Protein AF-A0A495LAL8-F1 (afdb_monomer)

Nearest PDB structures (foldseek):
  3egl-assembly2_B  TM=7.014E-01  e=2.225E-08  Corynebacterium glutamicum ATCC 13032
  3egl-assembly1_A  TM=6.969E-01  e=3.646E-08  Corynebacteri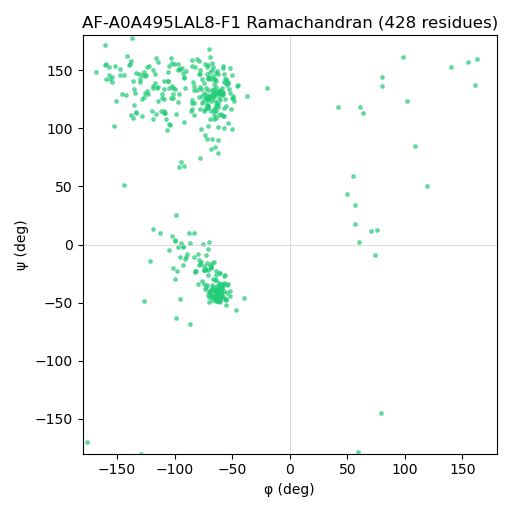um glutamicum ATCC 13032
  7scl-assembly2_B  TM=6.466E-01  e=7.840E-06  Staphylococcus aureus

Secondary structure (DSSP, 8-state):
--------SEEEEE-SS-----TTTT---EE----SSSHHHHHHHHHHHHHHHHHTT-EEEEEEEGGG-HHHHHHHHHHHHHHT-S-EEEEEE---HHHHHHHHHHHHHHGGGS-HHHHHHHHHHGGGGEEEEEEES--TT--SS---HHHHHHTTSTT-EEEEEEESS-EEEEE-GGGHHHH-S--PPSSEEEEEE-S-GGG-HHHHHHHHHHH--SEEEE----TTHHHHHSSS-EEEEEEEE--TTHHHHHHHH---EE-TTT--EESSSS-TTT--------------PPP---------------------------PPPPPPP-PPPPPPPPPPPP-----PPPP--PPPPPPPPP---PPPPPPPPPPPPPPPPPPPS--PPP-----PPPPP-PPPP------------PPPPPPPPPPPP-

Mean predicted aligned error: 17.44 Å

Structure (mmCIF, N/CA/C/O backbone):
data_AF-A0A495LAL8-F1
#
_entry.id   AF-A0A495LAL8-F1
#
loop_
_atom_site.group_PDB
_atom_site.id
_atom_site.type_symbol
_atom_site.label_atom_id
_atom_site.label_alt_id
_atom_site.label_comp_id
_atom_site.label_asym_id
_atom_site.label_entity_id
_atom_site.label_seq_id
_atom_site.pdbx_PDB_ins_code
_atom_site.Cartn_x
_atom_site.Cartn_y
_atom_site.Cartn_z
_atom_site.occupancy
_atom_site.B_iso_or_equiv
_atom_site.auth_seq_id
_atom_site.auth_comp_id
_atom_site.auth_asym_id
_atom_site.auth_atom_id
_atom_site.pdbx_PDB_model_num
ATOM 1 N N . MET A 1 1 ? 3.362 13.967 38.155 1.00 37.41 1 MET A N 1
ATOM 2 C CA . MET A 1 1 ? 2.843 12.736 37.528 1.00 37.41 1 MET A CA 1
ATOM 3 C C . MET A 1 1 ? 2.756 12.985 36.039 1.00 37.41 1 MET A C 1
ATOM 5 O O . MET A 1 1 ? 2.007 13.860 35.632 1.00 37.41 1 MET A O 1
ATOM 9 N N . SER A 1 2 ? 3.612 12.324 35.260 1.00 38.62 2 SER A N 1
ATOM 10 C CA . SER A 1 2 ? 3.676 12.510 33.810 1.00 38.62 2 SER A CA 1
ATOM 11 C C . SER A 1 2 ? 2.405 11.923 33.199 1.00 38.62 2 SER A C 1
ATOM 13 O O . SER A 1 2 ? 2.222 10.707 33.223 1.00 38.62 2 SER A O 1
ATOM 15 N N . THR A 1 3 ? 1.493 12.768 32.718 1.00 38.22 3 THR A N 1
ATOM 16 C CA . THR A 1 3 ? 0.370 12.351 31.872 1.00 38.22 3 THR A CA 1
ATOM 17 C C . THR A 1 3 ? 0.958 11.901 30.546 1.00 38.22 3 THR A C 1
ATOM 19 O O . THR A 1 3 ? 1.079 12.689 29.609 1.00 38.22 3 THR A O 1
ATOM 22 N N . ALA A 1 4 ? 1.426 10.652 30.516 1.00 41.81 4 ALA A N 1
ATOM 23 C CA . ALA A 1 4 ? 1.884 9.999 29.306 1.00 41.81 4 ALA A CA 1
ATOM 24 C C . ALA A 1 4 ? 0.810 10.209 28.237 1.00 41.81 4 ALA A C 1
ATOM 26 O O . ALA A 1 4 ? -0.363 9.907 28.476 1.00 41.81 4 ALA A O 1
ATOM 27 N N . LEU A 1 5 ? 1.216 10.795 27.106 1.00 43.66 5 LEU A N 1
ATOM 28 C CA . LEU A 1 5 ? 0.351 10.987 25.950 1.00 43.66 5 LEU A CA 1
ATOM 29 C C . LEU A 1 5 ? -0.436 9.693 25.695 1.00 43.66 5 LEU A C 1
ATOM 31 O O . LEU A 1 5 ? 0.146 8.608 25.819 1.00 43.66 5 LEU A O 1
ATOM 35 N N . PRO A 1 6 ? -1.742 9.785 25.387 1.00 50.09 6 PRO A N 1
ATOM 36 C CA . PRO A 1 6 ? -2.549 8.608 25.119 1.00 50.09 6 PRO A CA 1
ATOM 37 C C . PRO A 1 6 ? -1.827 7.744 24.087 1.00 50.09 6 PRO A C 1
ATOM 39 O O . PRO A 1 6 ? -1.421 8.226 23.028 1.00 50.09 6 PRO A O 1
ATOM 42 N N . ARG A 1 7 ? -1.623 6.469 24.442 1.00 59.59 7 ARG A N 1
ATOM 43 C CA . ARG A 1 7 ? -1.146 5.433 23.521 1.00 59.59 7 ARG A CA 1
ATOM 44 C C . ARG A 1 7 ? -1.951 5.556 22.227 1.00 59.59 7 ARG A C 1
ATOM 46 O O . ARG A 1 7 ? -3.161 5.762 22.302 1.00 59.59 7 ARG A O 1
ATOM 53 N N . SER A 1 8 ? -1.276 5.459 21.082 1.00 68.62 8 SER A N 1
ATOM 54 C CA . SER A 1 8 ? -1.861 5.617 19.747 1.00 68.62 8 SER A CA 1
ATOM 55 C C . SER A 1 8 ? -3.265 5.022 19.665 1.00 68.62 8 SER A C 1
ATOM 57 O O . SER A 1 8 ? -3.462 3.855 20.004 1.00 68.62 8 SER A O 1
ATOM 59 N N . ALA A 1 9 ? -4.235 5.807 19.193 1.00 88.25 9 ALA A N 1
ATOM 60 C CA . ALA A 1 9 ? -5.625 5.361 19.077 1.00 88.25 9 ALA A CA 1
ATOM 61 C C . ALA A 1 9 ? -5.803 4.234 18.040 1.00 88.25 9 ALA A C 1
ATOM 63 O O . ALA A 1 9 ? -6.834 3.558 18.024 1.00 88.25 9 ALA A O 1
ATOM 64 N N . SER A 1 10 ? -4.804 4.017 17.177 1.00 95.25 10 SER A N 1
ATOM 65 C CA . SER A 1 10 ? -4.789 2.919 16.218 1.00 95.25 10 SER A CA 1
ATOM 66 C C . SER A 1 10 ? -3.419 2.280 16.030 1.00 95.25 10 SER A C 1
ATOM 68 O O . SER A 1 10 ? -2.382 2.858 16.359 1.00 95.25 10 SER A O 1
ATOM 70 N N . THR A 1 11 ? -3.451 1.079 15.466 1.00 97.31 11 THR A N 1
ATOM 71 C CA . THR A 1 11 ? -2.305 0.335 14.953 1.00 97.31 11 THR A CA 1
ATOM 72 C C . THR A 1 11 ? -2.537 -0.024 13.486 1.00 97.31 11 THR A C 1
ATOM 74 O O . THR A 1 11 ? -3.683 -0.160 13.044 1.00 97.31 11 THR A O 1
ATOM 77 N N . VAL A 1 12 ? -1.453 -0.190 12.728 1.00 98.38 12 VAL A N 1
ATOM 78 C CA . VAL A 1 12 ? -1.500 -0.532 11.301 1.00 98.38 12 VAL A CA 1
ATOM 79 C C . VAL A 1 12 ? -0.980 -1.946 11.100 1.00 98.38 12 VAL A C 1
ATOM 81 O O . VAL A 1 12 ? 0.111 -2.293 11.562 1.00 98.38 12 VAL A O 1
ATOM 84 N N . ALA A 1 13 ? -1.755 -2.752 10.382 1.00 98.56 13 ALA A N 1
ATOM 85 C CA . ALA A 1 13 ? -1.389 -4.098 9.975 1.00 98.56 13 ALA A CA 1
ATOM 86 C C . ALA A 1 13 ? -1.323 -4.206 8.446 1.00 98.56 13 ALA A C 1
ATOM 88 O O . ALA A 1 13 ? -2.096 -3.562 7.745 1.00 98.56 13 ALA A O 1
ATOM 89 N N . LEU A 1 14 ? -0.424 -5.044 7.935 1.00 98.62 14 LEU A N 1
ATOM 90 C CA . LEU A 1 14 ? -0.317 -5.426 6.530 1.00 98.62 14 LEU A CA 1
ATOM 91 C C . LEU A 1 14 ? -0.497 -6.944 6.417 1.00 98.62 14 LEU A C 1
ATOM 93 O O . LEU A 1 14 ? 0.320 -7.708 6.931 1.00 98.62 14 LEU A O 1
ATOM 97 N N . LEU A 1 15 ? -1.572 -7.377 5.762 1.00 98.31 15 LEU A N 1
ATOM 98 C CA . LEU A 1 15 ? -1.935 -8.783 5.577 1.00 98.31 15 LEU A CA 1
ATOM 99 C C . LEU A 1 15 ? -1.423 -9.261 4.213 1.00 98.31 15 LEU A C 1
ATOM 101 O O . LEU A 1 15 ? -2.195 -9.503 3.286 1.00 98.31 15 LEU A O 1
ATOM 105 N N . ALA A 1 16 ? -0.100 -9.313 4.082 1.00 96.06 16 ALA A N 1
ATOM 106 C CA . ALA A 1 16 ? 0.612 -9.860 2.936 1.00 96.06 16 ALA A CA 1
ATOM 107 C C . ALA A 1 16 ? 2.060 -10.203 3.317 1.00 96.06 16 ALA A C 1
ATOM 109 O O . ALA A 1 16 ? 2.642 -9.578 4.209 1.00 96.06 16 ALA A O 1
ATOM 110 N N . ASP A 1 17 ? 2.663 -11.154 2.601 1.00 94.88 17 ASP A N 1
ATOM 111 C CA . ASP A 1 17 ? 4.085 -11.484 2.731 1.00 94.88 17 ASP A CA 1
ATOM 112 C C . ASP A 1 17 ? 4.977 -10.464 2.012 1.00 94.88 17 ASP A C 1
ATOM 114 O O . ASP A 1 17 ? 5.463 -10.667 0.898 1.00 94.88 17 ASP A O 1
ATOM 118 N N . ILE A 1 18 ? 5.100 -9.293 2.629 1.00 95.00 18 ILE A N 1
ATOM 119 C CA . ILE A 1 18 ? 5.811 -8.146 2.074 1.00 95.00 18 ILE A CA 1
ATOM 120 C C . ILE A 1 18 ? 6.723 -7.579 3.171 1.00 95.00 18 ILE A C 1
ATOM 122 O O . ILE A 1 18 ? 6.215 -7.059 4.173 1.00 95.00 18 ILE A O 1
ATOM 126 N N . PRO A 1 19 ? 8.060 -7.652 3.028 1.00 95.62 19 PRO A N 1
ATOM 127 C CA . PRO A 1 19 ? 8.989 -7.155 4.038 1.00 95.62 19 PRO A CA 1
ATOM 128 C C . PRO A 1 19 ? 8.906 -5.633 4.161 1.00 95.62 19 PRO A C 1
ATOM 130 O O . PRO A 1 19 ? 8.555 -4.937 3.211 1.00 95.62 19 PRO A O 1
ATOM 133 N N . SER A 1 20 ? 9.234 -5.099 5.340 1.00 95.88 20 SER A N 1
ATOM 134 C CA . SER A 1 20 ? 9.290 -3.647 5.556 1.00 95.88 20 SER A CA 1
ATOM 135 C C . SER A 1 20 ? 10.376 -2.990 4.715 1.00 95.88 20 SER A C 1
ATOM 137 O O . SER A 1 20 ? 11.432 -3.569 4.469 1.00 95.88 20 SER A O 1
ATOM 139 N N . THR A 1 21 ? 10.112 -1.751 4.310 1.00 94.94 21 THR A N 1
ATOM 140 C CA . THR A 1 21 ? 11.088 -0.930 3.586 1.00 94.94 21 THR A CA 1
ATOM 141 C C . THR A 1 21 ? 12.200 -0.401 4.492 1.00 94.94 21 THR A C 1
ATOM 143 O O . THR A 1 21 ? 13.250 0.004 3.995 1.00 94.94 21 THR A O 1
ATOM 146 N N . GLY A 1 22 ? 11.968 -0.331 5.811 1.00 92.88 22 GLY A N 1
ATOM 147 C CA . GLY A 1 22 ? 12.858 0.356 6.756 1.00 92.88 22 GLY A CA 1
ATOM 148 C C . GLY A 1 22 ? 13.087 1.835 6.409 1.00 92.88 22 GLY A C 1
ATOM 149 O O . GLY A 1 22 ? 14.077 2.433 6.832 1.00 92.88 22 GLY A O 1
ATOM 150 N N . HIS A 1 23 ? 12.229 2.428 5.571 1.00 91.69 23 HIS A N 1
ATOM 151 C CA . HIS A 1 23 ? 12.418 3.789 5.078 1.00 91.69 23 HIS A CA 1
ATOM 152 C C . HIS A 1 23 ? 12.097 4.838 6.155 1.00 91.69 23 HIS A C 1
ATOM 154 O O . HIS A 1 23 ? 12.780 5.853 6.240 1.00 91.69 23 HIS A O 1
ATOM 160 N N . VAL A 1 24 ? 11.123 4.557 7.023 1.00 89.56 24 VAL A N 1
ATOM 161 C CA . VAL A 1 24 ? 10.681 5.437 8.124 1.00 89.56 24 VAL A CA 1
ATOM 162 C C . VAL A 1 24 ? 11.287 5.044 9.485 1.00 89.56 24 VAL A C 1
ATOM 164 O O . VAL A 1 24 ? 10.721 5.329 10.539 1.00 89.56 24 VAL A O 1
ATOM 167 N N . GLY A 1 25 ? 12.450 4.384 9.470 1.00 89.81 25 GLY A N 1
ATOM 168 C CA . GLY A 1 25 ? 13.151 3.915 10.670 1.00 89.81 25 GLY A CA 1
ATOM 169 C C . GLY A 1 25 ? 12.574 2.617 11.244 1.00 89.81 25 GLY A C 1
ATOM 170 O O . GLY A 1 25 ? 12.136 1.742 10.500 1.00 89.81 25 GLY A O 1
ATOM 171 N N . GLU A 1 26 ? 12.587 2.494 12.575 1.00 89.88 26 GLU A N 1
ATOM 172 C CA . GLU A 1 26 ? 12.145 1.290 13.304 1.00 89.88 26 GLU A CA 1
ATOM 173 C C . GLU A 1 26 ? 10.617 1.119 13.346 1.00 89.88 26 GLU A C 1
ATOM 175 O O . GLU A 1 26 ? 10.105 0.026 13.611 1.00 89.88 26 GLU A O 1
ATOM 180 N N . VAL A 1 27 ? 9.866 2.197 13.096 1.00 91.44 27 VAL A N 1
ATOM 181 C CA . VAL A 1 27 ? 8.402 2.150 13.088 1.00 91.44 27 VAL A CA 1
ATOM 182 C C . VAL A 1 27 ? 7.927 1.471 11.809 1.00 91.44 27 VAL A C 1
ATOM 184 O O . VAL A 1 27 ? 8.242 1.900 10.705 1.00 91.44 27 VAL A O 1
ATOM 187 N N . ARG A 1 28 ? 7.142 0.404 11.953 1.00 95.12 28 ARG A N 1
ATOM 188 C CA . ARG A 1 28 ? 6.649 -0.396 10.828 1.00 95.12 28 ARG A CA 1
ATOM 189 C C . ARG A 1 28 ? 5.277 -0.972 11.123 1.00 95.12 28 ARG A C 1
ATOM 191 O O . ARG A 1 28 ? 4.960 -1.268 12.275 1.00 95.12 28 ARG A O 1
ATOM 198 N N . ALA A 1 29 ? 4.488 -1.188 10.074 1.00 97.44 29 ALA A N 1
ATOM 199 C CA . ALA A 1 29 ? 3.227 -1.912 10.202 1.00 97.44 29 ALA A CA 1
ATOM 200 C C . ALA A 1 29 ? 3.462 -3.360 10.669 1.00 97.44 29 ALA A C 1
ATOM 202 O O . ALA A 1 29 ? 4.453 -4.007 10.299 1.00 97.44 29 ALA A O 1
ATOM 203 N N . ARG A 1 30 ? 2.527 -3.901 11.455 1.00 97.94 30 ARG A N 1
ATOM 204 C CA . ARG A 1 30 ? 2.545 -5.316 11.843 1.00 97.94 30 ARG A CA 1
ATOM 205 C C . ARG A 1 30 ? 2.208 -6.178 10.626 1.00 97.94 30 ARG A C 1
ATOM 207 O O . ARG A 1 30 ? 1.191 -5.951 9.987 1.00 97.94 30 ARG A O 1
ATOM 214 N N . ARG A 1 31 ? 3.044 -7.160 10.292 1.00 97.75 31 ARG A N 1
ATOM 215 C CA . ARG A 1 31 ? 2.904 -7.958 9.063 1.00 97.75 31 ARG A CA 1
ATOM 216 C C . ARG A 1 31 ? 2.392 -9.362 9.340 1.00 97.75 31 ARG A C 1
ATOM 218 O O . ARG A 1 31 ? 2.816 -9.989 10.308 1.00 97.75 31 ARG A O 1
ATOM 225 N N . PHE A 1 32 ? 1.515 -9.837 8.464 1.00 97.50 32 PHE A N 1
ATOM 226 C CA . PHE A 1 32 ? 0.929 -11.171 8.498 1.00 97.50 32 PHE A CA 1
ATOM 227 C C . PHE A 1 32 ? 0.997 -11.758 7.096 1.00 97.50 32 PHE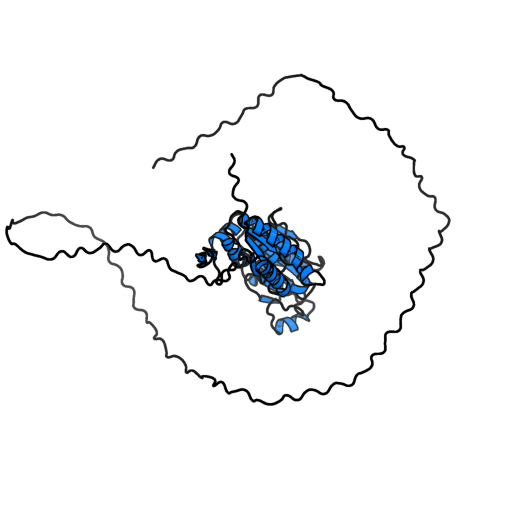 A C 1
ATOM 229 O O . PHE A 1 32 ? 0.362 -11.249 6.180 1.00 97.50 32 PHE A O 1
ATOM 236 N N . ALA A 1 33 ? 1.779 -12.819 6.927 1.00 92.19 33 ALA A N 1
ATOM 237 C CA . ALA A 1 33 ? 2.078 -13.375 5.611 1.00 92.19 33 ALA A CA 1
ATOM 238 C C . ALA A 1 33 ? 0.880 -14.099 4.961 1.00 92.19 33 ALA A C 1
ATOM 240 O O . ALA A 1 33 ? 0.880 -14.326 3.757 1.00 92.19 33 ALA A O 1
ATOM 241 N N . MET A 1 34 ? -0.153 -14.423 5.750 1.00 92.56 34 MET A N 1
ATOM 242 C CA . MET A 1 34 ? -1.350 -15.154 5.315 1.00 92.56 34 MET A CA 1
ATOM 243 C C . MET A 1 34 ? -1.026 -16.525 4.683 1.00 92.56 34 MET A C 1
ATOM 245 O O . MET A 1 34 ? -1.719 -16.962 3.770 1.00 92.56 34 MET A O 1
ATOM 249 N N . HIS A 1 35 ? 0.015 -17.215 5.166 1.00 84.81 35 HIS A N 1
ATOM 250 C CA . HIS A 1 35 ? 0.381 -18.581 4.757 1.00 84.81 35 HIS A CA 1
ATOM 251 C C . HIS A 1 35 ? -0.165 -19.633 5.729 1.00 84.81 35 HIS A C 1
ATOM 253 O O . HIS A 1 35 ? -0.429 -19.324 6.889 1.00 84.81 35 HIS A O 1
ATOM 259 N N . GLY A 1 36 ? -0.359 -20.857 5.240 1.00 84.50 36 GLY A N 1
ATOM 260 C CA . GLY A 1 36 ? -0.911 -21.981 5.999 1.00 84.50 36 GLY A CA 1
ATOM 261 C C . GLY A 1 36 ? -1.879 -22.808 5.158 1.00 84.50 36 GLY A C 1
ATOM 262 O O . GLY A 1 36 ? -2.520 -22.284 4.236 1.00 84.50 36 GLY A O 1
ATOM 263 N N . ASP A 1 37 ? -2.003 -24.088 5.491 1.00 83.25 37 ASP A N 1
ATOM 264 C CA . ASP A 1 37 ? -2.800 -25.046 4.717 1.00 83.25 37 ASP A CA 1
ATOM 265 C C . ASP A 1 37 ? -4.303 -24.777 4.905 1.00 83.25 37 ASP A C 1
ATOM 267 O O . ASP A 1 37 ? -5.104 -24.844 3.967 1.00 83.25 37 ASP A O 1
ATOM 271 N N . GLY A 1 38 ? -4.689 -24.348 6.112 1.00 87.31 38 GLY A N 1
ATOM 272 C CA . GLY A 1 38 ? -6.064 -24.008 6.477 1.00 87.31 38 GLY A CA 1
ATOM 273 C C . GLY A 1 38 ? -6.346 -22.504 6.578 1.00 87.31 38 GLY A C 1
ATOM 274 O O . GLY A 1 38 ? -5.481 -21.705 6.928 1.00 87.31 38 GLY A O 1
ATOM 275 N N . ILE A 1 39 ? -7.611 -22.112 6.371 1.00 83.31 39 ILE A N 1
ATOM 276 C CA . ILE A 1 39 ? -8.083 -20.724 6.586 1.00 83.31 39 ILE A CA 1
ATOM 277 C C . ILE A 1 39 ? -7.816 -20.265 8.029 1.00 83.31 39 ILE A C 1
ATOM 279 O O . ILE A 1 39 ? -7.432 -19.116 8.254 1.00 83.31 39 ILE A O 1
ATOM 283 N N . GLY A 1 40 ? -8.016 -21.166 8.999 1.00 85.69 40 GLY A N 1
ATOM 284 C CA . GLY A 1 40 ? -7.768 -20.896 10.414 1.00 85.69 40 GLY A CA 1
ATOM 285 C C . GLY A 1 40 ? -6.304 -20.559 10.682 1.00 85.69 40 GLY A C 1
ATOM 286 O O . GLY A 1 40 ? -6.027 -19.543 11.307 1.00 85.69 40 GLY A O 1
ATOM 287 N N . GLU A 1 41 ? -5.377 -21.344 10.135 1.00 89.25 41 GLU A N 1
ATOM 288 C CA . GLU A 1 41 ? -3.935 -21.121 10.277 1.00 89.25 41 GLU A CA 1
ATOM 289 C C . GLU A 1 41 ? -3.497 -19.799 9.632 1.00 89.25 41 GLU A C 1
ATOM 291 O O . GLU A 1 41 ? -2.865 -18.975 10.296 1.00 89.25 41 GLU A O 1
ATOM 296 N N . ARG A 1 42 ? -3.953 -19.529 8.397 1.00 89.94 42 ARG A N 1
ATOM 297 C CA . ARG A 1 42 ? -3.676 -18.266 7.686 1.00 89.94 42 ARG A CA 1
ATOM 298 C C . ARG A 1 42 ? -4.133 -17.029 8.457 1.00 89.94 42 ARG A C 1
ATOM 300 O O . ARG A 1 42 ? -3.508 -15.977 8.358 1.00 89.94 42 ARG A O 1
ATOM 307 N N . SER A 1 43 ? -5.227 -17.147 9.211 1.00 93.50 43 SER A N 1
ATOM 308 C CA . SER A 1 43 ? -5.871 -16.019 9.896 1.00 93.50 43 SER A CA 1
ATOM 309 C C . SER A 1 43 ? -5.481 -15.893 11.371 1.00 93.50 43 SER A C 1
ATOM 311 O O . SER A 1 43 ? -5.588 -14.803 11.931 1.00 93.50 43 SER A O 1
ATOM 313 N N . ALA A 1 44 ? -5.032 -16.976 12.015 1.00 93.81 44 ALA A N 1
ATOM 314 C CA . ALA A 1 44 ? -4.888 -17.068 13.470 1.00 93.81 44 ALA A CA 1
ATOM 315 C C . ALA A 1 44 ? -4.008 -15.960 14.057 1.00 93.81 44 ALA A C 1
ATOM 317 O O . ALA A 1 44 ? -4.405 -15.294 15.014 1.00 93.81 44 ALA A O 1
ATOM 318 N N . ALA A 1 45 ? -2.841 -15.718 13.453 1.00 96.06 45 ALA A N 1
ATOM 319 C CA . ALA A 1 45 ? -1.907 -14.705 13.934 1.00 96.06 45 ALA A CA 1
ATOM 320 C C . ALA A 1 45 ? -2.504 -13.288 13.879 1.00 96.06 45 ALA A C 1
ATOM 322 O O . ALA A 1 45 ? -2.338 -12.513 14.823 1.00 96.06 45 ALA A O 1
ATOM 323 N N . PHE A 1 46 ? -3.224 -12.956 12.801 1.00 98.00 46 PHE A N 1
ATOM 324 C CA . PHE A 1 46 ? -3.887 -11.659 12.670 1.00 98.00 46 PHE A CA 1
ATOM 325 C C . PHE A 1 46 ? -5.047 -11.518 13.658 1.00 98.00 46 PHE A C 1
ATOM 327 O O . PHE A 1 46 ? -5.175 -10.479 14.297 1.00 98.00 46 PHE A O 1
ATOM 334 N N . VAL A 1 47 ? -5.866 -12.558 13.824 1.00 97.62 47 VAL A N 1
ATOM 335 C CA . VAL A 1 47 ? -7.018 -12.536 14.737 1.00 97.62 47 VAL A CA 1
ATOM 336 C C . VAL A 1 47 ? -6.566 -12.351 16.186 1.00 97.62 47 VAL A C 1
ATOM 338 O O . VAL A 1 47 ? -7.125 -11.516 16.895 1.00 97.62 47 VAL A O 1
ATOM 341 N N . ALA A 1 48 ? -5.527 -13.076 16.611 1.00 97.75 48 ALA A N 1
ATOM 342 C CA . ALA A 1 48 ? -4.951 -12.939 17.946 1.00 97.75 48 ALA A CA 1
ATOM 343 C C . ALA A 1 48 ? -4.380 -11.531 18.181 1.00 97.75 48 ALA A C 1
ATOM 345 O O . ALA A 1 48 ? -4.616 -10.928 19.226 1.00 97.75 48 ALA A O 1
ATOM 346 N N . PHE A 1 49 ? -3.679 -10.978 17.187 1.00 98.19 49 PHE A N 1
ATOM 347 C CA . PHE A 1 49 ? -3.207 -9.597 17.236 1.00 98.19 49 PHE A CA 1
ATOM 348 C C . PHE A 1 49 ? -4.367 -8.603 17.333 1.00 98.19 49 PHE A C 1
ATOM 350 O O . PHE A 1 49 ? -4.357 -7.741 18.204 1.00 98.19 49 PHE A O 1
ATOM 357 N N . ALA A 1 50 ? -5.381 -8.734 16.478 1.00 98.25 50 ALA A N 1
ATOM 358 C CA . ALA A 1 50 ? -6.518 -7.827 16.471 1.00 98.25 50 ALA A CA 1
ATOM 359 C C . ALA A 1 50 ? -7.234 -7.829 17.826 1.00 98.25 50 ALA A C 1
ATOM 361 O O . ALA A 1 50 ? -7.493 -6.755 18.354 1.00 98.25 50 ALA A O 1
ATOM 362 N N . GLN A 1 51 ? -7.448 -9.011 18.417 1.00 98.12 51 GLN A N 1
ATOM 363 C CA . GLN A 1 51 ? -8.010 -9.167 19.763 1.00 98.12 51 GLN A CA 1
ATOM 364 C C . GLN A 1 51 ? -7.210 -8.390 20.810 1.00 98.12 51 GLN A C 1
ATOM 366 O O . GLN A 1 51 ? -7.768 -7.592 21.557 1.00 98.12 51 GLN A O 1
ATOM 371 N N . GLN A 1 52 ? -5.890 -8.589 20.842 1.00 97.94 52 GLN A N 1
ATOM 372 C CA . GLN A 1 52 ? -5.015 -7.922 21.803 1.00 97.94 52 GLN A CA 1
ATOM 373 C C . GLN A 1 52 ? -5.088 -6.392 21.685 1.00 97.94 52 GLN A C 1
ATOM 375 O O . GLN A 1 52 ? -5.078 -5.675 22.687 1.00 97.94 52 GLN A O 1
ATOM 380 N N . GLU A 1 53 ? -5.138 -5.881 20.457 1.00 97.50 53 GLU A N 1
ATOM 381 C CA . GLU A 1 53 ? -5.189 -4.448 20.183 1.00 97.50 53 GLU A CA 1
ATOM 382 C C . GLU A 1 53 ? -6.542 -3.849 20.580 1.00 97.50 53 GLU A C 1
ATOM 384 O O . GLU A 1 53 ? -6.577 -2.803 21.235 1.00 97.50 53 GLU A O 1
ATOM 389 N N . THR A 1 54 ? -7.643 -4.533 20.258 1.00 96.50 54 THR A N 1
ATOM 390 C CA . THR A 1 54 ? -8.994 -4.096 20.624 1.00 96.50 54 THR A CA 1
ATOM 391 C C . THR A 1 54 ? -9.240 -4.166 22.125 1.00 96.50 54 THR A C 1
ATOM 393 O O . THR A 1 54 ? -9.825 -3.233 22.672 1.00 96.50 54 THR A O 1
ATOM 396 N N . ASP A 1 55 ? -8.737 -5.198 22.810 1.00 96.25 55 ASP A N 1
ATOM 397 C CA . ASP A 1 55 ? -8.818 -5.325 24.274 1.00 96.25 55 ASP A CA 1
ATOM 398 C C . ASP A 1 55 ? -8.046 -4.205 24.977 1.00 96.25 55 ASP A C 1
ATOM 400 O O . ASP A 1 55 ? -8.428 -3.729 26.044 1.00 96.25 55 ASP A O 1
ATOM 404 N N . ALA A 1 56 ? -6.978 -3.721 24.341 1.00 95.19 56 ALA A N 1
ATOM 405 C CA . ALA A 1 56 ? -6.225 -2.564 24.798 1.00 95.19 56 ALA A CA 1
ATOM 406 C C . ALA A 1 56 ? -6.836 -1.215 24.364 1.00 95.19 56 ALA A C 1
ATOM 408 O O . ALA A 1 56 ? -6.183 -0.177 24.510 1.00 95.19 56 ALA A O 1
ATOM 409 N N . GLY A 1 57 ? -8.058 -1.218 23.820 1.00 94.00 57 GLY A N 1
ATOM 410 C CA . GLY A 1 57 ? -8.809 -0.028 23.421 1.00 94.00 57 GLY A CA 1
ATOM 411 C C . GLY A 1 57 ? -8.333 0.636 22.127 1.00 94.00 57 GLY A C 1
ATOM 412 O O . GLY A 1 57 ? -8.732 1.767 21.854 1.00 94.00 57 GLY A O 1
ATOM 413 N N . ARG A 1 58 ? -7.478 -0.022 21.333 1.00 95.62 58 ARG A N 1
ATOM 414 C CA . ARG A 1 58 ? -6.976 0.510 20.057 1.00 95.62 58 ARG A CA 1
ATOM 415 C C . ARG A 1 58 ? -7.807 0.003 18.884 1.00 95.62 58 ARG A C 1
ATOM 417 O O . ARG A 1 58 ? -8.364 -1.092 18.917 1.00 95.62 58 ARG A O 1
ATOM 424 N N . LYS A 1 59 ? -7.868 0.801 17.820 1.00 96.94 59 LYS A N 1
ATOM 425 C CA . LYS A 1 59 ? -8.426 0.379 16.529 1.00 96.94 59 LYS A CA 1
ATOM 426 C C . LYS A 1 59 ? -7.343 -0.215 15.631 1.00 96.94 59 LYS A C 1
ATOM 428 O O . LYS A 1 59 ? -6.188 0.198 15.682 1.00 96.94 59 LYS A O 1
ATOM 433 N N . VAL A 1 60 ? -7.716 -1.152 14.771 1.00 98.44 60 VAL A N 1
ATOM 434 C CA . VAL A 1 60 ? -6.811 -1.785 13.804 1.00 98.44 60 VAL A CA 1
ATOM 435 C C . VAL A 1 60 ? -7.163 -1.305 12.403 1.00 98.44 60 VAL A C 1
ATOM 437 O O . VAL A 1 60 ? -8.305 -1.440 11.967 1.00 98.44 60 VAL A O 1
ATOM 440 N N . VAL A 1 61 ? -6.177 -0.770 11.685 1.00 98.50 61 VAL A N 1
ATOM 441 C CA . VAL A 1 61 ? -6.267 -0.488 10.248 1.00 98.50 61 VAL A CA 1
ATOM 442 C C . VAL A 1 61 ? -5.462 -1.557 9.511 1.00 98.50 61 VAL A C 1
ATOM 444 O O . VAL A 1 61 ? -4.233 -1.543 9.527 1.00 98.50 61 VAL A O 1
ATOM 447 N N . ALA A 1 62 ? -6.161 -2.519 8.915 1.00 98.62 62 ALA A N 1
ATOM 448 C CA . ALA A 1 62 ? -5.593 -3.664 8.217 1.00 98.62 62 ALA A CA 1
ATOM 449 C C . ALA A 1 62 ? -5.566 -3.415 6.702 1.00 98.62 62 ALA A C 1
ATOM 451 O O . ALA A 1 62 ? -6.608 -3.348 6.051 1.00 98.62 62 ALA A O 1
ATOM 452 N N . LEU A 1 63 ? -4.364 -3.288 6.148 1.00 98.75 63 LEU A N 1
ATOM 453 C CA . LEU A 1 63 ? -4.099 -3.113 4.724 1.00 98.75 63 LEU A CA 1
ATOM 454 C C . LEU A 1 63 ? -3.882 -4.470 4.063 1.00 98.75 63 LEU A C 1
ATOM 456 O O . LEU A 1 63 ? -3.240 -5.348 4.644 1.00 98.75 63 LEU A O 1
ATOM 460 N N . TYR A 1 64 ? -4.351 -4.628 2.833 1.00 98.56 64 TYR A N 1
ATOM 461 C CA . TYR A 1 64 ? -4.082 -5.818 2.030 1.00 98.56 64 TYR A CA 1
ATOM 462 C C . TYR A 1 64 ? -4.104 -5.495 0.530 1.00 98.56 64 TYR A C 1
ATOM 464 O O . TYR A 1 64 ? -4.766 -4.540 0.115 1.00 98.56 64 TYR A O 1
ATOM 472 N N . PRO A 1 65 ? -3.380 -6.263 -0.301 1.00 97.81 65 PRO A N 1
ATOM 473 C CA . PRO A 1 65 ? -3.416 -6.091 -1.748 1.00 97.81 65 PRO A CA 1
ATOM 474 C C . PRO A 1 65 ? -4.797 -6.449 -2.311 1.00 97.81 65 PRO A C 1
ATOM 476 O O . PRO A 1 65 ? -5.297 -7.550 -2.079 1.00 97.81 65 PRO A O 1
ATOM 479 N N . SER A 1 66 ? -5.400 -5.561 -3.104 1.00 97.00 66 SER A N 1
ATOM 480 C CA . SER A 1 66 ? -6.698 -5.823 -3.755 1.00 97.00 66 SER A CA 1
ATOM 481 C C . SER A 1 66 ? -6.644 -7.029 -4.703 1.00 97.00 66 SER A C 1
ATOM 483 O O . SER A 1 66 ? -7.567 -7.839 -4.743 1.00 97.00 66 SER A O 1
ATOM 485 N N . TRP A 1 67 ? -5.521 -7.210 -5.402 1.00 95.62 67 TRP A N 1
ATOM 486 C CA . TRP A 1 67 ? -5.250 -8.331 -6.308 1.00 95.62 67 TRP A CA 1
ATOM 487 C C . TRP A 1 67 ? -5.022 -9.675 -5.582 1.00 95.62 67 TRP A C 1
ATOM 489 O O . TRP A 1 67 ? -4.891 -10.709 -6.236 1.00 95.62 67 TRP A O 1
ATOM 499 N N . ARG A 1 68 ? -5.005 -9.686 -4.237 1.00 94.75 68 ARG A N 1
ATOM 500 C CA . ARG A 1 68 ? -4.966 -10.884 -3.371 1.00 94.75 68 ARG A CA 1
ATOM 501 C C . ARG A 1 68 ? -5.793 -10.697 -2.084 1.00 94.75 68 ARG A C 1
ATOM 503 O O . ARG A 1 68 ? -5.330 -10.960 -0.979 1.00 94.75 68 ARG A O 1
ATOM 510 N N . ALA A 1 69 ? -7.045 -10.264 -2.232 1.00 96.06 69 ALA A N 1
ATOM 511 C CA . ALA A 1 69 ? -7.895 -9.880 -1.101 1.00 96.06 69 ALA A CA 1
ATOM 512 C C . ALA A 1 69 ? -8.478 -11.046 -0.278 1.00 96.06 69 ALA A C 1
ATOM 514 O O . ALA A 1 69 ? -8.675 -10.906 0.928 1.00 96.06 69 ALA A O 1
ATOM 515 N N . ALA A 1 70 ? -8.752 -12.196 -0.901 1.00 94.25 70 ALA A N 1
ATOM 516 C CA . ALA A 1 70 ? -9.671 -13.197 -0.347 1.00 94.25 70 ALA A CA 1
ATOM 517 C C . ALA A 1 70 ? -9.322 -13.694 1.072 1.00 94.25 70 ALA A C 1
ATOM 519 O O . ALA A 1 70 ? -10.203 -13.770 1.928 1.00 94.25 70 ALA A O 1
ATOM 520 N N . ASP A 1 71 ? -8.061 -14.044 1.345 1.00 95.19 71 ASP A N 1
ATOM 521 C CA . ASP A 1 71 ? -7.669 -14.524 2.678 1.00 95.19 71 ASP A CA 1
ATOM 522 C C . ASP A 1 71 ? -7.645 -13.389 3.716 1.00 95.19 71 ASP A C 1
ATOM 524 O O . ASP A 1 71 ? -8.067 -13.593 4.855 1.00 95.19 71 ASP A O 1
ATOM 528 N N . ALA A 1 72 ? -7.229 -12.180 3.324 1.00 97.00 72 ALA A N 1
ATOM 529 C CA . ALA A 1 72 ? -7.231 -11.014 4.204 1.00 97.00 72 ALA A CA 1
ATOM 530 C C . ALA A 1 72 ? -8.658 -10.602 4.599 1.00 97.00 72 ALA A C 1
ATOM 532 O O . ALA A 1 72 ? -8.939 -10.402 5.780 1.00 97.00 72 ALA A O 1
ATOM 533 N N . GLU A 1 73 ? -9.586 -10.550 3.639 1.00 96.88 73 GLU A N 1
ATOM 534 C CA . GLU A 1 73 ? -10.999 -10.250 3.888 1.00 96.88 7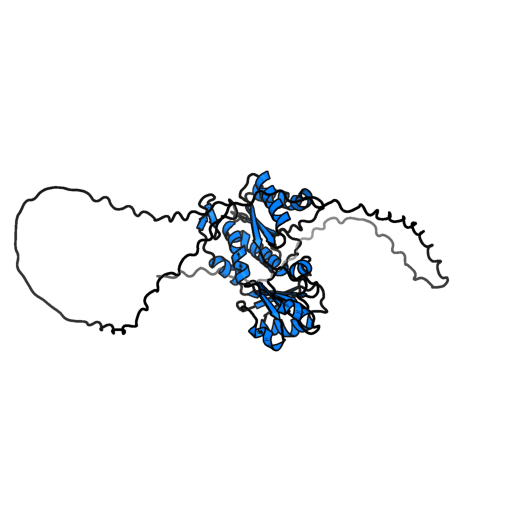3 GLU A CA 1
ATOM 535 C C . GLU A 1 73 ? -11.635 -11.261 4.842 1.00 96.88 73 GLU A C 1
ATOM 537 O O . GLU A 1 73 ? -12.329 -10.874 5.784 1.00 96.88 73 GLU A O 1
ATOM 542 N N . ARG A 1 74 ? -11.368 -12.560 4.651 1.00 95.88 74 ARG A N 1
ATOM 543 C CA . ARG A 1 74 ? -11.847 -13.604 5.569 1.00 95.88 74 ARG A CA 1
ATOM 544 C C . ARG A 1 74 ? -11.298 -13.410 6.976 1.00 95.88 74 ARG A C 1
ATOM 546 O O . ARG A 1 74 ? -12.074 -13.480 7.925 1.00 95.88 74 ARG A O 1
ATOM 553 N N . ALA A 1 75 ? -10.002 -13.136 7.117 1.00 97.38 75 ALA A N 1
ATOM 554 C CA . ALA A 1 75 ? -9.376 -12.920 8.418 1.00 97.38 75 ALA A CA 1
ATOM 555 C C . ALA A 1 75 ? -9.953 -11.688 9.137 1.00 97.38 75 ALA A C 1
ATOM 557 O O . ALA A 1 75 ? -10.255 -11.749 10.329 1.00 97.38 75 ALA A O 1
ATOM 558 N N . ILE A 1 76 ? -10.177 -10.595 8.403 1.00 97.88 76 ILE A N 1
ATOM 559 C CA . ILE A 1 76 ? -10.795 -9.364 8.915 1.00 97.88 76 ILE A CA 1
ATOM 560 C C . ILE A 1 76 ? -12.244 -9.611 9.335 1.00 97.88 76 ILE A C 1
ATOM 562 O O . ILE A 1 76 ? -12.632 -9.245 10.445 1.00 97.88 76 ILE A O 1
ATOM 566 N N . ASN A 1 77 ? -13.039 -10.266 8.489 1.00 96.31 77 ASN A N 1
ATOM 567 C CA . ASN A 1 77 ? -14.433 -10.584 8.792 1.00 96.31 77 ASN A CA 1
ATOM 568 C C . ASN A 1 77 ? -14.549 -11.529 9.991 1.00 96.31 77 ASN A C 1
ATOM 570 O O . ASN A 1 77 ? -15.410 -11.328 10.846 1.00 96.31 77 ASN A O 1
ATOM 574 N N . PHE A 1 78 ? -13.657 -12.517 10.091 1.00 96.38 78 PHE A N 1
ATOM 575 C CA . PHE A 1 78 ? -13.606 -13.425 11.229 1.00 96.38 78 PHE A CA 1
ATOM 576 C C . PHE A 1 78 ? -13.251 -12.689 12.523 1.00 96.38 78 PHE A C 1
ATOM 578 O O . PHE A 1 78 ? -13.975 -12.837 13.503 1.00 96.38 78 PHE A O 1
ATOM 585 N N . ALA A 1 79 ? -12.207 -11.851 12.523 1.00 97.44 79 ALA A N 1
ATOM 586 C CA . ALA A 1 79 ? -11.819 -11.063 13.695 1.00 97.44 79 ALA A CA 1
ATOM 587 C C . ALA A 1 79 ? -12.948 -10.126 14.158 1.00 97.44 79 ALA A C 1
ATOM 589 O O . ALA A 1 79 ? -13.266 -10.070 15.342 1.00 97.44 79 ALA A O 1
ATOM 590 N N . ARG A 1 80 ? -13.619 -9.441 13.221 1.00 97.12 80 ARG A N 1
ATOM 591 C CA . ARG A 1 80 ? -14.777 -8.583 13.527 1.00 97.12 80 ARG A CA 1
ATOM 592 C C . ARG A 1 80 ? -15.945 -9.375 14.105 1.00 97.12 80 ARG A C 1
ATOM 594 O O . ARG A 1 80 ? -16.546 -8.953 15.090 1.00 97.12 80 ARG A O 1
ATOM 601 N N . GLY A 1 81 ? -16.275 -10.507 13.484 1.00 96.12 81 GLY A N 1
ATOM 602 C CA . GLY A 1 81 ? -17.406 -11.348 13.866 1.00 96.12 81 GLY A CA 1
ATOM 603 C C . GLY A 1 81 ? -17.219 -12.020 15.225 1.00 96.12 81 GLY A C 1
ATOM 604 O O . GLY A 1 81 ? -18.140 -11.999 16.041 1.00 96.12 81 GLY A O 1
ATOM 605 N N . SER A 1 82 ? -16.030 -12.565 15.496 1.00 96.25 82 SER A N 1
ATOM 606 C CA . SER A 1 82 ? -15.724 -13.239 16.764 1.00 96.25 82 SER A CA 1
ATOM 607 C C . SER A 1 82 ? -15.699 -12.269 17.947 1.00 96.25 82 SER A C 1
ATOM 609 O O . SER A 1 82 ? -16.159 -12.615 19.031 1.00 96.25 82 SER A O 1
ATOM 611 N N . GLN A 1 83 ? -15.244 -11.036 17.717 1.00 96.00 83 GLN A N 1
ATOM 612 C CA . GLN A 1 83 ? -15.145 -9.985 18.734 1.00 96.00 83 GLN A CA 1
ATOM 613 C C . GLN A 1 83 ? -16.394 -9.114 18.847 1.00 96.00 83 GLN A C 1
ATOM 615 O O . GLN A 1 83 ? -16.501 -8.314 19.774 1.00 96.00 83 GLN A O 1
ATOM 620 N N . ARG A 1 84 ? -17.328 -9.231 17.893 1.00 95.88 84 ARG A N 1
ATOM 621 C CA . ARG A 1 84 ? -18.500 -8.351 17.753 1.00 95.88 84 ARG A CA 1
ATOM 622 C C . ARG A 1 84 ? -18.115 -6.865 17.788 1.00 95.88 84 ARG A C 1
ATOM 624 O O . ARG A 1 84 ? -18.774 -6.063 18.444 1.00 95.88 84 ARG A O 1
ATOM 631 N N . THR A 1 85 ? -17.041 -6.512 17.082 1.00 95.12 85 THR A N 1
ATOM 632 C CA . THR A 1 85 ? -16.445 -5.168 17.106 1.00 95.12 85 THR A CA 1
ATOM 633 C C . THR A 1 85 ? -16.459 -4.497 15.735 1.00 95.12 85 THR A C 1
ATOM 635 O O . THR A 1 85 ? -16.348 -5.150 14.694 1.00 95.12 85 THR A O 1
ATOM 638 N N . ASP A 1 86 ? -16.544 -3.169 15.734 1.00 94.12 86 ASP A N 1
ATOM 639 C CA . ASP A 1 86 ? -16.308 -2.312 14.574 1.00 94.12 86 ASP A CA 1
ATOM 640 C C . ASP A 1 86 ? -14.926 -1.633 14.618 1.00 94.12 86 ASP A C 1
ATOM 642 O O . ASP A 1 86 ? -14.619 -0.816 13.757 1.00 94.12 86 ASP A O 1
ATOM 646 N N . HIS A 1 87 ? -14.053 -1.988 15.569 1.00 96.50 87 HIS A N 1
ATOM 647 C CA . HIS A 1 87 ? -12.718 -1.393 15.732 1.00 96.50 87 HIS A CA 1
ATOM 648 C C . HIS A 1 87 ? -11.679 -1.855 14.697 1.00 96.50 87 HIS A C 1
ATOM 650 O O . HIS A 1 87 ? -10.535 -1.403 14.740 1.00 96.50 87 HIS A O 1
ATOM 656 N N . ILE A 1 88 ? -12.054 -2.727 13.760 1.00 98.12 88 ILE A N 1
ATOM 657 C CA . ILE A 1 88 ? -11.157 -3.291 12.745 1.00 98.12 88 ILE A CA 1
ATOM 658 C C . ILE A 1 88 ? -11.620 -2.838 11.357 1.00 98.12 88 ILE A C 1
ATOM 660 O O . ILE A 1 88 ? -12.675 -3.255 10.866 1.00 98.12 88 ILE A O 1
ATOM 664 N N . ALA A 1 89 ? -10.811 -2.001 10.714 1.00 97.69 89 ALA A N 1
ATOM 665 C CA . ALA A 1 89 ? -10.993 -1.565 9.336 1.00 97.69 89 ALA A CA 1
ATOM 666 C C . ALA A 1 89 ? -10.145 -2.417 8.388 1.00 97.69 89 ALA A C 1
ATOM 668 O O . ALA A 1 89 ? -8.944 -2.560 8.598 1.00 97.69 89 ALA A O 1
ATOM 669 N N . GLY A 1 90 ? -10.762 -2.941 7.329 1.00 97.81 90 GLY A N 1
ATOM 670 C CA . GLY A 1 90 ? -10.069 -3.597 6.222 1.00 97.81 90 GLY A CA 1
ATOM 671 C C . GLY A 1 90 ? -9.991 -2.680 5.009 1.00 97.81 90 GLY A C 1
ATOM 672 O O . GLY A 1 90 ? -11.027 -2.197 4.558 1.00 97.81 90 GLY A O 1
ATOM 673 N N . ILE A 1 91 ? -8.792 -2.446 4.475 1.00 98.00 91 ILE A N 1
ATOM 674 C CA . ILE A 1 91 ? -8.575 -1.544 3.340 1.00 98.00 91 ILE A CA 1
ATOM 675 C C . ILE A 1 91 ? -7.766 -2.258 2.259 1.00 98.00 91 ILE A C 1
ATOM 677 O O . ILE A 1 91 ? -6.571 -2.515 2.419 1.00 98.00 91 ILE A O 1
ATOM 681 N N . ALA A 1 92 ? -8.437 -2.541 1.145 1.00 97.75 92 ALA A N 1
ATOM 682 C CA . ALA A 1 92 ? -7.811 -3.046 -0.066 1.00 97.75 92 ALA A CA 1
ATOM 683 C C . ALA A 1 92 ? -7.050 -1.915 -0.771 1.00 97.75 92 ALA A C 1
ATOM 685 O O . ALA A 1 92 ? -7.616 -0.847 -1.015 1.00 97.75 92 ALA A O 1
ATOM 686 N N . LEU A 1 93 ? -5.794 -2.158 -1.135 1.00 97.50 93 LEU A N 1
ATOM 687 C CA . LEU A 1 93 ? -4.976 -1.230 -1.911 1.00 97.50 93 LEU A CA 1
ATOM 688 C C . LEU A 1 93 ? -4.484 -1.904 -3.187 1.00 97.50 93 LEU A C 1
ATOM 690 O O . LEU A 1 93 ? -3.917 -2.996 -3.146 1.00 97.50 93 LEU A O 1
ATOM 694 N N . ASP A 1 94 ? -4.679 -1.229 -4.316 1.00 96.38 94 ASP A N 1
ATOM 695 C CA . ASP A 1 94 ? -4.204 -1.690 -5.618 1.00 96.38 94 ASP A CA 1
ATOM 696 C C . ASP A 1 94 ? -2.809 -1.135 -5.919 1.00 96.38 94 ASP A C 1
ATOM 698 O O . ASP A 1 94 ? -2.612 -0.246 -6.747 1.00 96.38 94 ASP A O 1
ATOM 702 N N . LEU A 1 95 ? -1.841 -1.613 -5.140 1.00 98.06 95 LEU A N 1
ATOM 703 C CA . LEU A 1 95 ? -0.448 -1.190 -5.197 1.00 98.06 95 LEU A CA 1
ATOM 704 C C . LEU A 1 95 ? 0.463 -2.382 -5.463 1.00 98.06 95 LEU A C 1
ATOM 706 O O . LEU A 1 95 ? 0.158 -3.520 -5.088 1.00 98.06 95 LEU A O 1
ATOM 710 N N . SER A 1 96 ? 1.616 -2.091 -6.062 1.00 98.19 96 SER A N 1
ATOM 711 C CA . SER A 1 96 ? 2.702 -3.057 -6.162 1.00 98.19 96 SER A CA 1
ATOM 712 C C . SER A 1 96 ? 3.292 -3.355 -4.773 1.00 98.19 96 SER A C 1
ATOM 714 O O . SER A 1 96 ? 3.158 -2.528 -3.862 1.00 98.19 96 SER A O 1
ATOM 716 N N . PRO A 1 97 ? 3.938 -4.516 -4.563 1.00 98.19 97 PRO A N 1
ATOM 717 C CA . PRO A 1 97 ? 4.414 -4.920 -3.242 1.00 98.19 97 PRO A CA 1
ATOM 718 C C . PRO A 1 97 ? 5.330 -3.903 -2.546 1.00 98.19 97 PRO A C 1
ATOM 720 O O . PRO A 1 97 ? 5.146 -3.636 -1.357 1.00 98.19 97 PRO A O 1
ATOM 723 N N . LEU A 1 98 ? 6.261 -3.275 -3.271 1.00 98.50 98 LEU A N 1
ATOM 724 C CA . LEU A 1 98 ? 7.159 -2.272 -2.696 1.00 98.50 98 LEU A CA 1
ATOM 725 C C . LEU A 1 98 ? 6.400 -1.005 -2.280 1.00 98.50 98 LEU A C 1
ATOM 727 O O . LEU A 1 98 ? 6.607 -0.492 -1.178 1.00 98.50 98 LEU A O 1
ATOM 731 N N . ALA A 1 99 ? 5.497 -0.520 -3.137 1.00 98.38 99 ALA A N 1
ATOM 732 C CA . ALA A 1 99 ? 4.672 0.652 -2.852 1.00 98.38 99 ALA A CA 1
ATOM 733 C C . ALA A 1 99 ? 3.733 0.405 -1.664 1.00 98.38 99 ALA A C 1
ATOM 735 O O . ALA A 1 99 ? 3.618 1.249 -0.775 1.00 98.38 99 ALA A O 1
ATOM 736 N N . LEU A 1 100 ? 3.112 -0.777 -1.609 1.00 98.50 100 LEU A N 1
ATOM 737 C CA . LEU A 1 100 ? 2.258 -1.193 -0.502 1.00 98.50 100 LEU A CA 1
ATOM 738 C C . LEU A 1 100 ? 3.037 -1.256 0.817 1.00 98.50 100 LEU A C 1
ATOM 740 O O . LEU A 1 100 ? 2.547 -0.774 1.838 1.00 98.50 100 LEU A O 1
ATOM 744 N N . SER A 1 101 ? 4.262 -1.794 0.799 1.00 98.25 101 SER A N 1
ATOM 745 C CA . SER A 1 101 ? 5.124 -1.832 1.984 1.00 98.25 101 SER A CA 1
ATOM 746 C C . SER A 1 101 ? 5.460 -0.437 2.505 1.00 98.25 101 SER A C 1
ATOM 748 O O . SER A 1 101 ? 5.340 -0.177 3.705 1.00 98.25 101 SER A O 1
ATOM 750 N N . LEU A 1 102 ? 5.840 0.474 1.602 1.00 98.25 102 LEU A N 1
ATOM 751 C CA . LEU A 1 102 ? 6.160 1.856 1.950 1.00 98.25 102 LEU A CA 1
ATOM 752 C C . LEU A 1 102 ? 4.953 2.565 2.569 1.00 98.25 102 LEU A C 1
ATOM 754 O O . LEU A 1 102 ? 5.082 3.174 3.629 1.00 98.25 102 LEU A O 1
ATOM 758 N N . VAL A 1 103 ? 3.783 2.465 1.930 1.00 98.38 103 VAL A N 1
ATOM 759 C CA . VAL A 1 103 ? 2.542 3.082 2.423 1.00 98.38 103 VAL A CA 1
ATOM 760 C C . VAL A 1 103 ? 2.171 2.519 3.793 1.00 98.38 103 VAL A C 1
ATOM 762 O O . VAL A 1 103 ? 1.836 3.286 4.693 1.00 98.38 103 VAL A O 1
ATOM 765 N N . ALA A 1 104 ? 2.288 1.204 3.997 1.00 98.44 104 ALA A N 1
ATOM 766 C CA . ALA A 1 104 ? 2.024 0.583 5.291 1.00 98.44 104 ALA A CA 1
ATOM 767 C C . ALA A 1 104 ? 2.948 1.123 6.395 1.00 98.44 104 ALA A C 1
ATOM 769 O O . ALA A 1 104 ? 2.483 1.433 7.494 1.00 98.44 104 ALA A O 1
ATOM 770 N N . ASP A 1 105 ? 4.240 1.282 6.107 1.00 98.00 105 ASP A N 1
ATOM 771 C CA . ASP A 1 105 ? 5.200 1.807 7.079 1.00 98.00 105 ASP A CA 1
ATOM 772 C C . ASP A 1 105 ? 4.973 3.307 7.357 1.00 98.00 105 ASP A C 1
ATOM 774 O O . ASP A 1 105 ? 4.964 3.719 8.517 1.00 98.00 105 ASP A O 1
ATOM 778 N N . GLN A 1 106 ? 4.682 4.117 6.333 1.00 97.56 106 GLN A N 1
ATOM 779 C CA . GLN A 1 106 ? 4.317 5.532 6.501 1.00 97.56 106 GLN A CA 1
ATOM 780 C C . GLN A 1 106 ? 3.045 5.706 7.342 1.00 97.56 106 GLN A C 1
ATOM 782 O O . GLN A 1 106 ? 2.987 6.576 8.211 1.00 97.56 106 GLN A O 1
ATOM 787 N N . LEU A 1 107 ? 2.033 4.862 7.132 1.00 97.62 107 LEU A N 1
ATOM 788 C CA . LEU A 1 107 ? 0.814 4.871 7.940 1.00 97.62 107 LEU A CA 1
ATOM 789 C C . LEU A 1 107 ? 1.098 4.478 9.390 1.00 97.62 107 LEU A C 1
ATOM 791 O O . LEU A 1 107 ? 0.578 5.120 10.298 1.00 97.62 107 LEU A O 1
ATOM 795 N N . ALA A 1 108 ? 1.944 3.471 9.623 1.00 97.12 108 ALA A N 1
ATOM 796 C CA . ALA A 1 108 ? 2.355 3.085 10.972 1.00 97.12 108 ALA A CA 1
ATOM 797 C C . ALA A 1 108 ? 3.106 4.218 11.690 1.00 97.12 108 ALA A C 1
ATOM 799 O O . ALA A 1 108 ? 2.881 4.442 12.878 1.00 97.12 108 ALA A O 1
ATOM 800 N N . TYR A 1 109 ? 3.945 4.964 10.964 1.00 95.88 109 TYR A N 1
ATOM 801 C CA . TYR A 1 109 ? 4.623 6.158 11.471 1.00 95.88 109 TYR A CA 1
ATOM 802 C C . TYR A 1 109 ? 3.644 7.281 11.846 1.00 95.88 109 TYR A C 1
ATOM 804 O O . TYR A 1 109 ? 3.822 7.936 12.870 1.00 95.88 109 TYR A O 1
ATOM 812 N N . LEU A 1 110 ? 2.588 7.487 11.055 1.00 95.06 110 LEU A N 1
ATOM 813 C CA . LEU A 1 110 ? 1.598 8.545 11.283 1.00 95.06 110 LEU A CA 1
ATOM 814 C C . LEU A 1 110 ? 0.511 8.178 12.307 1.00 95.06 110 LEU A C 1
ATOM 816 O O . LEU A 1 110 ? -0.079 9.073 12.913 1.00 95.06 110 LEU A O 1
ATOM 820 N N . ALA A 1 111 ? 0.241 6.888 12.521 1.00 95.75 111 ALA A N 1
ATOM 821 C CA . ALA A 1 111 ? -0.849 6.401 13.370 1.00 95.75 111 ALA A CA 1
ATOM 822 C C . ALA A 1 111 ? -0.869 6.945 14.817 1.00 95.75 111 ALA A C 1
ATOM 824 O O . ALA A 1 111 ? -1.963 7.194 15.325 1.00 95.75 111 ALA A O 1
ATOM 825 N N . PRO A 1 112 ? 0.272 7.194 15.495 1.00 94.25 112 PRO A N 1
ATOM 826 C CA . PRO A 1 112 ? 0.277 7.826 16.817 1.00 94.25 112 PRO A CA 1
ATOM 827 C C . PRO A 1 112 ? -0.244 9.267 16.845 1.00 94.25 112 PRO A C 1
ATOM 829 O O . PRO A 1 112 ? -0.662 9.741 17.898 1.00 94.25 112 PRO A O 1
ATOM 832 N N . TYR A 1 113 ? -0.217 9.964 15.709 1.00 93.50 113 TYR A N 1
ATOM 833 C CA . TYR A 1 113 ? -0.516 11.395 15.615 1.00 93.50 113 TYR A CA 1
ATOM 834 C C . TYR A 1 113 ? -1.896 11.687 15.022 1.00 93.50 113 TYR A C 1
ATOM 836 O O . TYR A 1 113 ? -2.295 12.849 14.943 1.00 93.50 113 TYR A O 1
ATOM 844 N N . LEU A 1 114 ? -2.618 10.656 14.577 1.00 93.50 114 LEU A N 1
ATOM 845 C CA . LEU A 1 114 ? -3.853 10.802 13.818 1.00 93.50 114 LEU A CA 1
ATOM 846 C C . LEU A 1 114 ? -4.983 9.933 14.386 1.00 93.50 114 LEU A C 1
ATOM 848 O O . LEU A 1 114 ? -4.743 8.812 14.838 1.00 93.50 114 LEU A O 1
ATOM 852 N N . PRO A 1 115 ? -6.241 10.404 14.307 1.00 93.56 115 PRO A N 1
ATOM 853 C CA . PRO A 1 115 ? -7.398 9.557 14.560 1.00 93.56 115 PRO A CA 1
ATOM 854 C C . PRO A 1 115 ? -7.423 8.327 13.629 1.00 93.56 115 PRO A C 1
ATOM 856 O O . PRO A 1 115 ? -7.050 8.454 12.457 1.00 93.56 115 PRO A O 1
ATOM 859 N N . PRO A 1 116 ? -7.926 7.165 14.081 1.00 95.31 116 PRO A N 1
ATOM 860 C CA . PRO A 1 116 ? -7.979 5.938 13.279 1.00 95.31 116 PRO A CA 1
ATOM 861 C C . PRO A 1 116 ? -8.632 6.106 11.898 1.00 95.31 116 PRO A C 1
ATOM 863 O O . PRO A 1 116 ? -8.151 5.567 10.903 1.00 95.31 116 PRO A O 1
ATOM 866 N N . GLY A 1 117 ? -9.709 6.885 11.800 1.00 94.56 117 GLY A N 1
ATOM 867 C CA . GLY A 1 117 ? -10.380 7.159 10.531 1.00 94.56 117 GLY A CA 1
ATOM 868 C C . GLY A 1 117 ? -9.593 8.074 9.590 1.00 94.56 117 GLY A C 1
ATOM 869 O O . GLY A 1 117 ? -9.714 7.933 8.373 1.00 94.56 117 GLY A O 1
ATOM 870 N N . MET A 1 118 ? -8.716 8.932 10.121 1.00 95.00 118 MET A N 1
ATOM 871 C CA . MET A 1 118 ? -7.758 9.700 9.316 1.00 95.00 118 MET A CA 1
ATOM 872 C C . MET A 1 118 ? -6.625 8.810 8.796 1.00 95.00 118 MET A C 1
ATOM 874 O O . MET A 1 118 ? -6.227 8.953 7.642 1.00 95.00 118 MET A O 1
ATOM 878 N N . VAL A 1 119 ? -6.149 7.849 9.598 1.00 96.81 119 VAL A N 1
ATOM 879 C CA . VAL A 1 119 ? -5.191 6.822 9.141 1.00 96.81 119 VAL A CA 1
ATOM 880 C C . VAL A 1 119 ? -5.806 5.994 8.009 1.00 96.81 119 VAL A C 1
ATOM 882 O O . VAL A 1 119 ? -5.192 5.821 6.958 1.00 96.81 119 VAL A O 1
ATOM 885 N N . ALA A 1 120 ? -7.059 5.559 8.167 1.00 96.44 120 ALA A N 1
ATOM 886 C CA . ALA A 1 120 ? -7.793 4.866 7.110 1.00 96.44 120 ALA A CA 1
ATOM 887 C C . ALA A 1 120 ? -7.954 5.728 5.840 1.00 96.44 120 ALA A C 1
ATOM 889 O O . ALA A 1 120 ? -7.774 5.238 4.728 1.00 96.44 120 ALA A O 1
ATOM 890 N N . ALA A 1 121 ? -8.240 7.024 5.987 1.00 95.50 121 ALA A N 1
ATOM 891 C CA . ALA A 1 121 ? -8.346 7.960 4.869 1.00 95.50 121 ALA A CA 1
ATOM 892 C C . ALA A 1 121 ? -7.019 8.149 4.111 1.00 95.50 121 ALA A C 1
ATOM 894 O O . ALA A 1 121 ? -7.020 8.221 2.880 1.00 95.50 121 ALA A O 1
ATOM 895 N N . LEU A 1 122 ? -5.891 8.191 4.828 1.00 96.81 122 LEU A N 1
ATOM 896 C CA . LEU A 1 122 ? -4.554 8.324 4.240 1.00 96.81 122 LEU A CA 1
ATOM 897 C C . LEU A 1 122 ? -4.185 7.165 3.313 1.00 96.81 122 LEU A C 1
ATOM 899 O O . LEU A 1 122 ? -3.385 7.362 2.402 1.00 96.81 122 LEU A O 1
ATOM 903 N N . CYS A 1 123 ? -4.791 5.990 3.487 1.00 96.19 123 CYS A N 1
ATOM 904 C CA . CYS A 1 123 ? -4.524 4.820 2.653 1.00 96.19 123 CYS A CA 1
ATOM 905 C C . CYS A 1 123 ? -4.806 5.083 1.165 1.00 96.19 123 CYS A C 1
ATOM 907 O O . CYS A 1 123 ? -4.080 4.589 0.309 1.00 96.19 123 CYS A O 1
ATOM 909 N N . GLY A 1 124 ? -5.826 5.892 0.853 1.00 94.12 124 GLY A N 1
ATOM 910 C CA . GLY A 1 124 ? -6.134 6.308 -0.520 1.00 94.12 124 GLY A CA 1
ATOM 911 C C . GLY A 1 124 ? -5.457 7.613 -0.952 1.00 94.12 124 GLY A C 1
ATOM 912 O O . GLY A 1 124 ? -5.479 7.946 -2.134 1.00 94.12 124 GLY A O 1
ATOM 913 N N . GLU A 1 125 ? -4.882 8.372 -0.017 1.00 96.25 125 GLU A N 1
ATOM 914 C CA . GLU A 1 125 ? -4.272 9.676 -0.294 1.00 96.25 125 GLU A CA 1
ATOM 915 C C . GLU A 1 125 ? -2.763 9.577 -0.516 1.00 96.25 125 GLU A C 1
ATOM 917 O O . GLU A 1 125 ? -2.274 10.105 -1.511 1.00 96.25 125 GLU A O 1
ATOM 922 N N . LEU A 1 126 ? -2.028 8.861 0.345 1.00 96.31 126 LEU A N 1
ATOM 923 C CA . LEU A 1 126 ? -0.574 8.700 0.224 1.00 96.31 126 LEU A CA 1
ATOM 924 C C . LEU A 1 126 ? -0.133 8.211 -1.165 1.00 96.31 126 LEU A C 1
ATOM 926 O O . LEU A 1 126 ? 0.785 8.821 -1.715 1.00 96.31 126 LEU A O 1
ATOM 930 N N . PRO A 1 127 ? -0.788 7.211 -1.795 1.00 96.25 127 PRO A N 1
ATOM 931 C CA . PRO A 1 127 ? -0.394 6.742 -3.124 1.00 96.25 127 PRO A CA 1
ATOM 932 C C . PRO A 1 127 ? -0.386 7.819 -4.210 1.00 96.25 127 PRO A C 1
ATOM 934 O O . PRO A 1 127 ? 0.396 7.722 -5.155 1.00 96.25 127 PRO A O 1
ATOM 937 N N . LYS A 1 128 ? -1.209 8.868 -4.077 1.00 95.19 128 LYS A N 1
ATOM 938 C CA . LYS A 1 128 ? -1.279 9.971 -5.049 1.00 95.19 128 LYS A CA 1
ATOM 939 C C . LYS A 1 128 ? -0.016 10.831 -5.066 1.00 95.19 128 LYS A C 1
ATOM 941 O O . LYS A 1 128 ? 0.219 11.545 -6.033 1.00 95.19 128 LYS A O 1
ATOM 946 N N . HIS A 1 129 ? 0.780 10.761 -4.000 1.00 95.12 129 HIS A N 1
ATOM 947 C CA . HIS A 1 129 ? 2.036 11.497 -3.837 1.00 95.12 129 HIS A CA 1
ATOM 948 C C . HIS A 1 129 ? 3.265 10.631 -4.146 1.00 95.12 129 HIS A C 1
ATOM 950 O O . HIS A 1 129 ? 4.398 11.090 -3.997 1.00 95.12 129 HIS A O 1
ATOM 956 N N . LEU A 1 130 ? 3.051 9.383 -4.573 1.00 96.19 130 LEU A N 1
ATOM 957 C CA . LEU A 1 130 ? 4.093 8.426 -4.925 1.00 96.19 130 LEU A CA 1
ATOM 958 C C . LEU A 1 130 ? 4.104 8.198 -6.431 1.00 96.19 130 LEU A C 1
ATOM 960 O O . LEU A 1 130 ? 3.055 8.076 -7.057 1.00 96.19 130 LEU A O 1
ATOM 964 N N . LEU A 1 131 ? 5.298 8.086 -7.000 1.00 97.50 131 LEU A N 1
ATOM 965 C CA . LEU A 1 131 ? 5.490 7.533 -8.330 1.00 97.50 131 LEU A CA 1
ATOM 966 C C . LEU A 1 131 ? 6.033 6.119 -8.161 1.00 97.50 131 LEU A C 1
ATOM 968 O O . LEU A 1 131 ? 7.211 5.958 -7.852 1.00 97.50 131 LEU A O 1
ATOM 972 N N . ALA A 1 132 ? 5.192 5.105 -8.345 1.00 97.69 132 ALA A N 1
ATOM 973 C CA . ALA A 1 132 ? 5.627 3.717 -8.223 1.00 97.69 132 ALA A CA 1
ATOM 974 C C . ALA A 1 132 ? 5.313 2.903 -9.471 1.00 97.69 132 ALA A C 1
ATOM 976 O O . ALA A 1 132 ? 4.303 3.114 -10.152 1.00 97.69 132 ALA A O 1
ATOM 977 N N . GLY A 1 133 ? 6.204 1.966 -9.759 1.00 97.06 133 GLY A N 1
ATOM 978 C CA . GLY A 1 133 ? 6.173 1.198 -10.984 1.00 97.06 133 GLY A CA 1
ATOM 979 C C . GLY A 1 133 ? 7.242 0.121 -11.030 1.00 97.06 133 GLY A C 1
ATOM 980 O O . GLY A 1 133 ? 7.925 -0.147 -10.044 1.00 97.06 133 GLY A O 1
ATOM 981 N N . ALA A 1 134 ? 7.404 -0.475 -12.203 1.00 96.56 134 ALA A N 1
ATOM 982 C CA . ALA A 1 134 ? 8.520 -1.347 -12.501 1.00 96.56 134 ALA A CA 1
ATOM 983 C C . ALA A 1 134 ? 8.993 -1.198 -13.942 1.00 96.56 134 ALA A C 1
ATOM 985 O O . ALA A 1 134 ? 8.208 -0.999 -14.874 1.00 96.56 134 ALA A O 1
ATOM 986 N N . TRP A 1 135 ? 10.300 -1.350 -14.110 1.00 94.81 135 TRP A N 1
ATOM 987 C CA . TRP A 1 135 ? 10.917 -1.608 -15.398 1.00 94.81 135 TRP A CA 1
ATOM 988 C C . TRP A 1 135 ? 10.844 -3.103 -15.688 1.00 94.81 135 TRP A C 1
ATOM 990 O O . TRP A 1 135 ? 11.354 -3.907 -14.912 1.00 94.81 135 TRP A O 1
ATOM 1000 N N . LEU A 1 136 ? 10.211 -3.487 -16.792 1.00 93.75 136 LEU A N 1
ATOM 1001 C CA . LEU A 1 136 ? 9.911 -4.874 -17.139 1.00 93.75 136 LEU A CA 1
ATOM 1002 C C . LEU A 1 136 ? 10.599 -5.262 -18.448 1.00 93.75 136 LEU A C 1
ATOM 1004 O O . LEU A 1 136 ? 10.514 -4.537 -19.440 1.00 93.75 136 LEU A O 1
ATOM 1008 N N . ARG A 1 137 ? 11.205 -6.454 -18.494 1.00 90.81 137 ARG A N 1
ATOM 1009 C CA . ARG A 1 137 ? 11.704 -7.032 -19.761 1.00 90.81 137 ARG A CA 1
ATOM 1010 C C . ARG A 1 137 ? 10.601 -7.657 -20.617 1.00 90.81 137 ARG A C 1
ATOM 1012 O O . ARG A 1 137 ? 10.798 -7.914 -21.796 1.00 90.81 137 ARG A O 1
ATOM 1019 N N . THR A 1 138 ? 9.450 -7.949 -20.023 1.00 89.12 138 THR A N 1
ATOM 1020 C CA . THR A 1 138 ? 8.291 -8.527 -20.707 1.00 89.12 138 THR A CA 1
ATOM 1021 C C . THR A 1 138 ? 7.023 -8.211 -19.927 1.00 89.12 138 THR A C 1
ATOM 1023 O O . THR A 1 138 ? 7.066 -8.045 -18.712 1.00 89.12 138 THR A O 1
ATOM 1026 N N . VAL A 1 139 ? 5.897 -8.146 -20.633 1.00 91.50 139 VAL A N 1
ATOM 1027 C CA . VAL A 1 139 ? 4.554 -7.949 -20.064 1.00 91.50 139 VAL A CA 1
ATOM 1028 C C . VAL A 1 139 ? 3.632 -9.132 -20.366 1.00 91.50 139 VAL A C 1
ATOM 1030 O O . VAL A 1 139 ? 2.420 -9.029 -20.211 1.00 91.50 139 VAL A O 1
ATOM 1033 N N . ALA A 1 140 ? 4.187 -10.260 -20.823 1.00 88.62 140 ALA A N 1
ATOM 1034 C CA . ALA A 1 140 ? 3.401 -11.418 -21.247 1.00 88.62 140 ALA A CA 1
ATOM 1035 C C . ALA A 1 140 ? 2.496 -11.973 -20.132 1.00 88.62 140 ALA A C 1
ATOM 1037 O O . ALA A 1 140 ? 1.370 -12.363 -20.418 1.00 88.62 140 ALA A O 1
ATOM 1038 N N . GLY A 1 141 ? 2.966 -11.965 -18.880 1.00 89.69 141 GLY A N 1
ATOM 1039 C CA . GLY A 1 141 ? 2.198 -12.412 -17.713 1.00 89.69 141 GLY A CA 1
ATOM 1040 C C . GLY A 1 141 ? 1.565 -11.290 -16.886 1.00 89.69 141 GLY A C 1
ATOM 1041 O O . GLY A 1 141 ? 1.003 -11.574 -15.832 1.00 89.69 141 GLY A O 1
ATOM 1042 N N . LEU A 1 142 ? 1.683 -10.024 -17.299 1.00 93.19 142 LEU A N 1
ATOM 1043 C CA . LEU A 1 142 ? 1.201 -8.892 -16.506 1.00 93.19 142 LEU A CA 1
ATOM 1044 C C . LEU A 1 142 ? -0.331 -8.818 -16.566 1.00 93.19 142 LEU A C 1
ATOM 1046 O O . LEU A 1 142 ? -0.894 -8.556 -17.627 1.00 93.19 142 LEU A O 1
ATOM 1050 N N . SER A 1 143 ? -0.993 -9.030 -15.426 1.00 91.00 143 SER A N 1
ATOM 1051 C CA . SER A 1 143 ? -2.461 -9.028 -15.315 1.00 91.00 143 SER A CA 1
ATOM 1052 C C . SER A 1 143 ? -3.020 -7.999 -14.331 1.00 91.00 143 SER A C 1
ATOM 1054 O O . SER A 1 143 ? -4.223 -7.757 -14.321 1.00 91.00 143 SER A O 1
ATOM 1056 N N . THR A 1 144 ? -2.176 -7.421 -13.475 1.00 91.19 144 THR A N 1
ATOM 1057 C CA . THR A 1 144 ? -2.575 -6.470 -12.420 1.00 91.19 144 THR A CA 1
ATOM 1058 C C . THR A 1 144 ? -2.735 -5.043 -12.934 1.00 91.19 144 THR A C 1
ATOM 1060 O O . THR A 1 144 ? -3.465 -4.260 -12.340 1.00 91.19 144 THR A O 1
ATOM 1063 N N . ILE A 1 145 ? -2.081 -4.707 -14.049 1.00 91.31 145 ILE A N 1
ATOM 1064 C CA . ILE A 1 145 ? -2.150 -3.394 -14.694 1.00 91.31 145 ILE A CA 1
ATOM 1065 C C . ILE A 1 145 ? -2.728 -3.590 -16.098 1.00 91.31 145 ILE A C 1
ATOM 1067 O O . ILE A 1 145 ? -2.266 -4.484 -16.812 1.00 91.31 145 ILE A O 1
ATOM 1071 N N . PRO A 1 146 ? -3.688 -2.756 -16.537 1.00 85.31 146 PRO A N 1
ATOM 1072 C CA . PRO A 1 146 ? -4.255 -2.863 -17.875 1.00 85.31 146 PRO A CA 1
ATOM 1073 C C . PRO A 1 146 ? -3.189 -2.784 -18.980 1.00 85.31 146 PRO A C 1
ATOM 1075 O O . PRO A 1 146 ? -2.429 -1.817 -19.084 1.00 85.31 146 PRO A O 1
ATOM 1078 N N . THR A 1 147 ? -3.165 -3.790 -19.853 1.00 83.94 147 THR A N 1
ATOM 1079 C CA . THR A 1 147 ? -2.295 -3.870 -21.034 1.00 83.94 147 THR A CA 1
ATOM 1080 C C . THR A 1 147 ? -3.117 -3.820 -22.323 1.00 83.94 147 THR A C 1
ATOM 1082 O O . THR A 1 147 ? -4.303 -4.139 -22.356 1.00 83.94 147 THR A O 1
ATOM 1085 N N . THR A 1 148 ? -2.485 -3.413 -23.429 1.00 79.88 148 THR A N 1
ATOM 1086 C CA . THR A 1 148 ? -3.091 -3.502 -24.767 1.00 79.88 148 THR A CA 1
ATOM 1087 C C . THR A 1 148 ? -2.510 -4.695 -25.524 1.00 79.88 148 THR A C 1
ATOM 1089 O O . THR A 1 148 ? -1.367 -5.089 -25.284 1.00 79.88 148 THR A O 1
ATOM 1092 N N . LEU A 1 149 ? -3.240 -5.232 -26.511 1.00 75.81 149 LEU A N 1
ATOM 1093 C CA . LEU A 1 149 ? -2.727 -6.295 -27.395 1.00 75.81 149 LEU A CA 1
ATOM 1094 C C . LEU A 1 149 ? -1.387 -5.918 -28.053 1.00 75.81 149 LEU A C 1
ATOM 1096 O O . LEU A 1 149 ? -0.512 -6.767 -28.215 1.00 75.81 149 LEU A O 1
ATOM 1100 N N . LYS A 1 150 ? -1.182 -4.629 -28.365 1.00 70.00 150 LYS A N 1
ATOM 1101 C CA . LYS A 1 150 ? 0.085 -4.113 -28.909 1.00 70.00 150 LYS A CA 1
ATOM 1102 C C . LYS A 1 150 ? 1.256 -4.312 -27.944 1.00 70.00 150 LYS A C 1
ATOM 1104 O O . LYS A 1 150 ? 2.368 -4.573 -28.396 1.00 70.00 150 LYS A O 1
ATOM 1109 N N . HIS A 1 151 ? 1.023 -4.210 -26.635 1.00 80.88 151 HIS A N 1
ATOM 1110 C CA . HIS A 1 151 ? 2.053 -4.466 -25.628 1.00 80.88 151 HIS A CA 1
ATOM 1111 C C . HIS A 1 151 ? 2.427 -5.950 -25.577 1.00 80.88 151 HIS A C 1
ATOM 1113 O O . HIS A 1 151 ? 3.614 -6.264 -25.562 1.00 80.88 151 HIS A O 1
ATOM 1119 N N . HIS A 1 152 ? 1.445 -6.856 -25.657 1.00 73.69 152 HIS A N 1
ATOM 1120 C CA . HIS A 1 152 ? 1.712 -8.298 -25.684 1.00 73.69 152 HIS A CA 1
ATOM 1121 C C . HIS A 1 152 ? 2.515 -8.710 -26.923 1.00 73.69 152 HIS A C 1
ATOM 1123 O O . HIS A 1 152 ? 3.561 -9.341 -26.784 1.00 73.69 152 HIS A O 1
ATOM 1129 N N . VAL A 1 153 ? 2.109 -8.273 -28.119 1.00 73.38 153 VAL A N 1
ATOM 1130 C CA . VAL A 1 153 ? 2.859 -8.551 -29.360 1.00 73.38 153 VAL A CA 1
ATOM 1131 C C . VAL A 1 153 ? 4.251 -7.911 -29.325 1.00 73.38 153 VAL A C 1
ATOM 1133 O O . VAL A 1 153 ? 5.237 -8.541 -29.700 1.00 73.38 153 VAL A O 1
ATOM 1136 N N . GLY A 1 154 ? 4.362 -6.677 -28.822 1.00 70.19 154 GLY A N 1
ATOM 1137 C CA . GLY A 1 154 ? 5.642 -5.980 -28.694 1.00 70.19 154 GLY A CA 1
ATOM 1138 C C . GLY A 1 154 ? 6.623 -6.653 -27.731 1.00 70.19 154 GLY A C 1
ATOM 1139 O O . GLY A 1 154 ? 7.829 -6.505 -27.911 1.00 70.19 154 GLY A O 1
ATOM 1140 N N . SER A 1 155 ? 6.127 -7.401 -26.740 1.00 70.50 155 SER A N 1
ATOM 1141 C CA . SER A 1 155 ? 6.954 -8.058 -25.718 1.00 70.50 155 SER A CA 1
ATOM 1142 C C . SER A 1 155 ? 7.741 -9.272 -26.217 1.00 70.50 155 SER A C 1
ATOM 1144 O O . SER A 1 155 ? 8.608 -9.771 -25.507 1.00 70.50 155 SER A O 1
ATOM 1146 N N . LEU A 1 156 ? 7.474 -9.723 -27.447 1.00 74.50 156 LEU A N 1
ATOM 1147 C CA . LEU A 1 156 ? 8.215 -10.805 -28.099 1.00 74.50 156 LEU A CA 1
ATOM 1148 C C . LEU A 1 156 ? 9.578 -10.350 -28.647 1.00 74.50 156 LEU A C 1
ATOM 1150 O O . LEU A 1 156 ? 10.419 -11.186 -28.966 1.00 74.50 156 LEU A O 1
ATOM 1154 N N . ALA A 1 157 ? 9.813 -9.040 -28.765 1.00 75.12 157 ALA A N 1
ATOM 1155 C CA . ALA A 1 157 ? 11.086 -8.509 -29.237 1.00 75.12 157 ALA A CA 1
ATOM 1156 C C . ALA A 1 157 ? 12.100 -8.392 -28.073 1.00 75.12 157 ALA A C 1
ATOM 1158 O O . ALA A 1 157 ? 11.824 -7.694 -27.097 1.00 75.12 157 ALA A O 1
ATOM 1159 N N . PRO A 1 158 ? 13.300 -8.999 -28.176 1.00 68.12 158 PRO A N 1
ATOM 1160 C CA . PRO A 1 158 ? 14.240 -9.140 -27.054 1.00 68.12 158 PRO A CA 1
ATOM 1161 C C . PRO A 1 158 ? 14.875 -7.823 -26.585 1.00 68.12 158 PRO A C 1
ATOM 1163 O O . PRO A 1 158 ? 15.412 -7.752 -25.484 1.00 68.12 158 PRO A O 1
ATOM 1166 N N . THR A 1 159 ? 14.823 -6.777 -27.409 1.00 78.88 159 THR A N 1
ATOM 1167 C CA . THR A 1 159 ? 15.398 -5.452 -27.123 1.00 78.88 159 THR A CA 1
ATOM 1168 C C . THR A 1 159 ? 14.390 -4.473 -26.526 1.00 78.88 159 THR A C 1
ATOM 1170 O O . THR A 1 159 ? 14.715 -3.310 -26.293 1.00 78.88 159 THR A O 1
ATOM 1173 N N . VAL A 1 160 ? 13.149 -4.907 -26.301 1.00 82.94 160 VAL A N 1
ATOM 1174 C CA . VAL A 1 160 ? 12.075 -4.034 -25.838 1.00 82.94 160 VAL A CA 1
ATOM 1175 C C . VAL A 1 160 ? 11.923 -4.145 -24.334 1.00 82.94 160 VAL A C 1
ATOM 1177 O O . VAL A 1 160 ? 11.650 -5.215 -23.805 1.00 82.94 160 VAL A O 1
ATOM 1180 N N . SER A 1 161 ? 12.050 -3.010 -23.657 1.00 88.94 161 SER A N 1
ATOM 1181 C CA . SER A 1 161 ? 11.655 -2.876 -22.259 1.00 88.94 161 SER A CA 1
ATOM 1182 C C . SER A 1 161 ? 10.332 -2.133 -22.142 1.00 88.94 161 SER A C 1
ATOM 1184 O O . SER A 1 161 ? 9.915 -1.412 -23.053 1.00 88.94 161 SER A O 1
ATOM 1186 N N . PHE A 1 162 ? 9.676 -2.298 -21.004 1.00 92.38 162 PHE A N 1
ATOM 1187 C CA . PHE A 1 162 ? 8.437 -1.619 -20.667 1.00 92.38 162 PHE A CA 1
ATOM 1188 C C . PHE A 1 162 ? 8.597 -0.915 -19.331 1.00 92.38 162 PHE A C 1
ATOM 1190 O O . PHE A 1 162 ? 9.250 -1.431 -18.429 1.00 92.38 162 PHE A O 1
ATOM 1197 N N . LEU A 1 163 ? 7.966 0.243 -19.198 1.00 93.81 163 LEU A N 1
ATOM 1198 C CA . LEU A 1 163 ? 7.789 0.907 -17.920 1.00 93.81 163 LEU A CA 1
ATOM 1199 C C . LEU A 1 163 ? 6.313 0.815 -17.554 1.00 93.81 163 LEU A C 1
ATOM 1201 O O . LEU A 1 163 ? 5.448 1.325 -18.270 1.00 93.81 163 LEU A O 1
ATOM 1205 N N . ALA A 1 164 ? 6.034 0.097 -16.475 1.00 95.12 164 ALA A N 1
ATOM 1206 C CA . ALA A 1 164 ? 4.703 -0.045 -15.917 1.00 95.12 164 ALA A CA 1
ATOM 1207 C C . ALA A 1 164 ? 4.604 0.809 -14.655 1.00 95.12 164 ALA A C 1
ATOM 1209 O O . ALA A 1 164 ? 5.500 0.774 -13.820 1.00 95.12 164 ALA A O 1
ATOM 1210 N N . TYR A 1 165 ? 3.519 1.556 -14.502 1.00 95.88 165 TYR A N 1
ATOM 1211 C CA . TYR A 1 165 ? 3.229 2.345 -13.310 1.00 95.88 165 TYR A CA 1
ATOM 1212 C C . TYR A 1 165 ? 1.999 1.772 -12.624 1.00 95.88 165 TYR A C 1
ATOM 1214 O O . TYR A 1 165 ? 1.019 1.463 -13.300 1.00 95.88 165 TYR A O 1
ATOM 1222 N N . CYS A 1 166 ? 2.046 1.643 -11.299 1.00 95.69 166 CYS A N 1
ATOM 1223 C CA . CYS A 1 166 ? 0.899 1.240 -10.485 1.00 95.69 166 CYS A CA 1
ATOM 1224 C C . CYS A 1 166 ? 0.216 2.443 -9.815 1.00 95.69 166 CYS A C 1
ATOM 1226 O O . CYS A 1 166 ? -0.993 2.425 -9.613 1.00 95.69 166 CYS A O 1
ATOM 1228 N N . THR A 1 167 ? 0.962 3.512 -9.516 1.00 95.06 167 THR A N 1
ATOM 1229 C CA . THR A 1 167 ? 0.442 4.734 -8.882 1.00 95.06 167 THR A CA 1
ATOM 1230 C C . THR A 1 167 ? 1.207 5.966 -9.385 1.00 95.06 167 THR A C 1
ATOM 1232 O O . THR A 1 167 ? 2.406 5.856 -9.673 1.00 95.06 167 THR A O 1
ATOM 1235 N N . PRO A 1 168 ? 0.553 7.137 -9.534 1.00 91.81 168 PRO A N 1
ATOM 1236 C CA . PRO A 1 168 ? -0.845 7.460 -9.212 1.00 91.81 168 PRO A CA 1
ATOM 1237 C C . PRO A 1 168 ? -1.846 6.976 -10.262 1.00 91.81 168 PRO A C 1
ATOM 1239 O O . PRO A 1 168 ? -3.050 6.992 -10.024 1.00 91.81 168 PRO A O 1
ATOM 1242 N N . THR A 1 169 ? -1.374 6.572 -11.439 1.00 91.12 169 THR A N 1
ATOM 1243 C CA . THR A 1 169 ? -2.222 6.074 -12.520 1.00 91.12 169 THR A CA 1
ATOM 1244 C C . THR A 1 169 ? -1.608 4.820 -13.105 1.00 91.12 169 THR A C 1
ATOM 1246 O O . THR A 1 169 ? -0.423 4.798 -13.442 1.00 91.12 169 THR A O 1
ATOM 1249 N N . GLN A 1 170 ? -2.435 3.787 -13.228 1.00 93.44 170 GLN A N 1
ATOM 1250 C CA . GLN A 1 170 ? -2.048 2.522 -13.821 1.00 93.44 170 GLN A CA 1
ATOM 1251 C C . GLN A 1 170 ? -1.881 2.661 -15.328 1.00 93.44 170 GLN A C 1
ATOM 1253 O O . GLN A 1 170 ? -2.825 3.002 -16.039 1.00 93.44 170 GLN A O 1
ATOM 1258 N N . GLN A 1 171 ? -0.676 2.395 -15.819 1.00 92.31 171 GLN A N 1
ATOM 1259 C CA . GLN A 1 171 ? -0.396 2.388 -17.249 1.00 92.31 171 GLN A CA 1
ATOM 1260 C C . GLN A 1 171 ? 0.867 1.588 -17.548 1.00 92.31 171 GLN A C 1
ATOM 1262 O O . GLN A 1 171 ? 1.765 1.473 -16.716 1.00 92.31 171 GLN A O 1
ATOM 1267 N N . VAL A 1 172 ? 0.957 1.082 -18.772 1.00 93.31 172 VAL A N 1
ATOM 1268 C CA . VAL A 1 172 ? 2.147 0.411 -19.294 1.00 93.31 172 VAL A CA 1
ATOM 1269 C C . VAL A 1 172 ? 2.563 1.121 -20.560 1.00 93.31 172 VAL A C 1
ATOM 1271 O O . VAL A 1 172 ? 1.731 1.368 -21.432 1.00 93.31 172 VAL A O 1
ATOM 1274 N N . GLN A 1 173 ? 3.846 1.429 -20.676 1.00 90.94 173 GLN A N 1
ATOM 1275 C CA . GLN A 1 173 ? 4.402 2.050 -21.865 1.00 90.94 173 GLN A CA 1
ATOM 1276 C C . GLN A 1 173 ? 5.628 1.279 -22.330 1.00 90.94 173 GLN A C 1
ATOM 1278 O O . GLN A 1 173 ? 6.448 0.824 -21.533 1.00 90.94 173 GLN A O 1
ATOM 1283 N N . ARG A 1 174 ? 5.751 1.118 -23.647 1.00 89.44 174 ARG A N 1
ATOM 1284 C CA . ARG A 1 174 ? 6.980 0.609 -24.249 1.00 89.44 174 ARG A CA 1
ATOM 1285 C C . ARG A 1 174 ? 8.061 1.665 -24.082 1.00 89.44 174 ARG A C 1
ATOM 1287 O O . ARG A 1 174 ? 7.853 2.806 -24.477 1.00 89.44 174 ARG A O 1
ATOM 1294 N N . MET A 1 175 ? 9.206 1.267 -23.547 1.00 84.31 175 MET A N 1
ATOM 1295 C CA . MET A 1 175 ? 10.267 2.198 -23.222 1.00 84.31 175 MET A CA 1
ATOM 1296 C C . MET A 1 175 ? 11.360 2.217 -24.283 1.00 84.31 175 MET A C 1
ATOM 1298 O O . MET A 1 175 ? 11.858 1.173 -24.713 1.00 84.31 175 MET A O 1
ATOM 1302 N N . ARG A 1 176 ? 11.756 3.430 -24.666 1.00 82.31 176 ARG A N 1
ATOM 1303 C CA . ARG A 1 176 ? 13.042 3.716 -25.298 1.00 82.31 176 ARG A CA 1
ATOM 1304 C C . ARG A 1 176 ? 13.811 4.640 -24.354 1.00 82.31 176 ARG A C 1
ATOM 1306 O O . ARG A 1 176 ? 13.197 5.565 -23.830 1.00 82.31 176 ARG A O 1
ATOM 1313 N N . PRO A 1 177 ? 15.125 4.440 -24.169 1.00 73.62 177 PRO A N 1
ATOM 1314 C CA . PRO A 1 177 ? 15.971 5.282 -23.321 1.00 73.62 177 PRO A CA 1
ATOM 1315 C C . PRO A 1 177 ? 15.701 6.792 -23.391 1.00 73.62 177 PRO A C 1
ATOM 1317 O O . PRO A 1 177 ? 15.556 7.449 -22.365 1.00 73.62 177 PRO A O 1
ATOM 1320 N N . ALA A 1 178 ? 15.565 7.333 -24.605 1.00 78.00 178 ALA A N 1
ATOM 1321 C CA . ALA A 1 178 ? 15.370 8.763 -24.838 1.00 78.00 178 ALA A CA 1
ATOM 1322 C C . ALA A 1 178 ? 14.005 9.305 -24.366 1.00 78.00 178 ALA A C 1
ATOM 1324 O O . ALA A 1 178 ? 13.875 10.504 -24.131 1.00 78.00 178 ALA A O 1
ATOM 1325 N N . ASP A 1 179 ? 12.999 8.442 -24.197 1.00 84.25 179 ASP A N 1
ATOM 1326 C CA . ASP A 1 179 ? 11.612 8.855 -23.953 1.00 84.25 179 ASP A CA 1
ATOM 1327 C C . ASP A 1 179 ? 11.256 8.876 -22.452 1.00 84.25 179 ASP A C 1
ATOM 1329 O O . ASP A 1 179 ? 10.227 9.428 -22.058 1.00 84.25 179 ASP A O 1
ATOM 1333 N N . VAL A 1 180 ? 12.117 8.329 -21.583 1.00 85.00 180 VAL A N 1
ATOM 1334 C CA . VAL A 1 180 ? 11.810 8.069 -20.162 1.00 85.00 180 VAL A CA 1
ATOM 1335 C C . VAL A 1 180 ? 11.337 9.334 -19.444 1.00 85.00 180 VAL A C 1
ATOM 1337 O O . VAL A 1 180 ? 10.283 9.327 -18.810 1.00 85.00 180 VAL A O 1
ATOM 1340 N N . ALA A 1 181 ? 12.042 10.456 -19.606 1.00 85.38 181 ALA A N 1
ATOM 1341 C CA . ALA A 1 181 ? 11.694 11.718 -18.951 1.00 85.38 181 ALA A CA 1
ATOM 1342 C C . ALA A 1 181 ? 10.345 12.310 -19.397 1.00 85.38 181 ALA A C 1
ATOM 1344 O O . ALA A 1 181 ? 9.696 12.981 -18.591 1.00 85.38 181 ALA A O 1
ATOM 1345 N N . ALA A 1 182 ? 9.933 12.065 -20.646 1.00 84.00 182 ALA A N 1
ATOM 1346 C CA . ALA A 1 182 ? 8.669 12.541 -21.211 1.00 84.00 182 ALA A CA 1
ATOM 1347 C C . ALA A 1 182 ? 7.475 11.652 -20.821 1.00 84.00 182 ALA A C 1
ATOM 1349 O O . ALA A 1 182 ? 6.335 12.105 -20.827 1.00 84.00 182 ALA A O 1
ATOM 1350 N N . THR A 1 183 ? 7.741 10.392 -20.469 1.00 83.69 183 THR A N 1
ATOM 1351 C CA . THR A 1 183 ? 6.718 9.388 -20.126 1.00 83.69 183 THR A CA 1
ATOM 1352 C C . THR A 1 183 ? 6.329 9.345 -18.648 1.00 83.69 183 THR A C 1
ATOM 1354 O O . THR A 1 183 ? 5.389 8.633 -18.286 1.00 83.69 183 THR A O 1
ATOM 1357 N N . LEU A 1 184 ? 7.035 10.076 -17.777 1.00 88.69 184 LEU A N 1
ATOM 1358 C CA . LEU A 1 184 ? 6.705 10.129 -16.351 1.00 88.69 184 LEU A CA 1
ATOM 1359 C C . LEU A 1 184 ? 5.292 10.725 -16.173 1.00 88.69 184 LEU A C 1
ATOM 1361 O O . LEU A 1 184 ? 5.081 11.872 -16.568 1.00 88.69 184 LEU A O 1
ATOM 1365 N N . PRO A 1 185 ? 4.327 10.007 -15.557 1.00 87.69 185 PRO A N 1
ATOM 1366 C CA . PRO A 1 185 ? 2.959 10.509 -15.384 1.00 87.69 185 PRO A CA 1
ATOM 1367 C C . PRO A 1 185 ? 2.907 11.778 -14.536 1.00 87.69 185 PRO A C 1
ATOM 1369 O O . PRO A 1 185 ? 2.057 12.639 -14.742 1.00 87.69 185 PRO A O 1
ATOM 1372 N N . PHE A 1 186 ? 3.816 11.884 -13.569 1.00 91.56 186 PHE A N 1
ATOM 1373 C CA . PHE A 1 186 ? 4.062 13.089 -12.797 1.00 91.56 186 PHE A CA 1
ATOM 1374 C C . PHE A 1 186 ? 5.453 13.002 -12.154 1.00 91.56 186 PHE A C 1
ATOM 1376 O O . PHE A 1 186 ? 6.103 11.953 -12.180 1.00 91.56 186 PHE A O 1
ATOM 1383 N N . ARG A 1 187 ? 5.902 14.106 -11.553 1.00 89.75 187 ARG A N 1
ATOM 1384 C CA . ARG A 1 187 ? 7.153 14.173 -10.793 1.00 89.75 187 ARG A CA 1
ATOM 1385 C C . ARG A 1 187 ? 6.840 14.436 -9.318 1.00 89.75 187 ARG A C 1
ATOM 1387 O O . ARG A 1 187 ? 6.183 15.442 -9.038 1.00 89.75 187 ARG A O 1
ATOM 1394 N N . PRO A 1 188 ? 7.295 13.579 -8.385 1.00 92.38 188 PRO A N 1
ATOM 1395 C CA . PRO A 1 188 ? 7.184 13.869 -6.961 1.00 92.38 188 PRO A CA 1
ATOM 1396 C C . PRO A 1 188 ? 7.889 15.183 -6.588 1.00 92.38 188 PRO A C 1
ATOM 1398 O O . PRO A 1 188 ? 8.835 15.614 -7.250 1.00 92.38 188 PRO A O 1
ATOM 1401 N N . VAL A 1 189 ? 7.423 15.821 -5.513 1.00 92.19 189 VAL A N 1
ATOM 1402 C CA . VAL A 1 189 ? 7.984 17.085 -5.011 1.00 92.19 189 VAL A CA 1
ATOM 1403 C C . VAL A 1 189 ? 9.428 16.879 -4.547 1.00 92.19 189 VAL A C 1
ATOM 1405 O O . VAL A 1 189 ? 9.707 15.968 -3.768 1.00 92.19 189 VAL A O 1
ATOM 1408 N N . GLN A 1 190 ? 10.339 17.745 -4.993 1.00 92.81 190 GLN A N 1
ATOM 1409 C CA . GLN A 1 190 ? 11.745 17.711 -4.585 1.00 92.81 190 GLN A CA 1
ATOM 1410 C C . GLN A 1 190 ? 11.923 18.108 -3.101 1.00 92.81 190 GLN A C 1
ATOM 1412 O O . GLN A 1 190 ? 11.165 18.942 -2.602 1.00 92.81 190 GLN A O 1
ATOM 1417 N N . PRO A 1 191 ? 12.928 17.564 -2.388 1.00 96.38 191 PRO A N 1
ATOM 1418 C CA . PRO A 1 191 ? 13.881 16.546 -2.843 1.00 96.38 191 PRO A CA 1
ATOM 1419 C C . PRO A 1 191 ? 13.221 15.169 -3.009 1.00 96.38 191 PRO A C 1
ATOM 1421 O O . PRO A 1 191 ? 12.375 14.805 -2.200 1.00 96.38 191 PRO A O 1
ATOM 1424 N N . VAL A 1 192 ? 13.598 14.398 -4.034 1.00 97.19 192 VAL A N 1
ATOM 1425 C CA . VAL A 1 192 ? 13.041 13.055 -4.294 1.00 97.19 192 VAL A CA 1
ATOM 1426 C C . VAL A 1 192 ? 13.989 11.956 -3.832 1.00 97.19 192 VAL A C 1
ATOM 1428 O O . VAL A 1 192 ? 15.174 11.982 -4.144 1.00 97.19 192 VAL A O 1
ATOM 1431 N N . GLN A 1 193 ? 13.467 10.948 -3.144 1.00 97.25 193 GLN A N 1
ATOM 1432 C CA . GLN A 1 193 ? 14.179 9.706 -2.865 1.00 97.25 193 GLN A CA 1
ATOM 1433 C C . GLN A 1 193 ? 13.629 8.579 -3.736 1.00 97.25 193 GLN A C 1
ATOM 1435 O O . GLN A 1 193 ? 12.419 8.481 -3.933 1.00 97.25 193 GLN A O 1
ATOM 1440 N N . LEU A 1 194 ? 14.523 7.728 -4.235 1.00 97.81 194 LEU A N 1
ATOM 1441 C CA . LEU A 1 194 ? 14.191 6.559 -5.038 1.00 97.81 194 LEU A CA 1
ATOM 1442 C C . LEU A 1 194 ? 14.480 5.283 -4.240 1.00 97.81 194 LEU A C 1
ATOM 1444 O O . LEU A 1 194 ? 15.579 5.089 -3.721 1.00 97.81 194 LEU A O 1
ATOM 1448 N N . LEU A 1 195 ? 13.485 4.414 -4.122 1.00 98.00 195 LEU A N 1
ATOM 1449 C CA . LEU A 1 195 ? 13.606 3.082 -3.539 1.00 98.00 195 LEU A CA 1
ATOM 1450 C C . LEU A 1 195 ? 13.473 2.058 -4.662 1.00 98.00 195 LEU A C 1
ATOM 1452 O O . LEU A 1 195 ? 12.544 2.175 -5.457 1.00 98.00 195 LEU A O 1
ATOM 1456 N N . CYS A 1 196 ? 14.352 1.061 -4.708 1.00 97.44 196 CYS A N 1
ATOM 1457 C CA . CYS A 1 196 ? 14.369 0.037 -5.753 1.00 97.44 196 CYS A CA 1
ATOM 1458 C C . CYS A 1 196 ? 14.392 -1.368 -5.145 1.00 97.44 196 CYS A C 1
ATOM 1460 O O . CYS A 1 196 ? 15.023 -1.590 -4.114 1.00 97.44 196 CYS A O 1
ATOM 1462 N N . SER A 1 197 ? 13.748 -2.331 -5.796 1.00 96.75 197 SER A N 1
ATOM 1463 C CA . SER A 1 197 ? 13.792 -3.750 -5.441 1.00 96.75 197 SER A CA 1
ATOM 1464 C C . SER A 1 197 ? 13.817 -4.591 -6.715 1.00 96.75 197 SER A C 1
ATOM 1466 O O . SER A 1 197 ? 12.993 -4.402 -7.608 1.00 96.75 197 SER A O 1
ATOM 1468 N N . THR A 1 198 ? 14.766 -5.518 -6.807 1.00 95.94 198 THR A N 1
ATOM 1469 C CA . THR A 1 198 ? 14.899 -6.446 -7.936 1.00 95.94 198 THR A CA 1
ATOM 1470 C C . THR A 1 198 ? 15.183 -7.855 -7.411 1.00 95.94 198 THR A C 1
ATOM 1472 O O . THR A 1 198 ? 15.933 -7.992 -6.440 1.00 95.94 198 THR A O 1
ATOM 1475 N N . PRO A 1 199 ? 14.597 -8.910 -8.004 1.00 93.75 199 PRO A N 1
ATOM 1476 C CA . PRO A 1 199 ? 14.987 -10.289 -7.726 1.00 93.75 199 PRO A CA 1
ATOM 1477 C C . PRO A 1 199 ? 16.327 -10.661 -8.378 1.00 93.75 199 PRO A C 1
ATOM 1479 O O . PRO A 1 199 ? 16.966 -11.602 -7.920 1.00 93.75 199 PRO A O 1
ATOM 1482 N N . ASP A 1 200 ? 16.755 -9.938 -9.421 1.00 90.19 200 ASP A N 1
ATOM 1483 C CA . ASP A 1 200 ? 18.014 -10.176 -10.134 1.00 90.19 200 ASP A CA 1
ATOM 1484 C C . ASP A 1 200 ? 18.745 -8.847 -10.421 1.00 90.19 200 ASP A C 1
ATOM 1486 O O . ASP A 1 200 ? 18.301 -8.056 -11.266 1.00 90.19 200 ASP A O 1
ATOM 1490 N N . PRO A 1 201 ? 19.868 -8.568 -9.733 1.00 86.44 201 PRO A N 1
ATOM 1491 C CA . PRO A 1 201 ? 20.697 -7.394 -9.992 1.00 86.44 201 PRO A CA 1
ATOM 1492 C C . PRO A 1 201 ? 21.282 -7.343 -11.409 1.00 86.44 201 PRO A C 1
ATOM 1494 O O . PRO A 1 201 ? 21.522 -6.255 -11.914 1.00 86.44 201 PRO A O 1
ATOM 1497 N N . ALA A 1 202 ? 21.446 -8.474 -12.107 1.00 84.75 202 ALA A N 1
ATOM 1498 C CA . ALA A 1 202 ? 21.963 -8.498 -13.481 1.00 84.75 202 ALA A CA 1
ATOM 1499 C C . ALA A 1 202 ? 20.974 -7.922 -14.518 1.00 84.75 202 ALA A C 1
ATOM 1501 O O . ALA A 1 202 ? 21.195 -7.977 -15.731 1.00 84.75 202 ALA A O 1
ATOM 1502 N N . HIS A 1 203 ? 19.816 -7.431 -14.073 1.00 76.94 203 HIS A N 1
ATOM 1503 C CA . HIS A 1 203 ? 18.783 -6.852 -14.921 1.00 76.94 203 HIS A CA 1
ATOM 1504 C C . HIS A 1 203 ? 18.582 -5.347 -14.710 1.00 76.94 203 HIS A C 1
ATOM 1506 O O . HIS A 1 203 ? 17.628 -4.809 -15.277 1.00 76.94 203 HIS A O 1
ATOM 1512 N N . THR A 1 204 ? 19.464 -4.672 -13.960 1.00 84.62 204 THR A N 1
ATOM 1513 C CA . THR A 1 204 ? 19.296 -3.257 -13.598 1.00 84.62 204 THR A CA 1
ATOM 1514 C C . THR A 1 204 ? 19.965 -2.259 -14.540 1.00 84.62 204 THR A C 1
ATOM 1516 O O . THR A 1 204 ? 19.513 -1.125 -14.557 1.00 84.62 204 THR A O 1
ATOM 1519 N N . ASP A 1 205 ? 20.925 -2.650 -15.388 1.00 82.12 205 ASP A N 1
ATOM 1520 C CA . ASP A 1 205 ? 21.743 -1.711 -16.188 1.00 82.12 205 ASP A CA 1
ATOM 1521 C C . ASP A 1 205 ? 20.922 -0.618 -16.906 1.00 82.12 205 ASP A C 1
ATOM 1523 O O . ASP A 1 205 ? 21.087 0.576 -16.673 1.00 82.12 205 ASP A O 1
ATOM 1527 N N . VAL A 1 206 ? 19.941 -1.026 -17.720 1.00 82.94 206 VAL A N 1
ATOM 1528 C CA . VAL A 1 206 ? 19.091 -0.096 -18.491 1.00 82.94 206 VAL A CA 1
ATOM 1529 C C . VAL A 1 206 ? 18.195 0.751 -17.578 1.00 82.94 206 VAL A C 1
ATOM 1531 O O . VAL A 1 206 ? 17.830 1.876 -17.911 1.00 82.94 206 VAL A O 1
ATOM 1534 N N . PHE A 1 207 ? 17.812 0.214 -16.421 1.00 87.44 207 PHE A N 1
ATOM 1535 C CA . PHE A 1 207 ? 17.063 0.967 -15.423 1.00 87.44 207 PHE A CA 1
ATOM 1536 C C . PHE A 1 207 ? 17.953 2.042 -14.782 1.00 87.44 207 PHE A C 1
ATOM 1538 O O . PHE A 1 207 ? 17.547 3.206 -14.743 1.00 87.44 207 PHE A O 1
ATOM 1545 N N . ASP A 1 208 ? 19.152 1.664 -14.334 1.00 89.00 208 ASP A N 1
ATOM 1546 C CA . ASP A 1 208 ? 20.106 2.519 -13.621 1.00 89.00 208 ASP A CA 1
ATOM 1547 C C . ASP A 1 208 ? 20.591 3.681 -14.502 1.00 89.00 208 ASP A C 1
ATOM 1549 O O . ASP A 1 208 ? 20.711 4.815 -14.029 1.00 89.00 208 ASP A O 1
ATOM 1553 N N . ASP A 1 209 ? 20.752 3.434 -15.804 1.00 86.94 209 ASP A N 1
ATOM 1554 C CA . ASP A 1 209 ? 21.186 4.435 -16.781 1.00 86.94 209 ASP A CA 1
ATOM 1555 C C . ASP A 1 209 ? 20.115 5.478 -17.126 1.00 86.94 209 ASP A C 1
ATOM 1557 O O . ASP A 1 209 ? 20.442 6.552 -17.635 1.00 86.94 209 ASP A O 1
ATOM 1561 N N . HIS A 1 210 ? 18.829 5.197 -16.898 1.00 90.25 210 HIS A N 1
ATOM 1562 C CA . HIS A 1 210 ? 17.757 6.011 -17.480 1.00 90.25 210 HIS A CA 1
ATOM 1563 C C . HIS A 1 210 ? 16.744 6.553 -16.478 1.00 90.25 210 HIS A C 1
ATOM 1565 O O . HIS A 1 210 ? 16.426 7.747 -16.506 1.00 90.25 210 HIS A O 1
ATOM 1571 N N . LEU A 1 211 ? 16.210 5.714 -15.588 1.00 90.88 211 LEU A N 1
ATOM 1572 C CA . LEU A 1 211 ? 15.146 6.160 -14.691 1.00 90.88 211 LEU A CA 1
ATOM 1573 C C . LEU A 1 211 ? 15.657 7.156 -13.632 1.00 90.88 211 LEU A C 1
ATOM 1575 O O . LEU A 1 211 ? 15.027 8.208 -13.475 1.00 90.88 211 LEU A O 1
ATOM 1579 N N . PRO A 1 212 ? 16.801 6.926 -12.954 1.00 92.56 212 PRO A N 1
ATOM 1580 C CA . PRO A 1 212 ? 17.367 7.908 -12.032 1.00 92.56 212 PRO A CA 1
ATOM 1581 C C . PRO A 1 212 ? 17.681 9.250 -12.700 1.00 92.56 212 PRO A C 1
ATOM 1583 O O . PRO A 1 212 ? 17.428 10.291 -12.100 1.00 92.56 212 PRO A O 1
ATOM 1586 N N . GLN A 1 213 ? 18.148 9.260 -13.954 1.00 91.06 213 GLN A N 1
ATOM 1587 C CA . GLN A 1 213 ? 18.405 10.506 -14.691 1.00 91.06 213 GLN A CA 1
ATOM 1588 C C . GLN A 1 213 ? 17.118 11.299 -14.947 1.00 91.06 213 GLN A C 1
ATOM 1590 O O . GLN A 1 213 ? 17.099 12.524 -14.825 1.00 91.06 213 GLN A O 1
ATOM 1595 N N . ALA A 1 214 ? 16.027 10.601 -15.269 1.00 91.44 214 ALA A N 1
ATOM 1596 C CA . ALA A 1 214 ? 14.730 11.222 -15.489 1.00 91.44 214 ALA A CA 1
ATOM 1597 C C . ALA A 1 214 ? 14.107 11.750 -14.188 1.00 91.44 214 ALA A C 1
ATOM 1599 O O . ALA A 1 214 ? 13.516 12.829 -14.203 1.00 91.44 214 ALA A O 1
ATOM 1600 N N . ILE A 1 215 ? 14.229 11.012 -13.079 1.00 93.50 215 ILE A N 1
ATOM 1601 C CA . ILE A 1 215 ? 13.636 11.357 -11.775 1.00 93.50 215 ILE A CA 1
ATOM 1602 C C . ILE A 1 215 ? 14.467 12.405 -11.023 1.00 93.50 215 ILE A C 1
ATOM 1604 O O . ILE A 1 215 ? 13.893 13.250 -10.336 1.00 93.50 215 ILE A O 1
ATOM 1608 N N . GLN A 1 216 ? 15.793 12.371 -11.179 1.00 94.00 216 GLN A N 1
ATOM 1609 C CA . GLN A 1 216 ? 16.766 13.184 -10.442 1.00 94.00 216 GLN A CA 1
ATOM 1610 C C . GLN A 1 216 ? 16.614 13.038 -8.915 1.00 94.00 216 GLN A C 1
ATOM 1612 O O . GLN A 1 216 ? 16.327 14.023 -8.227 1.00 94.00 216 GLN A O 1
ATOM 1617 N N . PRO A 1 217 ? 16.741 11.813 -8.363 1.00 96.75 217 PRO A N 1
ATOM 1618 C CA . PRO A 1 217 ? 16.645 11.616 -6.928 1.00 96.75 217 PRO A CA 1
ATOM 1619 C C . PRO A 1 217 ? 17.889 12.163 -6.218 1.00 96.75 217 PRO A C 1
ATOM 1621 O O . PRO A 1 217 ? 19.006 12.057 -6.719 1.00 96.75 217 PRO A O 1
ATOM 1624 N N . VAL A 1 218 ? 17.710 12.680 -5.004 1.00 96.94 218 VAL A N 1
ATOM 1625 C CA . VAL A 1 218 ? 18.824 13.046 -4.115 1.00 96.94 218 VAL A CA 1
ATOM 1626 C C . VAL A 1 218 ? 19.505 11.819 -3.508 1.00 96.94 218 VAL A C 1
ATOM 1628 O O . VAL A 1 218 ? 20.647 11.900 -3.066 1.00 96.94 218 VAL A O 1
ATOM 1631 N N . ALA A 1 219 ? 18.802 10.684 -3.463 1.00 95.44 219 ALA A N 1
ATOM 1632 C CA . ALA A 1 219 ? 19.325 9.409 -2.993 1.00 95.44 219 ALA A CA 1
ATOM 1633 C C . ALA A 1 219 ? 18.542 8.239 -3.597 1.00 95.44 219 ALA A C 1
ATOM 1635 O O . ALA A 1 219 ? 17.311 8.284 -3.675 1.00 95.44 219 ALA A O 1
ATOM 1636 N N . THR A 1 220 ? 19.258 7.164 -3.929 1.00 96.38 220 THR A N 1
ATOM 1637 C CA . THR A 1 220 ? 18.686 5.878 -4.346 1.00 96.38 220 THR A CA 1
ATOM 1638 C C . THR A 1 220 ? 19.031 4.811 -3.312 1.00 96.38 220 THR A C 1
ATOM 1640 O O . THR A 1 220 ? 20.170 4.735 -2.855 1.00 96.38 220 THR A O 1
ATOM 1643 N N . ARG A 1 221 ? 18.057 3.986 -2.916 1.00 96.06 221 ARG A N 1
ATOM 1644 C CA . ARG A 1 221 ? 18.262 2.854 -2.000 1.00 96.06 221 ARG A CA 1
ATOM 1645 C C . ARG A 1 221 ? 17.735 1.567 -2.610 1.00 96.06 221 ARG A C 1
ATOM 1647 O O . ARG A 1 221 ? 16.555 1.477 -2.938 1.00 96.06 221 ARG A O 1
ATOM 1654 N N . THR A 1 222 ? 18.587 0.555 -2.652 1.00 95.62 222 THR A N 1
ATOM 1655 C CA . THR A 1 222 ? 18.184 -0.816 -2.965 1.00 95.62 222 THR A CA 1
ATOM 1656 C C . THR A 1 222 ? 17.648 -1.490 -1.707 1.00 95.62 222 THR A C 1
ATOM 1658 O O . THR A 1 222 ? 18.238 -1.390 -0.631 1.00 95.62 222 THR A O 1
ATOM 1661 N N . LEU A 1 223 ? 16.507 -2.155 -1.837 1.00 96.06 223 LEU A N 1
ATOM 1662 C CA . LEU A 1 223 ? 15.805 -2.856 -0.772 1.00 96.06 223 LEU A CA 1
ATOM 1663 C C . LEU A 1 223 ? 15.758 -4.359 -1.067 1.00 96.06 223 LEU A C 1
ATOM 1665 O O . LEU A 1 223 ? 15.899 -4.756 -2.228 1.00 96.06 223 LEU A O 1
ATOM 1669 N N . PRO A 1 224 ? 15.521 -5.202 -0.043 1.00 94.00 224 PRO A N 1
ATOM 1670 C CA . PRO A 1 224 ? 15.299 -6.625 -0.251 1.00 94.00 224 PRO A CA 1
ATOM 1671 C C . PRO A 1 224 ? 14.210 -6.892 -1.293 1.00 94.00 224 PRO A C 1
ATOM 1673 O O . PRO A 1 224 ? 13.278 -6.093 -1.473 1.00 94.00 224 PRO A O 1
ATOM 1676 N N . VAL A 1 225 ? 14.329 -8.035 -1.968 1.00 94.69 225 VAL A N 1
ATOM 1677 C CA . VAL A 1 225 ? 13.323 -8.507 -2.921 1.00 94.69 225 VAL A CA 1
ATOM 1678 C C . VAL A 1 225 ? 11.952 -8.572 -2.250 1.00 94.69 225 VAL A C 1
ATOM 1680 O O . VAL A 1 225 ? 11.823 -9.007 -1.105 1.00 94.69 225 VAL A O 1
ATOM 1683 N N . GLN A 1 226 ? 10.922 -8.121 -2.959 1.00 95.56 226 GLN A N 1
ATOM 1684 C CA . GLN A 1 226 ? 9.541 -8.272 -2.515 1.00 95.56 226 GLN A CA 1
ATOM 1685 C C . GLN A 1 226 ? 9.020 -9.648 -2.970 1.00 95.56 226 GLN A C 1
ATOM 1687 O O . GLN A 1 226 ? 8.889 -9.846 -4.181 1.00 95.56 226 GLN A O 1
ATOM 1692 N N . PRO A 1 227 ? 8.698 -10.595 -2.062 1.00 95.31 227 PRO A N 1
ATOM 1693 C CA . PRO A 1 227 ? 8.337 -11.971 -2.431 1.00 95.31 227 PRO A CA 1
ATOM 1694 C C . PRO A 1 227 ? 7.159 -12.071 -3.406 1.00 95.31 227 PRO A C 1
ATOM 1696 O O . PRO A 1 227 ? 7.131 -12.930 -4.283 1.00 95.31 227 PRO A O 1
ATOM 1699 N N . LEU A 1 228 ? 6.198 -11.150 -3.297 1.00 96.31 228 LEU A N 1
ATOM 1700 C CA . LEU A 1 228 ? 5.025 -11.110 -4.170 1.00 96.31 228 LEU A CA 1
ATOM 1701 C C . LEU A 1 228 ? 5.235 -10.323 -5.475 1.00 96.31 228 LEU A C 1
ATOM 1703 O O . LEU A 1 228 ? 4.304 -10.205 -6.273 1.00 96.31 228 LEU A O 1
ATOM 1707 N N . GLY A 1 229 ? 6.430 -9.782 -5.718 1.00 96.75 229 GLY A N 1
ATOM 1708 C CA . GLY A 1 229 ? 6.726 -8.984 -6.908 1.00 96.75 229 GLY A CA 1
ATOM 1709 C C . GLY A 1 229 ? 6.551 -9.749 -8.225 1.00 96.75 229 GLY A C 1
ATOM 1710 O O . GLY A 1 229 ? 5.829 -9.245 -9.085 1.00 96.75 229 GLY A O 1
ATOM 1711 N N . PRO A 1 230 ? 7.074 -10.984 -8.389 1.00 96.31 230 PRO A N 1
ATOM 1712 C CA . PRO A 1 230 ? 6.855 -11.761 -9.611 1.00 96.31 230 PRO A CA 1
ATOM 1713 C C . PRO A 1 230 ? 5.378 -12.041 -9.903 1.00 96.31 230 PRO A C 1
ATOM 1715 O O . PRO A 1 230 ? 4.973 -12.062 -11.062 1.00 96.31 230 PRO A O 1
ATOM 1718 N N . VAL A 1 231 ? 4.567 -12.229 -8.856 1.00 95.88 231 VAL A N 1
ATOM 1719 C CA . VAL A 1 231 ? 3.116 -12.423 -8.982 1.00 95.88 231 VAL A CA 1
ATOM 1720 C C . VAL A 1 231 ? 2.444 -11.140 -9.459 1.00 95.88 231 VAL A C 1
ATOM 1722 O O . VAL A 1 231 ? 1.608 -11.192 -10.354 1.00 95.88 231 VAL A O 1
ATOM 1725 N N . TYR A 1 232 ? 2.803 -9.995 -8.875 1.00 97.31 232 TYR A N 1
ATOM 1726 C CA . TYR A 1 232 ? 2.209 -8.714 -9.241 1.00 97.31 232 TYR A CA 1
ATOM 1727 C C . TYR A 1 232 ? 2.598 -8.286 -10.661 1.00 97.31 232 TYR A C 1
ATOM 1729 O O . TYR A 1 232 ? 1.733 -7.917 -11.450 1.00 97.31 232 TYR A O 1
ATOM 1737 N N . TRP A 1 233 ? 3.886 -8.364 -11.004 1.00 97.12 233 TRP A N 1
ATOM 1738 C CA . TRP A 1 233 ? 4.413 -7.927 -12.300 1.00 97.12 233 TRP A CA 1
ATOM 1739 C C . TRP A 1 233 ? 4.263 -8.972 -13.413 1.00 97.12 233 TRP A C 1
ATOM 1741 O O . TRP A 1 233 ? 4.493 -8.664 -14.582 1.00 97.12 233 TRP A O 1
ATOM 1751 N N . GLY A 1 234 ? 3.893 -10.210 -13.073 1.00 95.44 234 GLY A N 1
ATOM 1752 C CA . GLY A 1 234 ? 3.718 -11.298 -14.037 1.00 95.44 234 GLY A CA 1
ATOM 1753 C C . GLY A 1 234 ? 5.020 -11.823 -14.649 1.00 95.44 234 GLY A C 1
ATOM 1754 O O . GLY A 1 234 ? 4.999 -12.545 -15.645 1.00 95.44 234 GLY A O 1
ATOM 1755 N N . THR A 1 235 ? 6.167 -11.429 -14.098 1.00 94.25 235 THR A N 1
ATOM 1756 C CA . THR A 1 235 ? 7.503 -11.818 -14.553 1.00 94.25 235 THR A CA 1
ATOM 1757 C C . THR A 1 235 ? 8.493 -11.677 -13.401 1.00 94.25 235 THR A C 1
ATOM 1759 O O . THR A 1 235 ? 8.354 -10.743 -12.616 1.00 94.25 235 THR A O 1
ATOM 1762 N N . PRO A 1 236 ? 9.521 -12.537 -13.288 1.00 94.31 236 PRO A N 1
ATOM 1763 C CA . PRO A 1 236 ? 10.639 -12.307 -12.377 1.00 94.31 236 PRO A CA 1
ATOM 1764 C C . PRO A 1 236 ? 11.663 -11.311 -12.950 1.00 94.31 236 PRO A C 1
ATOM 1766 O O . PRO A 1 236 ? 12.582 -10.914 -12.253 1.00 94.31 236 PRO A O 1
ATOM 1769 N N . LYS A 1 237 ? 11.543 -10.892 -14.217 1.00 93.88 237 LYS A N 1
ATOM 1770 C CA . LYS A 1 237 ? 12.499 -9.982 -14.871 1.00 93.88 237 LYS A CA 1
ATOM 1771 C C . LYS A 1 237 ? 12.039 -8.531 -14.757 1.00 93.88 237 LYS A C 1
ATOM 1773 O O . LYS A 1 237 ? 11.597 -7.944 -15.753 1.00 93.88 237 LYS A O 1
ATOM 1778 N N . TYR A 1 238 ? 12.118 -7.987 -13.546 1.00 95.19 238 TYR A N 1
ATOM 1779 C CA . TYR A 1 238 ? 11.687 -6.627 -13.245 1.00 95.19 238 TYR A CA 1
ATOM 1780 C C . TYR A 1 238 ? 12.643 -5.891 -12.304 1.00 95.19 238 TYR A C 1
ATOM 1782 O O . TYR A 1 238 ? 13.316 -6.511 -11.489 1.00 95.19 238 TYR A O 1
ATOM 1790 N N . VAL A 1 239 ? 12.630 -4.561 -12.380 1.00 96.69 239 VAL A N 1
ATOM 1791 C CA . VAL A 1 239 ? 13.139 -3.673 -11.328 1.00 96.69 239 VAL A CA 1
ATOM 1792 C C . VAL A 1 239 ? 11.971 -2.829 -10.848 1.00 96.69 239 VAL A C 1
ATOM 1794 O O . VAL A 1 239 ? 11.480 -1.972 -11.581 1.00 96.69 239 VAL A O 1
ATOM 1797 N N . GLU A 1 240 ? 11.484 -3.106 -9.645 1.00 97.69 240 GLU A N 1
ATOM 1798 C CA . GLU A 1 240 ? 10.401 -2.354 -9.020 1.00 97.69 240 GLU A CA 1
ATOM 1799 C C . GLU A 1 240 ? 10.972 -1.116 -8.341 1.00 97.69 240 GLU A C 1
ATOM 1801 O O . GLU A 1 240 ? 12.028 -1.178 -7.712 1.00 97.69 240 GLU A O 1
ATOM 1806 N N . PHE A 1 241 ? 10.271 0.007 -8.452 1.00 97.81 241 PHE A N 1
ATOM 1807 C CA . PHE A 1 241 ? 10.709 1.265 -7.879 1.00 97.81 241 PHE A CA 1
ATOM 1808 C C . PHE A 1 241 ? 9.564 2.051 -7.248 1.00 97.81 241 PHE A C 1
ATOM 1810 O O . PHE A 1 241 ? 8.402 1.956 -7.650 1.00 97.81 241 PHE A O 1
ATOM 1817 N N . VAL A 1 242 ? 9.927 2.888 -6.280 1.00 98.25 242 VAL A N 1
ATOM 1818 C CA . VAL A 1 242 ? 9.073 3.928 -5.716 1.00 98.25 242 VAL A CA 1
ATOM 1819 C C . VAL A 1 242 ? 9.889 5.205 -5.582 1.00 98.25 242 VAL A C 1
ATOM 1821 O O . VAL A 1 242 ? 10.885 5.238 -4.863 1.00 98.25 242 VAL A O 1
ATOM 1824 N N . ALA A 1 243 ? 9.456 6.265 -6.253 1.00 97.88 243 ALA A N 1
ATOM 1825 C CA . ALA A 1 243 ? 9.949 7.614 -6.048 1.00 97.88 243 ALA A CA 1
ATOM 1826 C C . ALA A 1 243 ? 8.958 8.405 -5.192 1.00 97.88 243 ALA A C 1
ATOM 1828 O O . ALA A 1 243 ? 7.757 8.455 -5.476 1.00 97.88 243 ALA A O 1
ATOM 1829 N N . LEU A 1 244 ? 9.475 9.031 -4.140 1.00 97.19 244 LEU A N 1
ATOM 1830 C CA . LEU A 1 244 ? 8.698 9.803 -3.179 1.00 97.19 244 LEU A CA 1
ATOM 1831 C C . LEU A 1 244 ? 9.416 11.096 -2.805 1.00 97.19 244 LEU A C 1
ATOM 1833 O O . LEU A 1 244 ? 10.638 11.189 -2.905 1.00 97.19 244 LEU A O 1
ATOM 1837 N N . SER A 1 245 ? 8.661 12.081 -2.326 1.00 96.50 245 SER A N 1
ATOM 1838 C CA . SER A 1 245 ? 9.266 13.271 -1.736 1.00 96.50 245 SER A CA 1
ATOM 1839 C C . SER A 1 245 ? 9.927 12.928 -0.398 1.00 96.50 245 SER A C 1
ATOM 1841 O O . SER A 1 245 ? 9.277 12.410 0.507 1.00 96.50 245 SER A O 1
ATOM 1843 N N . ALA A 1 246 ? 11.206 13.264 -0.267 1.00 94.56 246 ALA A N 1
ATOM 1844 C CA . ALA A 1 246 ? 11.971 13.260 0.976 1.00 94.56 246 ALA A CA 1
ATOM 1845 C C . ALA A 1 246 ? 11.837 14.590 1.744 1.00 94.56 246 ALA A C 1
ATOM 1847 O O . ALA A 1 246 ? 12.562 14.834 2.709 1.00 94.56 246 ALA A O 1
ATOM 1848 N N . HIS A 1 247 ? 10.927 15.477 1.324 1.00 94.50 247 HIS A N 1
ATOM 1849 C CA . HIS A 1 247 ? 10.656 16.709 2.051 1.00 94.50 247 HIS A CA 1
ATOM 1850 C C . HIS A 1 247 ? 10.041 16.384 3.431 1.00 94.50 247 HIS A C 1
ATOM 1852 O O . HIS A 1 247 ? 9.029 15.680 3.480 1.00 94.50 247 HIS A O 1
ATOM 1858 N N . PRO A 1 248 ? 10.548 16.938 4.554 1.00 86.75 248 PRO A N 1
ATOM 1859 C CA . PRO A 1 248 ? 10.064 16.603 5.903 1.00 86.75 248 PRO A CA 1
ATOM 1860 C C . PRO A 1 248 ? 8.559 16.823 6.119 1.00 86.75 248 PRO A C 1
ATOM 1862 O O . PRO A 1 248 ? 7.940 16.167 6.949 1.00 86.75 248 PRO A O 1
ATOM 1865 N N . GLN A 1 249 ? 7.962 17.746 5.360 1.00 92.12 249 GLN A N 1
ATOM 1866 C CA . GLN A 1 249 ? 6.532 18.072 5.433 1.00 92.12 249 GLN A CA 1
ATOM 1867 C C . GLN A 1 249 ? 5.649 17.285 4.450 1.00 92.12 249 GLN A C 1
ATOM 1869 O O . GLN A 1 249 ? 4.435 17.456 4.475 1.00 92.12 249 GLN A O 1
ATOM 1874 N N . ALA A 1 250 ? 6.206 16.423 3.590 1.00 93.00 250 ALA A N 1
ATOM 1875 C CA . ALA A 1 250 ? 5.431 15.735 2.549 1.00 93.00 250 ALA A CA 1
ATOM 1876 C C . ALA A 1 250 ? 4.265 14.909 3.126 1.00 93.00 250 ALA A C 1
ATOM 1878 O O . ALA A 1 250 ? 3.130 15.016 2.661 1.00 93.00 250 ALA A O 1
ATOM 1879 N N . LEU A 1 251 ? 4.519 14.151 4.197 1.00 92.75 251 LEU A N 1
ATOM 1880 C CA . LEU A 1 251 ? 3.482 13.372 4.882 1.00 92.75 251 LEU A CA 1
ATOM 1881 C C . LEU A 1 251 ? 2.442 14.261 5.581 1.00 92.75 251 LEU A C 1
ATOM 1883 O O . LEU A 1 251 ? 1.251 13.956 5.552 1.00 92.75 251 LEU A O 1
ATOM 1887 N N . ALA A 1 252 ? 2.869 15.383 6.166 1.00 92.12 252 ALA A N 1
ATOM 1888 C CA . ALA A 1 252 ? 1.963 16.347 6.790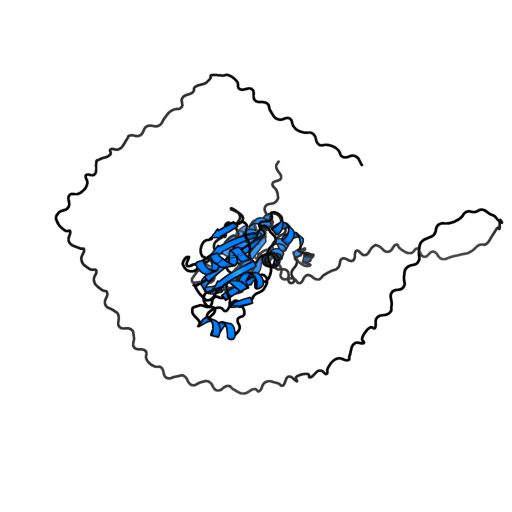 1.00 92.12 252 ALA A CA 1
ATOM 1889 C C . ALA A 1 252 ? 1.045 17.017 5.750 1.00 92.12 252 ALA A C 1
ATOM 1891 O O . ALA A 1 252 ? -0.147 17.218 6.001 1.00 92.12 252 ALA A O 1
ATOM 1892 N N . TYR A 1 253 ? 1.556 17.296 4.547 1.00 92.94 253 TYR A N 1
ATOM 1893 C CA . TYR A 1 253 ? 0.745 17.807 3.442 1.00 92.94 253 TYR A CA 1
ATOM 1894 C C . TYR A 1 253 ? -0.300 16.789 2.984 1.00 92.94 253 TYR A C 1
ATOM 1896 O O . TYR A 1 253 ? -1.470 17.150 2.871 1.00 92.94 253 TYR A O 1
ATOM 1904 N N . ALA A 1 254 ? 0.073 15.516 2.830 1.00 93.12 254 ALA A N 1
ATOM 1905 C CA . ALA A 1 254 ? -0.888 14.457 2.520 1.00 93.12 254 ALA A CA 1
ATOM 1906 C C . ALA A 1 254 ? -1.958 14.298 3.619 1.00 93.12 254 ALA A C 1
ATOM 1908 O O . ALA A 1 254 ? -3.137 14.132 3.326 1.00 93.12 254 ALA A O 1
ATOM 1909 N N . ALA A 1 255 ? -1.589 14.414 4.897 1.00 92.88 255 ALA A N 1
ATOM 1910 C CA . ALA A 1 255 ? -2.561 14.370 5.991 1.00 92.88 255 ALA A CA 1
ATOM 1911 C C . ALA A 1 255 ? -3.515 15.577 5.994 1.00 92.88 255 ALA A C 1
ATOM 1913 O O . ALA A 1 255 ? -4.712 15.421 6.235 1.00 92.88 255 ALA A O 1
ATOM 1914 N N . SER A 1 256 ? -3.013 16.777 5.695 1.00 92.19 256 SER A N 1
ATOM 1915 C CA . SER A 1 256 ? -3.816 18.012 5.677 1.00 92.19 256 SER A CA 1
ATOM 1916 C C . SER A 1 256 ? -4.683 18.187 4.420 1.00 92.19 256 SER A C 1
ATOM 1918 O O . SER A 1 256 ? -5.639 18.975 4.431 1.00 92.19 256 SER A O 1
ATOM 1920 N N . SER A 1 257 ? -4.414 17.444 3.339 1.00 93.19 257 SER A N 1
ATOM 1921 C CA . SER A 1 257 ? -5.282 17.413 2.152 1.00 93.19 257 SER A CA 1
ATOM 1922 C C . SER A 1 257 ? -6.599 16.671 2.417 1.00 93.19 257 SER A C 1
ATOM 1924 O O . SER A 1 257 ? -7.609 16.943 1.761 1.00 93.19 257 SER A O 1
ATOM 1926 N N . ILE A 1 258 ? -6.634 15.795 3.427 1.00 93.56 258 ILE A N 1
ATOM 1927 C CA . ILE A 1 258 ? -7.815 15.002 3.756 1.00 93.56 258 ILE A CA 1
ATOM 1928 C C . ILE A 1 258 ? -8.940 15.897 4.277 1.00 93.56 258 ILE A C 1
ATOM 1930 O O . ILE A 1 258 ? -8.775 16.745 5.155 1.00 93.56 258 ILE A O 1
ATOM 1934 N N . ARG A 1 259 ? -10.137 15.679 3.732 1.00 91.75 259 ARG A N 1
ATOM 1935 C CA . ARG A 1 259 ? -11.386 16.269 4.219 1.00 91.75 259 ARG A CA 1
ATOM 1936 C C . ARG A 1 259 ? -12.188 15.178 4.913 1.00 91.75 259 ARG A C 1
ATOM 1938 O O . ARG A 1 259 ? -12.841 14.376 4.249 1.00 91.75 259 ARG A O 1
ATOM 1945 N N . ALA A 1 260 ? -12.111 15.138 6.239 1.00 89.31 260 ALA A N 1
ATOM 1946 C CA . ALA A 1 260 ? -12.864 14.188 7.045 1.00 89.31 260 ALA A CA 1
ATOM 1947 C C . ALA A 1 260 ? -14.154 14.800 7.600 1.00 89.31 260 ALA A C 1
ATOM 1949 O O . ALA A 1 260 ? -14.246 15.996 7.873 1.00 89.31 260 ALA A O 1
ATOM 1950 N N . SER A 1 261 ? -15.150 13.945 7.788 1.00 90.44 261 SER A N 1
ATOM 1951 C CA . SER A 1 261 ? -16.382 14.236 8.517 1.00 90.44 261 SER A CA 1
ATOM 1952 C C . SER A 1 261 ? -16.663 13.089 9.477 1.00 90.44 261 SER A C 1
ATOM 1954 O O . SER A 1 261 ? -16.339 11.945 9.161 1.00 90.44 261 SER A O 1
ATOM 1956 N N . ALA A 1 262 ? -17.268 13.371 10.630 1.00 91.50 262 ALA A N 1
ATOM 1957 C CA . ALA A 1 262 ? -17.656 12.316 11.558 1.00 91.50 262 ALA A CA 1
ATOM 1958 C C . ALA A 1 262 ? -18.625 11.329 10.881 1.00 91.50 262 ALA A C 1
ATOM 1960 O O . ALA A 1 262 ? -19.573 11.726 10.192 1.00 91.50 262 ALA A O 1
ATOM 1961 N N . CYS A 1 263 ? -18.387 10.032 11.062 1.00 91.75 263 CYS A N 1
ATOM 1962 C CA . CYS A 1 263 ? -19.349 9.002 10.709 1.00 91.75 263 CYS A CA 1
ATOM 1963 C C . CYS A 1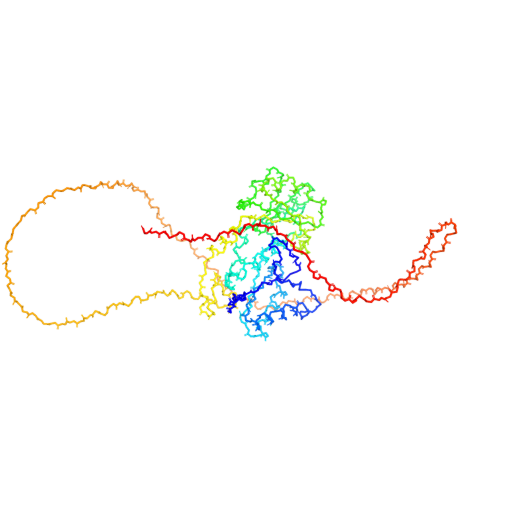 263 ? -20.632 9.214 11.524 1.00 91.75 263 CYS A C 1
ATOM 1965 O O . CYS A 1 263 ? -20.573 9.377 12.739 1.00 91.75 263 CYS A O 1
ATOM 1967 N N . SER A 1 264 ? -21.797 9.172 10.874 1.00 88.88 264 SER A N 1
ATOM 1968 C CA . SER A 1 264 ? -23.091 9.378 11.540 1.00 88.88 264 SER A CA 1
ATOM 1969 C C . SER A 1 264 ? -23.466 8.269 12.527 1.00 88.88 264 SER A C 1
ATOM 1971 O O . SER A 1 264 ? -24.363 8.473 13.336 1.00 88.88 264 SER A O 1
ATOM 1973 N N . TRP A 1 265 ? -22.801 7.111 12.455 1.00 92.19 265 TRP A N 1
ATOM 1974 C CA . TRP A 1 265 ? -23.035 5.978 13.348 1.00 92.19 265 TRP A CA 1
ATOM 1975 C C . TRP A 1 265 ? -22.008 5.909 14.481 1.00 92.19 265 TRP A C 1
ATOM 1977 O O . TRP A 1 265 ? -22.366 6.050 15.643 1.00 92.19 265 TRP A O 1
ATOM 1987 N N . CYS A 1 266 ? -20.724 5.722 14.153 1.00 91.50 266 CYS A N 1
ATOM 1988 C CA . CYS A 1 266 ? -19.677 5.511 15.161 1.00 91.50 266 CYS A CA 1
ATOM 1989 C C . CYS A 1 266 ? -18.894 6.780 15.538 1.00 91.50 266 CYS A C 1
ATOM 1991 O O . CYS A 1 266 ? -17.980 6.710 16.353 1.00 91.50 266 CYS A O 1
ATOM 1993 N N . GLY A 1 267 ? -19.183 7.931 14.920 1.00 90.44 267 GLY A N 1
ATOM 1994 C CA . GLY A 1 267 ? -18.511 9.205 15.207 1.00 90.44 267 GLY A CA 1
ATOM 1995 C C . GLY A 1 267 ? -17.083 9.346 14.664 1.00 90.44 267 GLY A C 1
ATOM 1996 O O . GLY A 1 267 ? -16.542 10.448 14.679 1.00 90.44 267 GLY A O 1
ATOM 1997 N N . GLU A 1 268 ? -16.476 8.277 14.141 1.00 91.75 268 GLU A N 1
ATOM 1998 C CA . GLU A 1 268 ? -15.094 8.298 13.649 1.00 91.75 268 GLU A CA 1
ATOM 1999 C C . GLU A 1 268 ? -14.914 9.316 12.499 1.00 91.75 268 GLU A C 1
ATOM 2001 O O . GLU A 1 268 ? -15.723 9.307 11.564 1.00 91.75 268 GLU A O 1
ATOM 2006 N N . PRO A 1 269 ? -13.880 10.182 12.512 1.00 91.38 269 PRO A N 1
ATOM 2007 C CA . PRO A 1 269 ? -13.588 11.077 11.395 1.00 91.38 269 PRO A CA 1
ATOM 2008 C C . PRO A 1 269 ? -13.165 10.281 10.155 1.00 91.38 269 PRO A C 1
ATOM 2010 O O . PRO A 1 269 ? -12.085 9.706 10.120 1.00 91.38 269 PRO A O 1
ATOM 2013 N N . VAL A 1 270 ? -13.997 10.270 9.114 1.00 90.69 270 VAL A N 1
ATOM 2014 C CA . VAL A 1 270 ? -13.770 9.501 7.880 1.00 90.69 270 VAL A CA 1
ATOM 2015 C C . VAL A 1 270 ? -13.866 10.385 6.639 1.00 90.69 270 VAL A C 1
ATOM 2017 O O . VAL A 1 270 ? -14.635 11.349 6.610 1.00 90.69 270 VAL A O 1
ATOM 2020 N N . SER A 1 271 ? -13.100 10.053 5.596 1.00 89.50 271 SER A N 1
ATOM 2021 C CA . SER A 1 271 ? -13.181 10.702 4.275 1.00 89.50 271 SER A CA 1
ATOM 2022 C C . SER A 1 271 ? -13.946 9.872 3.239 1.00 89.50 271 SER A C 1
ATOM 2024 O O . SER A 1 271 ? -14.431 10.414 2.246 1.00 89.50 271 SER A O 1
ATOM 2026 N N . THR A 1 272 ? -14.080 8.564 3.470 1.00 83.12 272 THR A N 1
ATOM 2027 C CA . THR A 1 272 ? -14.715 7.611 2.558 1.00 83.12 272 THR A CA 1
ATOM 2028 C C . THR A 1 272 ? -16.144 7.276 2.982 1.00 83.12 272 THR A C 1
ATOM 2030 O O . THR A 1 272 ? -16.535 7.416 4.145 1.00 83.12 272 THR A O 1
ATOM 2033 N N . LYS A 1 273 ? -16.953 6.852 2.006 1.00 84.44 273 LYS A N 1
ATOM 2034 C CA . LYS A 1 273 ? -18.288 6.284 2.219 1.00 84.44 273 LYS A CA 1
ATOM 2035 C C . LYS A 1 273 ? -18.359 4.950 1.471 1.00 84.44 273 LYS A C 1
ATOM 2037 O O . LYS A 1 273 ? -18.109 4.972 0.266 1.00 84.44 273 LYS A O 1
ATOM 2042 N N . PRO A 1 274 ? -18.699 3.832 2.134 1.00 91.44 274 PRO A N 1
ATOM 2043 C CA . PRO A 1 274 ? -19.068 3.693 3.554 1.00 91.44 274 PRO A CA 1
ATOM 2044 C C . PRO A 1 274 ? -17.895 3.900 4.537 1.00 91.44 274 PRO A C 1
ATOM 2046 O O . PRO A 1 274 ? -16.736 3.949 4.132 1.00 91.44 274 PRO A O 1
ATOM 2049 N N . CYS A 1 275 ? -18.197 4.037 5.838 1.00 94.38 275 CYS A N 1
ATOM 2050 C CA . CYS A 1 275 ? -17.181 4.084 6.898 1.00 94.38 275 CYS A CA 1
ATOM 2051 C C . CYS A 1 275 ? -16.383 2.764 6.942 1.00 94.38 275 CYS A C 1
ATOM 2053 O O . CYS A 1 275 ? -17.004 1.706 7.041 1.00 94.38 275 CYS A O 1
ATOM 2055 N N . PRO A 1 276 ? -15.037 2.781 6.955 1.00 94.69 276 PRO A N 1
ATOM 2056 C CA . PRO A 1 276 ? -14.235 1.553 6.918 1.00 94.69 276 PRO A CA 1
ATOM 2057 C C . PRO A 1 276 ? -14.339 0.710 8.202 1.00 94.69 276 PRO A C 1
ATOM 2059 O O . PRO A 1 276 ? -14.063 -0.486 8.188 1.00 94.69 276 PRO A O 1
ATOM 2062 N N . PHE A 1 277 ? -14.769 1.317 9.310 1.00 95.56 277 PHE A N 1
ATOM 2063 C CA . PHE A 1 277 ? -14.953 0.651 10.598 1.00 95.56 277 PHE A CA 1
ATOM 2064 C C . PHE A 1 277 ? -16.345 0.024 10.702 1.00 95.56 277 PHE A C 1
ATOM 2066 O O . PHE A 1 277 ? -16.489 -1.191 10.625 1.00 95.56 277 PHE A O 1
ATOM 2073 N N . CYS A 1 278 ? -17.402 0.831 10.780 1.00 93.88 278 CYS A N 1
ATOM 2074 C CA . CYS A 1 278 ? -18.758 0.329 11.030 1.00 93.88 278 CYS A CA 1
ATOM 2075 C C . CYS A 1 278 ? -19.584 0.039 9.767 1.00 93.88 278 CYS A C 1
ATOM 2077 O O . CYS A 1 278 ? -20.734 -0.369 9.884 1.00 93.88 278 CYS A O 1
ATOM 2079 N N . ALA A 1 279 ? -19.042 0.282 8.568 1.00 91.75 279 ALA A N 1
ATOM 2080 C CA . ALA A 1 279 ? -19.738 0.172 7.279 1.00 91.75 279 ALA A CA 1
ATOM 2081 C C . ALA A 1 279 ? -20.975 1.081 7.108 1.00 91.75 279 ALA A C 1
ATOM 2083 O O . ALA A 1 279 ? -21.605 1.069 6.051 1.00 91.75 279 ALA A O 1
ATOM 2084 N N . ALA A 1 280 ? -21.311 1.925 8.091 1.00 87.44 280 ALA A N 1
ATOM 2085 C CA . ALA A 1 280 ? -22.408 2.872 7.960 1.00 87.44 280 ALA A CA 1
ATOM 2086 C C . ALA A 1 280 ? -22.098 3.928 6.887 1.00 87.44 280 ALA A C 1
ATOM 2088 O O . ALA A 1 280 ? -20.998 4.492 6.818 1.00 87.44 280 ALA A O 1
ATOM 2089 N N . ASN A 1 281 ? -23.103 4.245 6.073 1.00 74.94 281 ASN A N 1
ATOM 2090 C CA . ASN A 1 281 ? -23.044 5.388 5.176 1.00 74.94 281 ASN A CA 1
ATOM 2091 C C . ASN A 1 281 ? -23.137 6.666 6.010 1.00 74.94 281 ASN A C 1
ATOM 2093 O O . ASN A 1 281 ? -24.141 6.893 6.680 1.00 74.94 281 ASN A O 1
ATOM 2097 N N . SER A 1 282 ? -22.111 7.521 5.951 1.00 57.59 282 SER A N 1
ATOM 2098 C CA . SER A 1 282 ? -22.181 8.850 6.565 1.00 57.59 282 SER A CA 1
ATOM 2099 C C . SER A 1 282 ? -23.291 9.649 5.875 1.00 57.59 282 SER A C 1
ATOM 2101 O O . SER A 1 282 ? -23.127 10.153 4.753 1.00 57.59 282 SER A O 1
ATOM 2103 N N . THR A 1 283 ? -24.455 9.747 6.516 1.00 50.47 283 THR A N 1
ATOM 2104 C CA . THR A 1 283 ? -25.451 10.751 6.161 1.00 50.47 283 THR A CA 1
ATOM 2105 C C . THR A 1 283 ? -24.814 12.088 6.492 1.00 50.47 283 THR A C 1
ATOM 2107 O O . THR A 1 283 ? -24.489 12.349 7.649 1.00 50.47 283 THR A O 1
ATOM 2110 N N . ARG A 1 284 ? -24.596 12.940 5.480 1.00 47.97 284 ARG A N 1
ATOM 2111 C CA . ARG A 1 284 ? -24.291 14.352 5.731 1.00 47.97 284 ARG A CA 1
ATOM 2112 C C . ARG A 1 284 ? -25.534 14.953 6.383 1.00 47.97 284 ARG A C 1
ATOM 2114 O O . ARG A 1 284 ? -26.349 15.565 5.702 1.00 47.97 284 ARG A O 1
ATOM 2121 N N . THR A 1 285 ? -25.682 14.803 7.691 1.00 45.81 285 THR A N 1
ATOM 2122 C CA . THR A 1 285 ? -26.463 15.761 8.454 1.00 45.81 285 THR A CA 1
ATOM 2123 C C . THR A 1 285 ? -25.584 16.993 8.477 1.00 45.81 285 THR A C 1
ATOM 2125 O O . THR A 1 285 ? -24.681 17.117 9.298 1.00 45.81 285 THR A O 1
ATOM 2128 N N . SER A 1 286 ? -25.767 17.861 7.480 1.00 46.72 286 SER A N 1
ATOM 2129 C CA . SER A 1 286 ? -25.341 19.242 7.613 1.00 46.72 286 SER A CA 1
ATOM 2130 C C . SER A 1 286 ? -25.998 19.719 8.898 1.00 46.72 286 SER A C 1
ATOM 2132 O O . SER A 1 286 ? -27.209 19.928 8.942 1.00 46.72 286 SER A O 1
ATOM 2134 N N . SER A 1 287 ? -25.215 19.827 9.964 1.00 47.25 287 SER A N 1
ATOM 2135 C CA . SER A 1 287 ? -25.537 20.696 11.075 1.00 47.25 287 SER A CA 1
ATOM 2136 C C . SER A 1 287 ? -25.547 22.109 10.498 1.00 47.25 287 SER A C 1
ATOM 2138 O O . SER A 1 287 ? -24.600 22.878 10.623 1.00 47.25 287 SER A O 1
ATOM 2140 N N . ARG A 1 288 ? -26.642 22.461 9.810 1.00 46.50 288 ARG A N 1
ATOM 2141 C CA . ARG A 1 288 ? -27.119 23.833 9.814 1.00 46.50 288 ARG A CA 1
ATOM 2142 C C . ARG A 1 288 ? -27.326 24.118 11.285 1.00 46.50 288 ARG A C 1
ATOM 2144 O O . ARG A 1 288 ? -28.302 23.660 11.871 1.00 46.50 288 ARG A O 1
ATOM 2151 N N . THR A 1 289 ? -26.368 24.814 11.880 1.00 47.81 289 THR A N 1
ATOM 2152 C CA . THR A 1 289 ? -26.592 25.577 13.094 1.00 47.81 289 THR A CA 1
ATOM 2153 C C . THR A 1 289 ? -27.826 26.416 12.809 1.00 47.81 289 THR A C 1
ATOM 2155 O O . THR A 1 289 ? -27.773 27.394 12.063 1.00 47.81 289 THR A O 1
ATOM 2158 N N . THR A 1 290 ? -28.976 25.958 13.289 1.00 46.53 290 THR A N 1
ATOM 2159 C CA . THR A 1 290 ? -30.195 26.745 13.288 1.00 46.53 290 THR A CA 1
ATOM 2160 C C . THR A 1 290 ? -29.916 27.859 14.276 1.00 46.53 290 THR A C 1
ATOM 2162 O O . THR A 1 290 ? -30.079 27.685 15.480 1.00 46.53 290 THR A O 1
ATOM 2165 N N . THR A 1 291 ? -29.391 28.980 13.783 1.00 57.62 291 THR A N 1
ATOM 2166 C CA . THR A 1 291 ? -29.317 30.211 14.559 1.00 57.62 291 THR A CA 1
ATOM 2167 C C . THR A 1 291 ? -30.713 30.437 15.141 1.00 57.62 291 THR A C 1
ATOM 2169 O O . THR A 1 291 ? -31.681 30.394 14.369 1.00 57.62 291 THR A O 1
ATOM 2172 N N . PRO A 1 292 ? -30.870 30.613 16.465 1.00 50.78 292 PRO A N 1
ATOM 2173 C CA . PRO A 1 292 ? -32.177 30.848 17.050 1.00 50.78 292 PRO A CA 1
ATOM 2174 C C . PRO A 1 292 ? -32.736 32.118 16.419 1.00 50.78 292 PRO A C 1
ATOM 2176 O O . PRO A 1 292 ? -32.189 33.207 16.588 1.00 50.78 292 PRO A O 1
ATOM 2179 N N . ARG A 1 293 ? -33.797 31.973 15.625 1.00 55.12 293 ARG A N 1
ATOM 2180 C CA . ARG A 1 293 ? -34.547 33.107 15.096 1.00 55.12 293 ARG A CA 1
ATOM 2181 C C . ARG A 1 293 ? -35.126 33.842 16.311 1.00 55.12 293 ARG A C 1
ATOM 2183 O O . ARG A 1 293 ? -35.898 33.216 17.038 1.00 55.12 293 ARG A O 1
ATOM 2190 N N . PRO A 1 294 ? -34.774 35.116 16.563 1.00 52.53 294 PRO A N 1
ATOM 2191 C CA . PRO A 1 294 ? -35.337 35.845 17.689 1.00 52.53 294 PRO A CA 1
ATOM 2192 C C . PRO A 1 294 ? -36.859 35.882 17.541 1.00 52.53 294 PRO A C 1
ATOM 2194 O O . PRO A 1 294 ? -37.391 36.160 16.459 1.00 52.53 294 PRO A O 1
ATOM 2197 N N . ALA A 1 295 ? -37.549 35.525 18.623 1.00 50.91 295 ALA A N 1
ATOM 2198 C CA . ALA A 1 295 ? -38.998 35.534 18.693 1.00 50.91 295 ALA A CA 1
ATOM 2199 C C . ALA A 1 295 ? -39.500 36.946 18.376 1.00 50.91 295 ALA A C 1
ATOM 2201 O O . ALA A 1 295 ? -39.185 37.919 19.060 1.00 50.91 295 ALA A O 1
ATOM 2202 N N . ARG A 1 296 ? -40.262 37.056 17.288 1.00 47.16 296 ARG A N 1
ATOM 2203 C CA . ARG A 1 296 ? -40.931 38.286 16.883 1.00 47.16 296 ARG A CA 1
ATOM 2204 C C . ARG A 1 296 ? -42.066 38.515 17.881 1.00 47.16 296 ARG A C 1
ATOM 2206 O O . ARG A 1 296 ? -43.086 37.839 17.800 1.00 47.16 296 ARG A O 1
ATOM 2213 N N . ALA A 1 297 ? -41.857 39.420 18.833 1.00 49.12 297 ALA A N 1
ATOM 2214 C CA . ALA A 1 297 ? -42.891 39.855 19.760 1.00 49.12 297 ALA A CA 1
ATOM 2215 C C . ALA A 1 297 ? -44.041 40.498 18.969 1.00 49.12 297 ALA A C 1
ATOM 2217 O O . ALA A 1 297 ? -43.893 41.552 18.350 1.00 49.12 297 ALA A O 1
ATOM 2218 N N . THR A 1 298 ? -45.182 39.821 18.953 1.00 48.38 298 THR A N 1
ATOM 2219 C CA . THR A 1 298 ? -46.467 40.351 18.505 1.00 48.38 298 THR A CA 1
ATOM 2220 C C . THR A 1 298 ? -47.027 41.252 19.600 1.00 48.38 298 THR A C 1
ATOM 2222 O O . THR A 1 298 ? -47.597 40.764 20.571 1.00 48.38 298 THR A O 1
ATOM 2225 N N . GLY A 1 299 ? -46.855 42.564 19.446 1.00 44.81 299 GLY A N 1
ATOM 2226 C CA . GLY A 1 299 ? -47.602 43.576 20.189 1.00 44.81 299 GLY A CA 1
ATOM 2227 C C . GLY A 1 299 ? -48.588 44.267 19.253 1.00 44.81 299 GLY A C 1
ATOM 2228 O O . GLY A 1 299 ? -48.179 44.948 18.314 1.00 44.81 299 GLY A O 1
ATOM 2229 N N . HIS A 1 300 ? -49.883 44.061 19.480 1.00 41.03 300 HIS A N 1
ATOM 2230 C CA . HIS A 1 300 ? -50.966 44.799 18.836 1.00 41.03 300 HIS A CA 1
ATOM 2231 C C . HIS A 1 300 ? -51.525 45.862 19.790 1.00 41.03 300 HIS A C 1
ATOM 2233 O O . HIS A 1 300 ? -52.002 45.522 20.867 1.00 41.03 300 HIS A O 1
ATOM 2239 N N . GLY A 1 301 ? -51.548 47.109 19.302 1.00 36.16 301 GLY A N 1
ATOM 2240 C CA . GLY A 1 301 ? -52.556 48.138 19.607 1.00 36.16 301 GLY A CA 1
ATOM 2241 C C . GLY A 1 301 ? -52.208 49.186 20.680 1.00 36.16 301 GLY A C 1
ATOM 2242 O O . GLY A 1 301 ? -51.392 48.921 21.554 1.00 36.16 301 GLY A O 1
ATOM 2243 N N . PRO A 1 302 ? -52.917 50.334 20.704 1.00 52.66 302 PRO A N 1
ATOM 2244 C CA . PRO A 1 302 ? -53.196 51.231 19.578 1.00 52.66 302 PRO A CA 1
ATOM 2245 C C . PRO A 1 302 ? -52.852 52.716 19.883 1.00 52.66 302 PRO A C 1
ATOM 2247 O O . PRO A 1 302 ? -52.355 53.074 20.944 1.00 52.66 302 PRO A O 1
ATOM 2250 N N . ALA A 1 303 ? -53.098 53.557 18.877 1.00 40.56 303 ALA A N 1
ATOM 2251 C CA . ALA A 1 303 ? -52.773 54.976 18.712 1.00 40.56 303 ALA A CA 1
ATOM 2252 C C . ALA A 1 303 ? -53.148 55.954 19.847 1.00 40.56 303 ALA A C 1
ATOM 2254 O O . ALA A 1 303 ? -54.274 55.916 20.324 1.00 40.56 303 ALA A O 1
ATOM 2255 N N . THR A 1 304 ? -52.303 56.982 20.050 1.00 43.03 304 THR A N 1
ATOM 2256 C CA . THR A 1 304 ? -52.732 58.397 20.145 1.00 43.03 304 THR A CA 1
ATOM 2257 C C . THR A 1 304 ? -51.646 59.383 19.681 1.00 43.03 304 THR A C 1
ATOM 2259 O O . THR A 1 304 ? -50.536 59.423 20.199 1.00 43.03 304 THR A O 1
ATOM 2262 N N . ARG A 1 305 ? -52.050 60.195 18.700 1.00 41.31 305 ARG A N 1
ATOM 2263 C CA . ARG A 1 305 ? -51.680 61.581 18.343 1.00 41.31 305 ARG A CA 1
ATOM 2264 C C . ARG A 1 305 ? -51.022 62.441 19.447 1.00 41.31 305 ARG A C 1
ATOM 2266 O O . ARG A 1 305 ? -51.612 62.573 20.513 1.00 41.31 305 ARG A O 1
ATOM 2273 N N . ASN A 1 306 ? -49.943 63.170 19.120 1.00 40.38 306 ASN A N 1
ATOM 2274 C CA . ASN A 1 306 ? -49.922 64.649 18.976 1.00 40.38 306 ASN A CA 1
ATOM 2275 C C . ASN A 1 306 ? -48.512 65.279 19.049 1.00 40.38 306 ASN A C 1
ATOM 2277 O O . ASN A 1 306 ? -47.767 65.019 19.984 1.00 40.38 306 ASN A O 1
ATOM 2281 N N . GLY A 1 307 ? -48.270 66.237 18.138 1.00 34.41 307 GLY A N 1
ATOM 2282 C CA . GLY A 1 307 ? -47.326 67.365 18.270 1.00 34.41 307 GLY A CA 1
ATOM 2283 C C . GLY A 1 307 ? -45.852 67.035 17.995 1.00 34.41 307 GLY A C 1
ATOM 2284 O O . GLY A 1 307 ? -45.384 65.970 18.347 1.00 34.41 307 GLY A O 1
ATOM 2285 N N . ARG A 1 308 ? -45.021 67.892 17.401 1.00 38.66 308 ARG A N 1
ATOM 2286 C CA . ARG A 1 308 ? -45.141 69.278 16.934 1.00 38.66 308 ARG A CA 1
ATOM 2287 C C . ARG A 1 308 ? -43.896 69.551 16.067 1.00 38.66 308 ARG A C 1
ATOM 2289 O O . ARG A 1 308 ? -42.842 68.978 16.318 1.00 38.66 308 ARG A O 1
ATOM 2296 N N . ALA A 1 309 ? -44.049 70.405 15.062 1.00 39.78 309 ALA A N 1
ATOM 2297 C CA . ALA A 1 309 ? -43.006 70.884 14.160 1.00 39.78 309 ALA A CA 1
ATOM 2298 C C . ALA A 1 309 ? -41.895 71.686 14.867 1.00 39.78 309 ALA A C 1
ATOM 2300 O O . ALA A 1 309 ? -42.203 72.417 15.810 1.00 39.78 309 ALA A O 1
ATOM 2301 N N . VAL A 1 310 ? -40.663 71.615 14.340 1.00 47.16 310 VAL A N 1
ATOM 2302 C CA . VAL A 1 310 ? -39.670 72.708 14.350 1.00 47.16 310 VAL A CA 1
ATOM 2303 C C . VAL A 1 310 ? -38.852 72.650 13.051 1.00 47.16 310 VAL A C 1
ATOM 2305 O O . VAL A 1 310 ? -38.359 71.591 12.663 1.00 47.16 310 VAL A O 1
ATOM 2308 N N . ASP A 1 311 ? -38.762 73.806 12.402 1.00 41.16 311 ASP A N 1
ATOM 2309 C CA . ASP A 1 311 ? -38.046 74.129 11.169 1.00 41.16 311 ASP A CA 1
ATOM 2310 C C . ASP A 1 311 ? -36.514 74.269 11.331 1.00 41.16 311 ASP A C 1
ATOM 2312 O O . ASP A 1 311 ? -36.059 74.895 12.282 1.00 41.16 311 ASP A O 1
ATOM 2316 N N . GLY A 1 312 ? -35.771 73.787 10.316 1.00 32.00 312 GLY A N 1
ATOM 2317 C CA . GLY A 1 312 ? -34.537 74.354 9.710 1.00 32.00 312 GLY A CA 1
ATOM 2318 C C . GLY A 1 312 ? -33.256 74.595 10.548 1.00 32.00 312 GLY A C 1
ATOM 2319 O O . GLY A 1 312 ? -33.243 74.410 11.756 1.00 32.00 312 GLY A O 1
ATOM 2320 N N . PRO A 1 313 ? -32.174 75.139 9.940 1.00 55.72 313 PRO A N 1
ATOM 2321 C CA . PRO A 1 313 ? -31.564 74.759 8.655 1.00 55.72 313 PRO A CA 1
ATOM 2322 C C . PRO A 1 313 ? -30.002 74.704 8.681 1.00 55.72 313 PRO A C 1
ATOM 2324 O O . PRO A 1 313 ? -29.359 75.124 9.634 1.00 55.72 313 PRO A O 1
ATOM 2327 N N . ALA A 1 314 ? -29.434 74.304 7.531 1.00 38.41 314 ALA A N 1
ATOM 2328 C CA . ALA A 1 314 ? -28.173 74.767 6.913 1.00 38.41 314 ALA A CA 1
ATOM 2329 C C . ALA A 1 314 ? -26.775 74.267 7.370 1.00 38.41 314 ALA A C 1
ATOM 2331 O O . ALA A 1 314 ? -26.405 74.282 8.537 1.00 38.41 314 ALA A O 1
ATOM 2332 N N . GLY A 1 315 ? -25.958 73.989 6.337 1.00 33.09 315 GLY A N 1
ATOM 2333 C CA . GLY A 1 315 ? -24.489 73.860 6.334 1.00 33.09 315 GLY A CA 1
ATOM 2334 C C . GLY A 1 315 ? -24.011 72.404 6.315 1.00 33.09 315 GLY A C 1
ATOM 2335 O O . GLY A 1 315 ? -24.375 71.638 7.189 1.00 33.09 315 GLY A O 1
ATOM 2336 N N . GLY A 1 316 ? -23.202 71.894 5.387 1.00 35.41 316 GLY A N 1
ATOM 2337 C CA . GLY A 1 316 ? -22.389 72.439 4.300 1.00 35.41 316 GLY A CA 1
ATOM 2338 C C . GLY A 1 316 ? -21.248 71.433 4.035 1.00 35.41 316 GLY A C 1
ATOM 2339 O O . GLY A 1 316 ? -20.898 70.673 4.933 1.00 35.41 316 GLY A O 1
ATOM 2340 N N . GLY A 1 317 ? -20.654 71.431 2.835 1.00 33.44 317 GLY A N 1
ATOM 2341 C CA . GLY A 1 317 ? -19.289 70.903 2.643 1.00 33.44 317 GLY A CA 1
ATOM 2342 C C . GLY A 1 317 ? -19.105 69.574 1.893 1.00 33.44 317 GLY A C 1
ATOM 2343 O O . GLY A 1 317 ? -18.943 68.525 2.495 1.00 33.44 317 GLY A O 1
ATOM 2344 N N . HIS A 1 318 ? -19.065 69.676 0.563 1.00 37.69 318 HIS A N 1
ATOM 2345 C CA . HIS A 1 318 ? -18.014 69.200 -0.356 1.00 37.69 318 HIS A CA 1
ATOM 2346 C C . HIS A 1 318 ? -17.310 67.823 -0.208 1.00 37.69 318 HIS A C 1
ATOM 2348 O O . HIS A 1 318 ? -16.477 67.595 0.658 1.00 37.69 318 HIS A O 1
ATOM 2354 N N . THR A 1 319 ? -17.522 67.025 -1.270 1.00 36.34 319 THR A N 1
ATOM 2355 C CA . THR A 1 319 ? -16.538 66.317 -2.128 1.00 36.34 319 THR A CA 1
ATOM 2356 C C . THR A 1 319 ? -15.601 65.264 -1.530 1.00 36.34 319 THR A C 1
ATOM 2358 O O . THR A 1 319 ? -14.615 65.600 -0.885 1.00 36.34 319 THR A O 1
ATOM 2361 N N . THR A 1 320 ? -15.725 64.021 -2.013 1.00 42.03 320 THR A N 1
ATOM 2362 C CA . THR A 1 320 ? -14.647 63.385 -2.802 1.00 42.03 320 THR A CA 1
ATOM 2363 C C . THR A 1 320 ? -15.175 62.228 -3.654 1.00 42.03 320 THR A C 1
ATOM 2365 O O . THR A 1 320 ? -16.093 61.510 -3.271 1.00 42.03 320 THR A O 1
ATOM 2368 N N . ALA A 1 321 ? -14.611 62.126 -4.855 1.00 36.84 321 ALA A N 1
ATOM 2369 C CA . ALA A 1 321 ? -15.003 61.262 -5.957 1.00 36.84 321 ALA A CA 1
ATOM 2370 C C . ALA A 1 321 ? -14.468 59.822 -5.829 1.00 36.84 321 ALA A C 1
ATOM 2372 O O . ALA A 1 321 ? -13.388 59.605 -5.285 1.00 36.84 321 ALA A O 1
ATOM 2373 N N . ALA A 1 322 ? -15.186 58.868 -6.430 1.00 40.41 322 ALA A N 1
ATOM 2374 C CA . ALA A 1 322 ? -14.706 57.523 -6.749 1.00 40.41 322 ALA A CA 1
ATOM 2375 C C . ALA A 1 322 ? -15.029 57.198 -8.229 1.00 40.41 322 ALA A C 1
ATOM 2377 O O . ALA A 1 322 ? -16.071 57.636 -8.724 1.00 40.41 322 ALA A O 1
ATOM 2378 N N . PRO A 1 323 ? -14.138 56.496 -8.955 1.00 56.31 323 PRO A N 1
ATOM 2379 C CA . PRO A 1 323 ? -14.165 56.401 -10.417 1.00 56.31 323 PRO A CA 1
ATOM 2380 C C . PRO A 1 323 ? -15.182 55.379 -10.971 1.00 56.31 323 PRO A C 1
ATOM 2382 O O . PRO A 1 323 ? -15.580 54.454 -10.260 1.00 56.31 323 PRO A O 1
ATOM 2385 N N . PRO A 1 324 ? -15.582 55.511 -12.254 1.00 51.16 324 PRO A N 1
ATOM 2386 C CA . PRO A 1 324 ? -16.544 54.620 -12.897 1.00 51.16 324 PRO A CA 1
ATOM 2387 C C . PRO A 1 324 ? -15.915 53.283 -13.314 1.00 51.16 324 PRO A C 1
ATOM 2389 O O . PRO A 1 324 ? -14.837 53.234 -13.907 1.00 51.16 324 PRO A O 1
ATOM 2392 N N . ALA A 1 325 ? -16.633 52.193 -13.039 1.00 42.72 325 ALA A N 1
ATOM 2393 C CA . ALA A 1 325 ? -16.320 50.860 -13.537 1.00 42.72 325 ALA A CA 1
ATOM 2394 C C . ALA A 1 325 ? -16.591 50.770 -15.048 1.00 42.72 325 ALA A C 1
ATOM 2396 O O . ALA A 1 325 ? -17.679 51.098 -15.526 1.00 42.72 325 ALA A O 1
ATOM 2397 N N . ALA A 1 326 ? -15.578 50.312 -15.780 1.00 42.22 326 ALA A N 1
ATOM 2398 C CA . ALA A 1 326 ? -15.621 50.035 -17.205 1.00 42.22 326 ALA A CA 1
ATOM 2399 C C . ALA A 1 326 ? -16.599 48.892 -17.529 1.00 42.22 326 ALA A C 1
ATOM 2401 O O . ALA A 1 326 ? -16.618 47.852 -16.870 1.00 42.22 326 ALA A O 1
ATOM 2402 N N . GLN A 1 327 ? -17.396 49.104 -18.575 1.00 45.06 327 GLN A N 1
ATOM 2403 C CA . GLN A 1 327 ? -18.266 48.109 -19.192 1.00 45.06 327 GLN A CA 1
ATOM 2404 C C . GLN A 1 327 ? -17.417 47.096 -19.973 1.00 45.06 327 GLN A C 1
ATOM 2406 O O . GLN A 1 327 ? -16.633 47.484 -20.838 1.00 45.06 327 GLN A O 1
ATOM 2411 N N . ALA A 1 328 ? -17.593 45.806 -19.683 1.00 42.78 328 ALA A N 1
ATOM 2412 C CA . ALA A 1 328 ? -17.081 44.712 -20.505 1.00 42.78 328 ALA A CA 1
ATOM 2413 C C . ALA A 1 328 ? -18.145 44.285 -21.542 1.00 42.78 328 ALA A C 1
ATOM 2415 O O . ALA A 1 328 ? -19.340 44.324 -21.232 1.00 42.78 328 ALA A O 1
ATOM 2416 N N . PRO A 1 329 ? -17.740 43.894 -22.764 1.00 47.12 329 PRO A N 1
ATOM 2417 C CA . PRO A 1 329 ? -18.652 43.594 -23.861 1.00 47.12 329 PRO A CA 1
ATOM 2418 C C . PRO A 1 329 ? -19.306 42.208 -23.749 1.00 47.12 329 PRO A C 1
ATOM 2420 O O . PRO A 1 329 ? -18.717 41.239 -23.279 1.00 47.12 329 PRO A O 1
ATOM 2423 N N . ASN A 1 330 ? -20.552 42.157 -24.224 1.00 47.72 330 ASN A N 1
ATOM 2424 C CA . ASN A 1 330 ? -21.402 40.980 -24.396 1.00 47.72 330 ASN A CA 1
ATOM 2425 C C . ASN A 1 330 ? -20.737 39.928 -25.303 1.00 47.72 330 ASN A C 1
ATOM 2427 O O . ASN A 1 330 ? -20.690 40.107 -26.520 1.00 47.72 330 ASN A O 1
ATOM 2431 N N . GLU A 1 331 ? -20.329 38.792 -24.736 1.00 38.91 331 GLU A N 1
ATOM 2432 C CA . GLU A 1 331 ? -20.024 37.582 -25.503 1.00 38.91 331 GLU A CA 1
ATOM 2433 C C . GLU A 1 331 ? -21.169 36.569 -25.416 1.00 38.91 331 GLU A C 1
ATOM 2435 O O . GLU A 1 331 ? -21.807 36.356 -24.383 1.00 38.91 331 GLU A O 1
ATOM 2440 N N . HIS A 1 332 ? -21.464 35.999 -26.580 1.00 43.38 332 HIS A N 1
ATOM 2441 C CA . HIS A 1 332 ? -22.618 35.173 -26.882 1.00 43.38 332 HIS A CA 1
ATOM 2442 C C . HIS A 1 332 ? -22.612 33.852 -26.107 1.00 43.38 332 HIS A C 1
ATOM 2444 O O . HIS A 1 332 ? -21.672 33.064 -26.174 1.00 43.38 332 HIS A O 1
ATOM 2450 N N . ARG A 1 333 ? -23.728 33.579 -25.428 1.00 37.53 333 ARG A N 1
ATOM 2451 C CA . ARG A 1 333 ? -24.027 32.303 -24.776 1.00 37.53 333 ARG A CA 1
ATOM 2452 C C . ARG A 1 333 ? -24.644 31.340 -25.804 1.00 37.53 333 ARG A C 1
ATOM 2454 O O . ARG A 1 333 ? -25.745 31.633 -26.272 1.00 37.53 333 ARG A O 1
ATOM 2461 N N . PRO A 1 334 ? -24.017 30.200 -26.146 1.00 47.59 334 PRO A N 1
ATOM 2462 C CA . PRO A 1 334 ? -24.681 29.188 -26.953 1.00 47.59 334 PRO A CA 1
ATOM 2463 C C . PRO A 1 334 ? -25.748 28.460 -26.126 1.00 47.59 334 PRO A C 1
ATOM 2465 O O . PRO A 1 334 ? -25.550 28.098 -24.963 1.00 47.59 334 PRO A O 1
ATOM 2468 N N . THR A 1 335 ? -26.910 28.293 -26.747 1.00 55.19 335 THR A N 1
ATOM 2469 C CA . THR A 1 335 ? -28.081 27.561 -26.265 1.00 55.19 335 THR A CA 1
ATOM 2470 C C . THR A 1 335 ? -27.784 26.061 -26.108 1.00 55.19 335 THR A C 1
ATOM 2472 O O . THR A 1 335 ? -27.120 25.480 -26.967 1.00 55.19 335 THR A O 1
ATOM 2475 N N . PRO A 1 336 ? -28.288 25.388 -25.055 1.00 51.59 336 PRO A N 1
ATOM 2476 C CA . PRO A 1 336 ? -28.208 23.933 -24.949 1.00 51.59 336 PRO A CA 1
ATOM 2477 C C . PRO A 1 336 ? -29.172 23.276 -25.945 1.00 51.59 336 PRO A C 1
ATOM 2479 O O . PRO A 1 336 ? -30.367 23.573 -25.945 1.00 51.59 336 PRO A O 1
ATOM 2482 N N . GLY A 1 337 ? -28.649 22.384 -26.787 1.00 53.97 337 GLY A N 1
ATOM 2483 C CA . GLY A 1 337 ? -29.449 21.545 -27.679 1.00 53.97 337 GLY A CA 1
ATOM 2484 C C . GLY A 1 337 ? -30.267 20.480 -26.926 1.00 53.97 337 GLY A C 1
ATOM 2485 O O . GLY A 1 337 ? -29.967 20.169 -25.770 1.00 53.97 337 GLY A O 1
ATOM 2486 N N . PRO A 1 338 ? -31.310 19.921 -27.567 1.00 62.28 338 PRO A N 1
ATOM 2487 C CA . PRO A 1 338 ? -32.207 18.942 -26.959 1.00 62.28 338 PRO A CA 1
ATOM 2488 C C . PRO A 1 338 ? -31.530 17.572 -26.753 1.00 62.28 338 PRO A C 1
ATOM 2490 O O . PRO A 1 338 ? -30.595 17.228 -27.481 1.00 62.28 338 PRO A O 1
ATOM 2493 N N . PRO A 1 339 ? -31.997 16.767 -25.779 1.00 58.28 339 PRO A N 1
ATOM 2494 C CA . PRO A 1 339 ? -31.415 15.462 -25.484 1.00 58.28 339 PRO A CA 1
ATOM 2495 C C . PRO A 1 339 ? -31.704 14.437 -26.599 1.00 58.28 339 PRO A C 1
ATOM 2497 O O . PRO A 1 339 ? -32.803 14.435 -27.158 1.00 58.28 339 PRO A O 1
ATOM 2500 N N . PRO A 1 340 ? -30.757 13.532 -26.908 1.00 52.59 340 PRO A N 1
ATOM 2501 C CA . PRO A 1 340 ? -30.987 12.447 -27.852 1.00 52.59 340 PRO A CA 1
ATOM 2502 C C . PRO A 1 340 ? -31.928 11.375 -27.281 1.00 52.59 340 PRO A C 1
ATOM 2504 O O . PRO A 1 340 ? -31.904 11.047 -26.093 1.00 52.59 340 PRO A O 1
ATOM 2507 N N . ASN A 1 341 ? -32.754 10.837 -28.179 1.00 48.75 341 ASN A N 1
ATOM 2508 C CA . ASN A 1 341 ? -33.793 9.840 -27.945 1.00 48.75 341 ASN A CA 1
ATOM 2509 C C . ASN A 1 341 ? -33.295 8.595 -27.197 1.00 48.75 341 ASN A C 1
ATOM 2511 O O . ASN A 1 341 ? -32.325 7.946 -27.589 1.00 48.75 341 ASN A O 1
ATOM 2515 N N . GLY A 1 342 ? -34.035 8.231 -26.150 1.00 36.38 342 GLY A N 1
ATOM 2516 C CA . GLY A 1 342 ? -33.859 6.987 -25.418 1.00 36.38 342 GLY A CA 1
ATOM 2517 C C . GLY A 1 342 ? -34.365 5.786 -26.213 1.00 36.38 342 GLY A C 1
ATOM 2518 O O . GLY A 1 342 ? -35.566 5.641 -26.436 1.00 36.38 342 GLY A O 1
ATOM 2519 N N . HIS A 1 343 ? -33.457 4.876 -26.554 1.00 41.62 343 HIS A N 1
ATOM 2520 C CA . HIS A 1 343 ? -33.807 3.490 -26.842 1.00 41.62 343 HIS A CA 1
ATOM 2521 C C . HIS A 1 343 ? -33.699 2.680 -25.552 1.00 41.62 343 HIS A C 1
ATOM 2523 O O . HIS A 1 343 ? -32.618 2.395 -25.043 1.00 41.62 343 HIS A O 1
ATOM 2529 N N . ARG A 1 344 ? -34.869 2.357 -25.005 1.00 36.00 344 ARG A N 1
ATOM 2530 C CA . ARG A 1 344 ? -35.082 1.459 -23.871 1.00 36.00 344 ARG A CA 1
ATOM 2531 C C . ARG A 1 344 ? -34.973 0.014 -24.382 1.00 36.00 344 ARG A C 1
ATOM 2533 O O . ARG A 1 344 ? -35.818 -0.367 -25.192 1.00 36.00 344 ARG A O 1
ATOM 2540 N N . PRO A 1 345 ? -34.008 -0.810 -23.938 1.00 44.25 345 PRO A N 1
ATOM 2541 C CA . PRO A 1 345 ? -34.060 -2.239 -24.204 1.00 44.25 345 PRO A CA 1
ATOM 2542 C C . PRO A 1 345 ? -35.174 -2.837 -23.342 1.00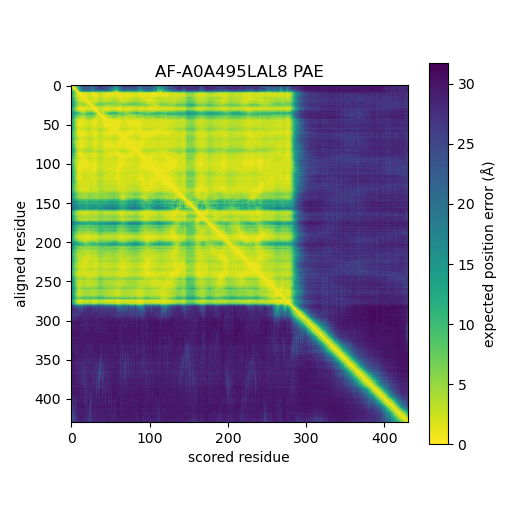 44.25 345 PRO A C 1
ATOM 2544 O O . PRO A 1 345 ? -35.149 -2.766 -22.112 1.00 44.25 345 PRO A O 1
ATOM 2547 N N . THR A 1 346 ? -36.190 -3.389 -23.993 1.00 46.41 346 THR A N 1
ATOM 2548 C CA . THR A 1 346 ? -37.200 -4.238 -23.365 1.00 46.41 346 THR A CA 1
ATOM 2549 C C . THR A 1 346 ? -36.534 -5.522 -22.881 1.00 46.41 346 THR A C 1
ATOM 2551 O O . THR A 1 346 ? -36.047 -6.311 -23.689 1.00 46.41 346 THR A O 1
ATOM 2554 N N . ALA A 1 347 ? -36.514 -5.728 -21.564 1.00 43.16 347 ALA A N 1
ATOM 2555 C CA . ALA A 1 347 ? -36.185 -7.009 -20.956 1.00 43.16 347 ALA A CA 1
ATOM 2556 C C . ALA A 1 347 ? -37.278 -8.027 -21.321 1.00 43.16 347 ALA A C 1
ATOM 2558 O O . ALA A 1 347 ? -38.412 -7.920 -20.854 1.00 43.16 347 ALA A O 1
ATOM 2559 N N . GLY A 1 348 ? -36.944 -8.978 -22.194 1.00 50.69 348 GLY A N 1
ATOM 2560 C CA . GLY A 1 348 ? -37.745 -10.179 -22.415 1.00 50.69 348 GLY A CA 1
ATOM 2561 C C . GLY A 1 348 ? -37.508 -11.202 -21.294 1.00 50.69 348 GLY A C 1
ATOM 2562 O O . GLY A 1 348 ? -36.417 -11.225 -20.717 1.00 50.69 348 GLY A O 1
ATOM 2563 N N . PRO A 1 349 ? -38.505 -12.038 -20.956 1.00 60.19 349 PRO A N 1
ATOM 2564 C CA . PRO A 1 349 ? -38.341 -13.108 -19.976 1.00 60.19 349 PRO A CA 1
ATOM 2565 C C . PRO A 1 349 ? -37.381 -14.195 -20.502 1.00 60.19 349 PRO A C 1
ATOM 2567 O O . PRO A 1 349 ? -37.309 -14.409 -21.716 1.00 60.19 349 PRO A O 1
ATOM 2570 N N . PRO A 1 350 ? -36.643 -14.894 -19.619 1.00 58.66 350 PRO A N 1
ATOM 2571 C CA . PRO A 1 350 ? -35.742 -15.962 -20.036 1.00 58.66 350 PRO A CA 1
ATOM 2572 C C . PRO A 1 350 ? -36.533 -17.166 -20.580 1.00 58.66 350 PRO A C 1
ATOM 2574 O O . PRO A 1 350 ? -37.582 -17.506 -20.026 1.00 58.66 350 PRO A O 1
ATOM 2577 N N . PRO A 1 351 ? -36.044 -17.848 -21.630 1.00 53.94 351 PRO A N 1
ATOM 2578 C CA . PRO A 1 351 ? -36.618 -19.109 -22.072 1.00 53.94 351 PRO A CA 1
ATOM 2579 C C . PRO A 1 351 ? -36.302 -20.221 -21.064 1.00 53.94 351 PRO A C 1
ATOM 2581 O O . PRO A 1 351 ? -35.146 -20.564 -20.817 1.00 53.94 351 PRO A O 1
ATOM 2584 N N . SER A 1 352 ? -37.356 -20.803 -20.500 1.00 49.91 352 SER A N 1
ATOM 2585 C CA . SER A 1 352 ? -37.323 -22.044 -19.730 1.00 49.91 352 SER A CA 1
ATOM 2586 C C . SER A 1 352 ? -37.126 -23.218 -20.692 1.00 49.91 352 SER A C 1
ATOM 2588 O O . SER A 1 352 ? -38.087 -23.719 -21.272 1.00 49.91 352 SER A O 1
ATOM 2590 N N . GLY A 1 353 ? -35.881 -23.644 -20.890 1.00 50.16 353 GLY A N 1
ATOM 2591 C CA . GLY A 1 353 ? -35.540 -24.851 -21.642 1.00 50.16 353 GLY A CA 1
ATOM 2592 C C . GLY A 1 353 ? -34.473 -25.656 -20.895 1.00 50.16 353 GLY A C 1
ATOM 2593 O O . GLY A 1 353 ? -33.519 -25.053 -20.397 1.00 50.16 353 GLY A O 1
ATOM 2594 N N . PRO A 1 354 ? -34.619 -26.986 -20.761 1.00 55.12 354 PRO A N 1
ATOM 2595 C CA . PRO A 1 354 ? -33.619 -27.820 -20.107 1.00 55.12 354 PRO A CA 1
ATOM 2596 C C . PRO A 1 354 ? -32.343 -27.864 -20.954 1.00 55.12 354 PRO A C 1
ATOM 2598 O O . PRO A 1 354 ? -32.376 -28.190 -22.140 1.00 55.12 354 PRO A O 1
ATOM 2601 N N . TRP A 1 355 ? -31.214 -27.530 -20.333 1.00 47.38 355 TRP A N 1
ATOM 2602 C CA . TRP A 1 355 ? -29.897 -27.730 -20.922 1.00 47.38 355 TRP A CA 1
ATOM 2603 C C . TRP A 1 355 ? -29.629 -29.236 -21.057 1.00 47.38 355 TRP A C 1
ATOM 2605 O O . TRP A 1 355 ? -29.831 -29.961 -20.079 1.00 47.38 355 TRP A O 1
ATOM 2615 N N . PRO A 1 356 ? -29.172 -29.729 -22.222 1.00 50.31 356 PRO A N 1
ATOM 2616 C CA . PRO A 1 356 ? -28.694 -31.097 -22.338 1.00 50.31 356 PRO A CA 1
ATOM 2617 C C . PRO A 1 356 ? -27.443 -31.260 -21.470 1.00 50.31 356 PRO A C 1
ATOM 2619 O O . PRO A 1 356 ? -26.468 -30.519 -21.601 1.00 50.31 356 PRO A O 1
ATOM 2622 N N . THR A 1 357 ? -27.492 -32.220 -20.552 1.00 55.28 357 THR A N 1
ATOM 2623 C CA . THR A 1 357 ? -26.327 -32.702 -19.811 1.00 55.28 357 THR A CA 1
ATOM 2624 C C . THR A 1 357 ? -25.283 -33.224 -20.798 1.00 55.28 357 THR A C 1
ATOM 2626 O O . THR A 1 357 ? -25.639 -34.048 -21.641 1.00 55.28 357 THR A O 1
ATOM 2629 N N . PRO A 1 358 ? -24.015 -32.784 -20.724 1.00 51.97 358 PRO A N 1
ATOM 2630 C CA . PRO A 1 358 ? -22.953 -33.401 -21.502 1.00 51.97 358 PRO A CA 1
ATOM 2631 C C . PRO A 1 358 ? -22.739 -34.844 -21.030 1.00 51.97 358 PRO A C 1
ATOM 2633 O O . PRO A 1 358 ? -22.678 -35.105 -19.826 1.00 51.97 358 PRO A O 1
ATOM 2636 N N . ASP A 1 359 ? -22.642 -35.764 -21.990 1.00 47.88 359 ASP A N 1
ATOM 2637 C CA . ASP A 1 359 ? -22.327 -37.171 -21.758 1.00 47.88 359 ASP A CA 1
ATOM 2638 C C . ASP A 1 359 ? -21.033 -37.321 -20.934 1.00 47.88 359 ASP A C 1
ATOM 2640 O O . ASP A 1 359 ? -20.055 -36.600 -21.175 1.00 47.88 359 ASP A O 1
ATOM 2644 N N . PRO A 1 360 ? -20.980 -38.260 -19.972 1.00 54.25 360 PRO A N 1
ATOM 2645 C CA . PRO A 1 360 ? -19.747 -38.568 -19.268 1.00 54.25 360 PRO A CA 1
ATOM 2646 C C . PRO A 1 360 ? -18.727 -39.145 -20.256 1.00 54.25 360 PRO A C 1
ATOM 2648 O O . PRO A 1 360 ? -18.954 -40.178 -20.887 1.00 54.25 360 PRO A O 1
ATOM 2651 N N . ALA A 1 361 ? -17.586 -38.468 -20.380 1.00 49.00 361 ALA A N 1
ATOM 2652 C CA . ALA A 1 361 ? -16.449 -38.952 -21.147 1.00 49.00 361 ALA A CA 1
ATOM 2653 C C . ALA A 1 361 ? -16.019 -40.354 -20.659 1.00 49.00 361 ALA A C 1
ATOM 2655 O O . ALA A 1 361 ? -16.031 -40.612 -19.450 1.00 49.00 361 ALA A O 1
ATOM 2656 N N . PRO A 1 362 ? -15.611 -41.261 -21.567 1.00 49.53 362 PRO A N 1
ATOM 2657 C CA . PRO A 1 362 ? -15.159 -42.592 -21.195 1.00 49.53 362 PRO A CA 1
ATOM 2658 C C . PRO A 1 362 ? -13.928 -42.495 -20.294 1.00 49.53 362 PRO A C 1
ATOM 2660 O O . PRO A 1 362 ? -12.959 -41.794 -20.591 1.00 49.53 362 PRO A O 1
ATOM 2663 N N . SER A 1 363 ? -13.990 -43.210 -19.175 1.00 48.38 363 SER A N 1
ATOM 2664 C CA . SER A 1 363 ? -12.935 -43.321 -18.176 1.00 48.38 363 SER A CA 1
ATOM 2665 C C . SER A 1 363 ? -11.692 -43.970 -18.790 1.00 48.38 363 SER A C 1
ATOM 2667 O O . SER A 1 363 ? -11.535 -45.189 -18.781 1.00 48.38 363 SER A O 1
ATOM 2669 N N . GLY A 1 364 ? -10.802 -43.145 -19.338 1.00 41.72 364 GLY A N 1
ATOM 2670 C CA . GLY A 1 364 ? -9.446 -43.552 -19.675 1.00 41.72 364 GLY A CA 1
ATOM 2671 C C . GLY A 1 364 ? -8.708 -43.906 -18.389 1.00 41.72 364 GLY A C 1
ATOM 2672 O O . GLY A 1 364 ? -8.414 -43.029 -17.578 1.00 41.72 364 GLY A O 1
ATOM 2673 N N . GLN A 1 365 ? -8.450 -45.197 -18.190 1.00 43.41 365 GLN A N 1
ATOM 2674 C CA . GLN A 1 365 ? -7.544 -45.701 -17.165 1.00 43.41 365 GLN A CA 1
ATOM 2675 C C . GLN A 1 365 ? -6.163 -45.081 -17.390 1.00 43.41 365 GLN A C 1
ATOM 2677 O O . GLN A 1 365 ? -5.482 -45.390 -18.367 1.00 43.41 365 GLN A O 1
ATOM 2682 N N . TRP A 1 366 ? -5.753 -44.198 -16.486 1.00 47.50 366 TRP A N 1
ATOM 2683 C CA . TRP A 1 366 ? -4.357 -43.804 -16.377 1.00 47.50 366 TRP A CA 1
ATOM 2684 C C . TRP A 1 366 ? -3.595 -44.981 -15.753 1.00 47.50 366 TRP A C 1
ATOM 2686 O O . TRP A 1 366 ? -4.016 -45.463 -14.697 1.00 47.50 366 TRP A O 1
ATOM 2696 N N . PRO A 1 367 ? -2.513 -45.482 -16.373 1.00 51.53 367 PRO A N 1
ATOM 2697 C CA . PRO A 1 367 ? -1.678 -46.490 -15.741 1.00 51.53 367 PRO A CA 1
ATOM 2698 C C . PRO A 1 367 ? -1.084 -45.913 -14.453 1.00 51.53 367 PRO A C 1
ATOM 2700 O O . PRO A 1 367 ? -0.575 -44.790 -14.432 1.00 51.53 367 PRO A O 1
ATOM 2703 N N . ALA A 1 368 ? -1.190 -46.680 -13.368 1.00 50.81 368 ALA A N 1
ATOM 2704 C CA . ALA A 1 368 ? -0.583 -46.345 -12.090 1.00 50.81 368 ALA A CA 1
ATOM 2705 C C . ALA A 1 368 ? 0.933 -46.118 -12.266 1.00 50.81 368 ALA A C 1
ATOM 2707 O O . ALA A 1 368 ? 1.574 -46.883 -12.994 1.00 50.81 368 ALA A O 1
ATOM 2708 N N . PRO A 1 369 ? 1.527 -45.104 -11.611 1.00 53.38 369 PRO A N 1
ATOM 2709 C CA . PRO A 1 369 ? 2.971 -44.943 -11.606 1.00 53.38 369 PRO A CA 1
ATOM 2710 C C . PRO A 1 369 ? 3.606 -46.149 -10.911 1.00 53.38 369 PRO A C 1
ATOM 2712 O O . PRO A 1 369 ? 3.311 -46.453 -9.754 1.00 53.38 369 PRO A O 1
ATOM 2715 N N . THR A 1 370 ? 4.473 -46.850 -11.636 1.00 53.62 370 THR A N 1
ATOM 2716 C CA . THR A 1 370 ? 5.329 -47.903 -11.095 1.00 53.62 370 THR A CA 1
ATOM 2717 C C . THR A 1 370 ? 6.181 -47.309 -9.968 1.00 53.62 370 THR A C 1
ATOM 2719 O O . THR A 1 370 ? 6.798 -46.263 -10.184 1.00 53.62 370 THR A O 1
ATOM 2722 N N . PRO A 1 371 ? 6.241 -47.921 -8.772 1.00 54.66 371 PRO A N 1
ATOM 2723 C CA . PRO A 1 371 ? 7.112 -47.436 -7.713 1.00 54.66 371 PRO A CA 1
ATOM 2724 C C . PRO A 1 371 ? 8.571 -47.557 -8.160 1.00 54.66 371 PRO A C 1
ATOM 2726 O O . PRO A 1 371 ? 9.063 -48.650 -8.441 1.00 54.66 371 PRO A O 1
ATOM 2729 N N . THR A 1 372 ? 9.255 -46.419 -8.239 1.00 56.34 372 THR A N 1
ATOM 2730 C CA . THR A 1 372 ? 10.704 -46.353 -8.417 1.00 56.34 372 THR A CA 1
ATOM 2731 C C . THR A 1 372 ? 11.365 -47.056 -7.226 1.00 56.34 372 THR A C 1
ATOM 2733 O O . THR A 1 372 ? 11.069 -46.687 -6.086 1.00 56.34 372 THR A O 1
ATOM 2736 N N . PRO A 1 373 ? 12.233 -48.062 -7.430 1.00 56.81 373 PRO A N 1
ATOM 2737 C CA . PRO A 1 373 ? 12.982 -48.650 -6.330 1.00 56.81 373 PRO A CA 1
ATOM 2738 C C . PRO A 1 373 ? 13.881 -47.582 -5.696 1.00 56.81 373 PRO A C 1
ATOM 2740 O O . PRO A 1 373 ? 14.560 -46.830 -6.396 1.00 56.81 373 PRO A O 1
ATOM 2743 N N . LEU A 1 374 ? 13.842 -47.508 -4.363 1.00 52.91 374 LEU A N 1
ATOM 2744 C CA . LEU A 1 374 ? 14.766 -46.728 -3.543 1.00 52.91 374 LEU A CA 1
ATOM 2745 C C . LEU A 1 374 ? 16.201 -47.073 -3.953 1.00 52.91 374 LEU A C 1
ATOM 2747 O O . LEU A 1 374 ? 16.624 -48.220 -3.823 1.00 52.91 374 LEU A O 1
ATOM 2751 N N . ALA A 1 375 ? 16.926 -46.079 -4.463 1.00 48.25 375 ALA A N 1
ATOM 2752 C CA . ALA A 1 375 ? 18.356 -46.187 -4.686 1.00 48.25 375 ALA A CA 1
ATOM 2753 C C . ALA A 1 375 ? 19.051 -46.420 -3.336 1.00 48.25 375 ALA A C 1
ATOM 2755 O O . ALA A 1 375 ? 18.840 -45.659 -2.388 1.00 48.25 375 ALA A O 1
ATOM 2756 N N . GLU A 1 376 ? 19.851 -47.484 -3.257 1.00 59.09 376 GLU A N 1
ATOM 2757 C CA . GLU A 1 376 ? 20.756 -47.733 -2.138 1.00 59.09 376 GLU A CA 1
ATOM 2758 C C . GLU A 1 376 ? 21.701 -46.536 -1.937 1.00 59.09 376 GLU A C 1
ATOM 2760 O O . GLU A 1 376 ? 22.148 -45.927 -2.917 1.00 59.09 376 GLU A O 1
ATOM 2765 N N . PRO A 1 377 ? 22.020 -46.179 -0.680 1.00 56.44 377 PRO A N 1
ATOM 2766 C CA . PRO A 1 377 ? 23.015 -45.159 -0.398 1.00 56.44 377 PRO A CA 1
ATOM 2767 C C . PRO A 1 377 ? 24.378 -45.613 -0.930 1.00 56.44 377 PRO A C 1
ATOM 2769 O O . PRO A 1 377 ? 24.823 -46.731 -0.673 1.00 56.44 377 PRO A O 1
ATOM 2772 N N . ALA A 1 378 ? 25.030 -44.732 -1.689 1.00 59.56 378 ALA A N 1
ATOM 2773 C CA . ALA A 1 378 ? 26.385 -44.949 -2.171 1.00 59.56 378 ALA A CA 1
ATOM 2774 C C . ALA A 1 378 ? 27.345 -45.182 -0.984 1.00 59.56 378 ALA A C 1
ATOM 2776 O O . ALA A 1 378 ? 27.210 -44.498 0.034 1.00 59.56 378 ALA A O 1
ATOM 2777 N N . PRO A 1 379 ? 28.304 -46.119 -1.094 1.00 64.81 379 PRO A N 1
ATOM 2778 C CA . PRO A 1 379 ? 29.310 -46.327 -0.061 1.00 64.81 379 PRO A CA 1
ATOM 2779 C C . PRO A 1 379 ? 30.212 -45.095 0.080 1.00 64.81 379 PRO A C 1
ATOM 2781 O O . PRO A 1 379 ? 30.559 -44.446 -0.911 1.00 64.81 379 PRO A O 1
ATOM 2784 N N . ASP A 1 380 ? 30.584 -44.797 1.326 1.00 56.78 380 ASP A N 1
ATOM 2785 C CA . ASP A 1 380 ? 31.498 -43.713 1.681 1.00 56.78 380 ASP A CA 1
ATOM 2786 C C . ASP A 1 380 ? 32.826 -43.819 0.907 1.00 56.78 380 ASP A C 1
ATOM 2788 O O . ASP A 1 380 ? 33.364 -44.921 0.750 1.00 56.78 380 ASP A O 1
ATOM 2792 N N . PRO A 1 381 ? 33.388 -42.693 0.428 1.00 63.00 381 PRO A N 1
ATOM 2793 C CA . PRO A 1 381 ? 34.655 -42.704 -0.283 1.00 63.00 381 PRO A CA 1
ATOM 2794 C C . PRO A 1 381 ? 35.803 -43.118 0.646 1.00 63.00 381 PRO A C 1
ATOM 2796 O O . PRO A 1 381 ? 36.022 -42.544 1.714 1.00 63.00 381 PRO A O 1
ATOM 2799 N N . GLU A 1 382 ? 36.556 -44.112 0.185 1.00 63.25 382 GLU A N 1
ATOM 2800 C CA . GLU A 1 382 ? 37.773 -44.630 0.801 1.00 63.25 382 GLU A CA 1
ATOM 2801 C C . GLU A 1 382 ? 38.829 -43.507 0.952 1.00 63.25 382 GLU A C 1
ATOM 2803 O O . GLU A 1 382 ? 39.076 -42.758 -0.002 1.00 63.25 382 GLU A O 1
ATOM 2808 N N . PRO A 1 383 ? 39.456 -43.335 2.131 1.00 57.28 383 PRO A N 1
ATOM 2809 C CA . PRO A 1 383 ? 40.409 -42.255 2.357 1.00 57.28 383 PRO A CA 1
ATOM 2810 C C . PRO A 1 383 ? 41.728 -42.499 1.609 1.00 57.28 383 PRO A C 1
ATOM 2812 O O . PRO A 1 383 ? 42.412 -43.501 1.810 1.00 57.28 383 PRO A O 1
ATOM 2815 N N . LEU A 1 384 ? 42.110 -41.525 0.781 1.00 58.16 384 LEU A N 1
ATOM 2816 C CA . LEU A 1 384 ? 43.403 -41.465 0.098 1.00 58.16 384 LEU A CA 1
ATOM 2817 C C . LEU A 1 384 ? 44.569 -41.461 1.111 1.00 58.16 384 LEU A C 1
ATOM 2819 O O . LEU A 1 384 ? 44.589 -40.621 2.016 1.00 58.16 384 LEU A O 1
ATOM 2823 N N . PRO A 1 385 ? 45.585 -42.327 0.950 1.00 54.28 385 PRO A N 1
ATOM 2824 C CA . PRO A 1 385 ? 46.780 -42.292 1.779 1.00 54.28 385 PRO A CA 1
ATOM 2825 C C . PRO A 1 385 ? 47.730 -41.173 1.321 1.00 54.28 385 PRO A C 1
ATOM 2827 O O . PRO A 1 385 ? 48.145 -41.139 0.165 1.00 54.28 385 PRO A O 1
ATOM 2830 N N . GLY A 1 386 ? 48.139 -40.299 2.248 1.00 59.12 386 GLY A N 1
ATOM 2831 C CA . GLY A 1 386 ? 49.403 -39.559 2.111 1.00 59.12 386 GLY A CA 1
ATOM 2832 C C . GLY A 1 386 ? 49.352 -38.031 2.050 1.00 59.12 386 GLY A C 1
ATOM 2833 O O . GLY A 1 386 ? 50.033 -37.448 1.211 1.00 59.12 386 GLY A O 1
ATOM 2834 N N . LEU A 1 387 ? 48.658 -37.362 2.978 1.00 51.94 387 LEU A N 1
ATOM 2835 C CA . LEU A 1 387 ? 48.921 -35.945 3.267 1.00 51.94 387 LEU A CA 1
ATOM 2836 C C . LEU A 1 387 ? 49.204 -35.730 4.768 1.00 51.94 387 LEU A C 1
ATOM 2838 O O . LEU A 1 387 ? 48.438 -36.218 5.601 1.00 51.94 387 LEU A O 1
ATOM 2842 N N . PRO A 1 388 ? 50.291 -35.024 5.138 1.00 52.31 388 PRO A N 1
ATOM 2843 C CA . PRO A 1 388 ? 50.606 -34.720 6.530 1.00 52.31 388 PRO A CA 1
ATOM 2844 C C . PRO A 1 388 ? 49.625 -33.674 7.079 1.00 52.31 388 PRO A C 1
ATOM 2846 O O . PRO A 1 388 ? 49.507 -32.572 6.546 1.00 52.31 388 PRO A O 1
ATOM 2849 N N . GLY A 1 389 ? 48.902 -34.040 8.139 1.00 44.66 389 GLY A N 1
ATOM 2850 C CA . GLY A 1 389 ? 47.931 -33.171 8.804 1.00 44.66 389 GLY A CA 1
ATOM 2851 C C . GLY A 1 389 ? 48.580 -32.054 9.639 1.00 44.66 389 GLY A C 1
ATOM 2852 O O . GLY A 1 389 ? 49.715 -32.204 10.097 1.00 44.66 389 GLY A O 1
ATOM 2853 N N . PRO A 1 390 ? 47.869 -30.935 9.872 1.00 50.69 390 PRO A N 1
ATOM 2854 C CA . PRO A 1 390 ? 48.320 -29.873 10.760 1.00 50.69 390 PRO A CA 1
ATOM 2855 C C . PRO A 1 390 ? 48.119 -30.254 12.235 1.00 50.69 390 PRO A C 1
ATOM 2857 O O . PRO A 1 390 ? 47.061 -30.730 12.649 1.00 50.69 390 PRO A O 1
ATOM 2860 N N . SER A 1 391 ? 49.157 -30.015 13.032 1.00 47.81 391 SER A N 1
ATOM 2861 C CA . SER A 1 391 ? 49.204 -30.230 14.476 1.00 47.81 391 SER A CA 1
ATOM 2862 C C . SER A 1 391 ? 48.208 -29.331 15.218 1.00 47.81 391 SER A C 1
ATOM 2864 O O . SER A 1 391 ? 48.378 -28.113 15.260 1.00 47.81 391 SER A O 1
ATOM 2866 N N . TYR A 1 392 ? 47.200 -29.924 15.860 1.00 47.62 392 TYR A N 1
ATOM 2867 C CA . TYR A 1 392 ? 46.355 -29.227 16.830 1.00 47.62 392 TYR A CA 1
ATOM 2868 C C . TYR A 1 392 ? 47.041 -29.218 18.198 1.00 47.62 392 TYR A C 1
ATOM 2870 O O . TYR A 1 392 ? 47.212 -30.254 18.838 1.00 47.62 392 TYR A O 1
ATOM 2878 N N . GLY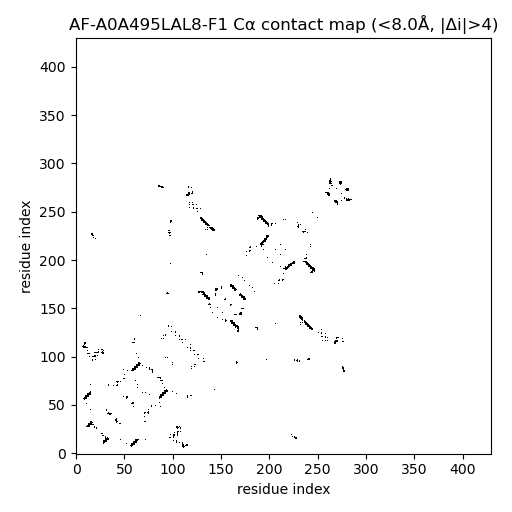 A 1 393 ? 47.456 -28.025 18.626 1.00 44.38 393 GLY A N 1
ATOM 2879 C CA . GLY A 1 393 ? 47.969 -27.760 19.963 1.00 44.38 393 GLY A CA 1
ATOM 2880 C C . GLY A 1 393 ? 46.844 -27.697 20.996 1.00 44.38 393 GLY A C 1
ATOM 2881 O O . GLY A 1 393 ? 45.874 -26.957 20.848 1.00 44.38 393 GLY A O 1
ATOM 2882 N N . THR A 1 394 ? 47.015 -28.480 22.052 1.00 41.12 394 THR A N 1
ATOM 2883 C CA . THR A 1 394 ? 46.235 -28.521 23.287 1.00 41.12 394 THR A CA 1
ATOM 2884 C C . THR A 1 394 ? 46.179 -27.145 23.960 1.00 41.12 394 THR A C 1
ATOM 2886 O O . THR A 1 394 ? 47.212 -26.625 24.379 1.00 41.12 394 THR A O 1
ATOM 2889 N N . VAL A 1 395 ? 44.985 -26.568 24.132 1.00 48.44 395 VAL A N 1
ATOM 2890 C CA . VAL A 1 395 ? 44.771 -25.405 25.011 1.00 48.44 395 VAL A CA 1
ATOM 2891 C C . VAL A 1 395 ? 43.988 -25.866 26.234 1.00 48.44 395 VAL A C 1
ATOM 2893 O O . VAL A 1 395 ? 42.846 -26.311 26.134 1.00 48.44 395 VAL A O 1
ATOM 2896 N N . GLY A 1 396 ? 44.660 -25.810 27.383 1.00 43.97 396 GLY A N 1
ATOM 2897 C CA . GLY A 1 396 ? 44.133 -26.185 28.688 1.00 43.97 396 GLY A CA 1
ATOM 2898 C C . GLY A 1 396 ? 43.104 -25.194 29.236 1.00 43.97 396 GLY A C 1
ATOM 2899 O O . GLY A 1 396 ? 43.118 -24.002 28.935 1.00 43.97 396 GLY A O 1
ATOM 2900 N N . ALA A 1 397 ? 42.217 -25.730 30.071 1.00 45.97 397 ALA A N 1
ATOM 2901 C CA . ALA A 1 397 ? 41.203 -25.007 30.824 1.00 45.97 397 ALA A CA 1
ATOM 2902 C C . ALA A 1 397 ? 41.811 -24.061 31.884 1.00 45.97 397 ALA A C 1
ATOM 2904 O O . ALA A 1 397 ? 42.761 -24.456 32.564 1.00 45.97 397 ALA A O 1
ATOM 2905 N N . PRO A 1 398 ? 41.237 -22.864 32.108 1.00 57.38 398 PRO A N 1
ATOM 2906 C CA . PRO A 1 398 ? 41.521 -22.058 33.292 1.00 57.38 398 PRO A CA 1
ATOM 2907 C C . PRO A 1 398 ? 40.474 -22.265 34.414 1.00 57.38 398 PRO A C 1
ATOM 2909 O O . PRO A 1 398 ? 39.309 -22.554 34.128 1.00 57.38 398 PRO A O 1
ATOM 2912 N N . PRO A 1 399 ? 40.863 -22.110 35.698 1.00 58.62 399 PRO A N 1
ATOM 2913 C CA . PRO A 1 399 ? 39.994 -22.350 36.846 1.00 58.62 399 PRO A CA 1
ATOM 2914 C C . PRO A 1 399 ? 39.126 -21.138 37.220 1.00 58.62 399 PRO A C 1
ATOM 2916 O O . PRO A 1 399 ? 39.437 -19.986 36.919 1.00 58.62 399 PRO A O 1
ATOM 2919 N N . ALA A 1 400 ? 38.041 -21.431 37.936 1.00 50.69 400 ALA A N 1
ATOM 2920 C CA . ALA A 1 400 ? 37.076 -20.484 38.477 1.00 50.69 400 ALA A CA 1
ATOM 2921 C C . ALA A 1 400 ? 37.557 -19.824 39.783 1.00 50.69 400 ALA A C 1
ATOM 2923 O O . ALA A 1 400 ? 37.928 -20.528 40.717 1.00 50.69 400 ALA A O 1
ATOM 2924 N N . HIS A 1 401 ? 37.437 -18.495 39.887 1.00 54.41 401 HIS A N 1
ATOM 2925 C CA . HIS A 1 401 ? 37.289 -17.764 41.155 1.00 54.41 401 HIS A CA 1
ATOM 2926 C C . HIS A 1 401 ? 36.560 -16.419 40.936 1.00 54.41 401 HIS A C 1
ATOM 2928 O O . HIS A 1 401 ? 36.771 -15.784 39.902 1.00 54.41 401 HIS A O 1
ATOM 2934 N N . PRO A 1 402 ? 35.710 -15.960 41.881 1.00 59.94 402 PRO A N 1
ATOM 2935 C CA . PRO A 1 402 ? 34.970 -14.700 41.769 1.00 59.94 402 PRO A CA 1
ATOM 2936 C C . PRO A 1 402 ? 35.717 -13.531 42.444 1.00 59.94 402 PRO A C 1
ATOM 2938 O O . PRO A 1 402 ? 36.407 -13.756 43.443 1.00 59.94 402 PRO A O 1
ATOM 2941 N N . PRO A 1 403 ? 35.550 -12.269 42.000 1.00 58.84 403 PRO A N 1
ATOM 2942 C CA . PRO A 1 403 ? 36.132 -11.137 42.707 1.00 58.84 403 PRO A CA 1
ATOM 2943 C C . PRO A 1 403 ? 35.174 -10.555 43.759 1.00 58.84 403 PRO A C 1
ATOM 2945 O O . PRO A 1 403 ? 33.988 -10.327 43.517 1.00 58.84 403 PRO A O 1
ATOM 2948 N N . ARG A 1 404 ? 35.740 -10.288 44.941 1.00 46.94 404 ARG A N 1
ATOM 2949 C CA . ARG A 1 404 ? 35.198 -9.419 45.998 1.00 46.94 404 ARG A CA 1
ATOM 2950 C C . ARG A 1 404 ? 35.438 -7.935 45.653 1.00 46.94 404 ARG A C 1
ATOM 2952 O O . ARG A 1 404 ? 36.366 -7.639 44.902 1.00 46.94 404 ARG A O 1
ATOM 2959 N N . PRO A 1 405 ? 34.653 -7.006 46.227 1.00 54.28 405 PRO A N 1
ATOM 2960 C CA . PRO A 1 405 ? 34.708 -5.587 45.899 1.00 54.28 405 PRO A CA 1
ATOM 2961 C C . PRO A 1 405 ? 35.830 -4.881 46.670 1.00 54.28 405 PRO A C 1
ATOM 2963 O O . PRO A 1 405 ? 35.979 -5.087 47.876 1.00 54.28 405 PRO A O 1
ATOM 2966 N N . LEU A 1 406 ? 36.587 -4.024 45.983 1.00 51.94 406 LEU A N 1
ATOM 2967 C CA . LEU A 1 406 ? 37.495 -3.076 46.621 1.00 51.94 406 LEU A CA 1
ATOM 2968 C C . LEU A 1 406 ? 36.993 -1.647 46.431 1.00 51.94 406 LEU A C 1
ATOM 2970 O O . LEU A 1 406 ? 36.926 -1.107 45.330 1.00 51.94 406 LEU A O 1
ATOM 2974 N N . ASP A 1 407 ? 36.658 -1.095 47.586 1.00 45.56 407 ASP A N 1
ATOM 2975 C CA . ASP A 1 407 ? 36.624 0.303 47.963 1.00 45.56 407 ASP A CA 1
ATOM 2976 C C . ASP A 1 407 ? 37.935 1.014 47.581 1.00 45.56 407 ASP A C 1
ATOM 2978 O O . ASP A 1 407 ? 39.029 0.565 47.942 1.00 45.56 407 ASP A O 1
ATOM 2982 N N . ARG A 1 408 ? 37.832 2.141 46.870 1.00 41.72 408 ARG A N 1
ATOM 2983 C CA . ARG A 1 408 ? 38.818 3.214 46.999 1.00 41.72 408 ARG A CA 1
ATOM 2984 C C . ARG A 1 408 ? 38.210 4.568 46.671 1.00 41.72 408 ARG A C 1
ATOM 2986 O O . ARG A 1 408 ? 38.017 4.964 45.526 1.00 41.72 408 ARG A O 1
ATOM 2993 N N . SER A 1 409 ? 37.934 5.258 47.763 1.00 38.62 409 SER A N 1
ATOM 2994 C CA . SER A 1 409 ? 37.731 6.691 47.872 1.00 38.62 409 SER A CA 1
ATOM 2995 C C . SER A 1 409 ? 38.935 7.511 47.378 1.00 38.62 409 SER A C 1
ATOM 2997 O O . SER A 1 409 ? 40.077 7.104 47.567 1.00 38.62 409 SER A O 1
ATOM 2999 N N . ARG A 1 410 ? 38.608 8.724 46.900 1.00 38.19 410 ARG A N 1
ATOM 3000 C CA . ARG A 1 410 ? 39.401 9.973 46.863 1.00 38.19 410 ARG A CA 1
ATOM 3001 C C . ARG A 1 410 ? 40.689 9.994 46.025 1.00 38.19 410 ARG A C 1
ATOM 3003 O O . ARG A 1 410 ? 41.707 9.494 46.463 1.00 38.19 410 ARG A O 1
ATOM 3010 N N . GLU A 1 411 ? 40.677 10.794 44.954 1.00 38.81 411 GLU A N 1
ATOM 3011 C CA . GLU A 1 411 ? 41.391 12.080 44.983 1.00 38.81 411 GLU A CA 1
ATOM 3012 C C . GLU A 1 411 ? 40.777 13.089 43.995 1.00 38.81 411 GLU A C 1
ATOM 3014 O O . GLU A 1 411 ? 40.300 12.757 42.914 1.00 38.81 411 GLU A O 1
ATOM 3019 N N . SER A 1 412 ? 40.714 14.325 44.461 1.00 35.72 412 SER A N 1
ATOM 3020 C CA . SER A 1 412 ? 40.044 15.515 43.940 1.00 35.72 412 SER A CA 1
ATOM 3021 C C . SER A 1 412 ? 40.955 16.373 43.059 1.00 35.72 412 SER A C 1
ATOM 3023 O O . SER A 1 412 ? 42.125 16.502 43.402 1.00 35.72 412 SER A O 1
ATOM 3025 N N . SER A 1 413 ? 40.403 17.048 42.033 1.00 45.53 413 SER A N 1
ATOM 3026 C CA . SER A 1 413 ? 40.508 18.516 41.792 1.00 45.53 413 SER A CA 1
ATOM 3027 C C . SER A 1 413 ? 40.150 18.946 40.352 1.00 45.53 413 SER A C 1
ATOM 3029 O O . SER A 1 413 ? 40.082 18.099 39.465 1.00 45.53 413 SER A O 1
ATOM 3031 N N . PRO A 1 414 ? 39.810 20.236 40.125 1.00 55.38 414 PRO A N 1
ATOM 3032 C CA . PRO A 1 414 ? 38.600 20.596 39.390 1.00 55.38 414 PRO A CA 1
ATOM 3033 C C . PRO A 1 414 ? 38.853 21.095 37.964 1.00 55.38 414 PRO A C 1
ATOM 3035 O O . PRO A 1 414 ? 39.820 21.802 37.692 1.00 55.38 414 PRO A O 1
ATOM 3038 N N . PHE A 1 415 ? 37.893 20.822 37.081 1.00 40.12 415 PHE A N 1
ATOM 3039 C CA . PHE A 1 415 ? 37.722 21.553 35.830 1.00 40.12 415 PHE A CA 1
ATOM 3040 C C . PHE A 1 415 ? 36.482 22.441 35.955 1.00 40.12 415 PHE A C 1
ATOM 3042 O O . PHE A 1 415 ? 35.350 21.960 35.980 1.00 40.12 415 PHE A O 1
ATOM 3049 N N . SER A 1 416 ? 36.713 23.748 36.069 1.00 49.31 416 SER A N 1
ATOM 3050 C CA . SER A 1 416 ? 35.689 24.771 35.872 1.00 49.31 416 SER A CA 1
ATOM 3051 C C . SER A 1 416 ? 35.293 24.789 34.398 1.00 49.31 416 SER A C 1
ATOM 3053 O O . SER A 1 416 ? 36.107 25.121 33.539 1.00 49.31 416 SER A O 1
ATOM 3055 N N . GLY A 1 417 ? 34.043 24.439 34.110 1.00 41.69 417 GLY A N 1
ATOM 3056 C CA . GLY A 1 417 ? 33.431 24.549 32.790 1.00 41.69 417 GLY A CA 1
ATOM 3057 C C . GLY A 1 417 ? 32.010 25.074 32.944 1.00 41.69 417 GLY A C 1
ATOM 3058 O O . GLY A 1 417 ? 31.158 24.414 33.529 1.00 41.69 417 GLY A O 1
ATOM 3059 N N . SER A 1 418 ? 31.805 26.301 32.484 1.00 44.81 418 SER A N 1
ATOM 3060 C CA . SER A 1 418 ? 30.612 27.130 32.633 1.00 44.81 418 SER A CA 1
ATOM 3061 C C . SER A 1 418 ? 29.311 26.447 32.200 1.00 44.81 418 SER A C 1
ATOM 3063 O O . SER A 1 418 ? 29.219 25.891 31.108 1.00 44.81 418 SER A O 1
ATOM 3065 N N . ALA A 1 419 ? 28.276 26.562 33.034 1.00 44.69 419 ALA A N 1
ATOM 3066 C CA . ALA A 1 419 ? 26.909 26.205 32.675 1.00 44.69 419 ALA A CA 1
ATOM 3067 C C . ALA A 1 419 ? 26.298 27.266 31.731 1.00 44.69 419 ALA A C 1
ATOM 3069 O O . ALA A 1 419 ? 26.488 28.464 31.966 1.00 44.69 419 ALA A O 1
ATOM 3070 N N . PRO A 1 420 ? 25.544 26.868 30.691 1.00 54.44 420 PRO A N 1
ATOM 3071 C CA . PRO A 1 420 ? 24.789 27.801 29.864 1.00 54.44 420 PRO A CA 1
ATOM 3072 C C . PRO A 1 420 ? 23.590 28.371 30.640 1.00 54.44 420 PRO A C 1
ATOM 3074 O O . PRO A 1 420 ? 22.844 27.641 31.293 1.00 54.44 420 PRO A O 1
ATOM 3077 N N . GLN A 1 421 ? 23.424 29.694 30.573 1.00 55.06 421 GLN A N 1
ATOM 3078 C CA . GLN A 1 421 ? 22.284 30.409 31.144 1.00 55.06 421 GLN A CA 1
ATOM 3079 C C . GLN A 1 421 ? 20.970 30.064 30.418 1.00 55.06 421 GLN A C 1
ATOM 3081 O O . GLN A 1 421 ? 20.977 29.912 29.196 1.00 55.06 421 GLN A O 1
ATOM 3086 N N . PRO A 1 422 ? 19.833 30.003 31.133 1.00 56.06 422 PRO A N 1
ATOM 3087 C CA . PRO A 1 422 ? 18.517 29.908 30.516 1.00 56.06 422 PRO A CA 1
ATOM 3088 C C . PRO A 1 422 ? 18.083 31.267 29.942 1.00 56.06 422 PRO A C 1
ATOM 3090 O O . PRO A 1 422 ? 17.978 32.258 30.665 1.00 56.06 422 PRO A O 1
ATOM 3093 N N . GLU A 1 423 ? 17.808 31.309 28.637 1.00 53.81 423 GLU A N 1
ATOM 3094 C CA . GLU A 1 423 ? 17.190 32.458 27.970 1.00 53.81 423 GLU A CA 1
ATOM 3095 C C . GLU A 1 423 ? 15.721 32.613 28.399 1.00 53.81 423 GLU A C 1
ATOM 3097 O O . GLU A 1 423 ? 14.917 31.68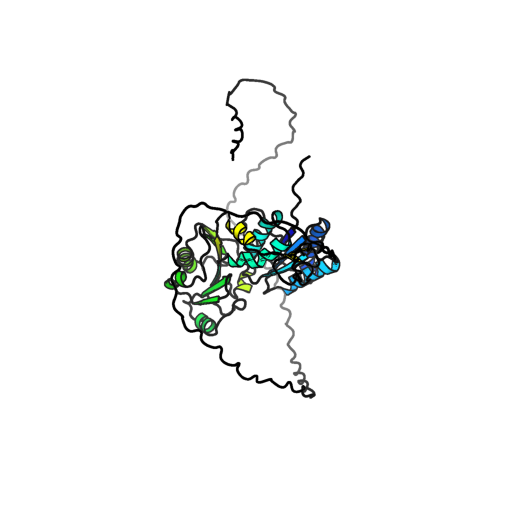4 28.310 1.00 53.81 423 GLU A O 1
ATOM 3102 N N . PHE A 1 424 ? 15.364 33.814 28.859 1.00 54.94 424 PHE A N 1
ATOM 3103 C CA . PHE A 1 424 ? 13.985 34.204 29.149 1.00 54.94 424 PHE A CA 1
ATOM 3104 C C . PHE A 1 424 ? 13.208 34.537 27.857 1.00 54.94 424 PHE A C 1
ATOM 3106 O O . PHE A 1 424 ? 13.778 35.103 26.920 1.00 54.94 424 PHE A O 1
ATOM 3113 N N . PRO A 1 425 ? 11.890 34.263 27.803 1.00 62.78 425 PRO A N 1
ATOM 3114 C CA . PRO A 1 425 ? 11.066 34.537 26.631 1.00 62.78 425 PRO A CA 1
ATOM 3115 C C . PRO A 1 425 ? 10.795 36.039 26.452 1.00 62.78 425 PRO A C 1
ATOM 3117 O O . PRO A 1 425 ? 10.315 36.720 27.359 1.00 62.78 425 PRO A O 1
ATOM 3120 N N . ARG A 1 426 ? 11.053 36.547 25.241 1.00 59.91 426 ARG A N 1
ATOM 3121 C CA . ARG A 1 426 ? 10.656 37.895 24.811 1.00 59.91 426 ARG A CA 1
ATOM 3122 C C . ARG A 1 426 ? 9.141 37.957 24.610 1.00 59.91 426 ARG A C 1
ATOM 3124 O O . ARG A 1 426 ? 8.585 37.290 23.742 1.00 59.91 426 ARG A O 1
ATOM 3131 N N . THR A 1 427 ? 8.489 38.802 25.396 1.00 57.16 427 THR A N 1
ATOM 3132 C CA . THR A 1 427 ? 7.115 39.264 25.190 1.00 57.16 427 THR A CA 1
ATOM 3133 C C . THR A 1 427 ? 7.033 40.159 23.953 1.00 57.16 427 THR A C 1
ATOM 3135 O O . THR A 1 427 ? 7.711 41.185 23.893 1.00 57.16 427 THR A O 1
ATOM 3138 N N . TYR A 1 428 ? 6.181 39.802 22.991 1.00 48.47 428 TYR A N 1
ATOM 3139 C CA . TYR A 1 428 ? 5.712 40.720 21.951 1.00 48.47 428 TYR A CA 1
ATOM 3140 C C . TYR A 1 428 ? 4.518 41.517 22.487 1.00 48.47 428 TYR A C 1
ATOM 3142 O O . TYR A 1 428 ? 3.513 40.939 22.903 1.00 48.47 428 TYR A O 1
ATOM 3150 N N . SER A 1 429 ? 4.651 42.842 22.482 1.00 52.94 429 SER A N 1
ATOM 3151 C CA . SER A 1 429 ? 3.548 43.783 22.686 1.00 52.94 429 SER A CA 1
ATOM 3152 C C . SER A 1 429 ? 2.820 44.053 21.365 1.00 52.94 429 SER A C 1
ATOM 3154 O O . SER A 1 429 ? 3.398 43.891 20.292 1.00 52.94 429 SER A O 1
ATOM 3156 N N . ARG A 1 430 ? 1.544 44.415 21.527 1.00 53.41 430 ARG A N 1
ATOM 3157 C CA . ARG A 1 430 ? 0.473 44.614 20.538 1.00 53.41 430 ARG A CA 1
ATOM 3158 C C . ARG A 1 430 ? 0.793 45.516 19.356 1.00 53.41 430 ARG A C 1
ATOM 3160 O O . ARG A 1 430 ? 1.500 46.524 19.572 1.00 53.41 430 ARG A O 1
#

Radius of gyration: 36.53 Å; Cα contacts (8 Å, |Δi|>4): 585; chains: 1; bounding box: 104×123×77 Å

Foldseek 3Di:
DDPPQPFQQAAEEELDQFDAQCPLPPQFHHYQHLDDPDLCVSQVVVLVVCVVQVVVNHAYEYEYAPVPCDSVVSSQCVSCVVVVFLSYFYDHDLDARRLSNHLRRLLSVCRRPDFPQLSVQLSLQVLQLKWWWKKALAQCQADSADDDPCRNVVSVDRPWIWTFTRPPDTDIDTDDQVCQLVPRPDAHDPQKEKEKEAPDPVLCPSVVSGNCVSRVHPYYYYGYHTPCNCVNRVHNRIMIMMMHHPPPCRSVVSSVVADFDQAPPPGGTHRDPPRSRPNHGRDPPPPPVPPPDPDDDDDDDDDDDDDDDDDYDDDDDDDDDDDDDDDDDDDDDDDDDDDDDDDDDDDDDDDPDDDDDDDDDPDDDDDDDDDDPDDDDDDDDDDDDDDDDDDDDDDDDDDDDDDDDDDDDDDDDDDDDDDDDDDDDDDDDD

pLDDT: mean 76.59, std 22.2, range [32.0, 98.75]

Sequence (430 aa):
MSTALPRSASTVALLADIPSTGHVGEVRARRFAMHGDGIGERSAAFVAFAQQETDAGRKVVALYPSWRAADAERAINFARGSQRTDHIAGIALDLSPLALSLVADQLAYLAPYLPPGMVAALCGELPKHLLAGAWLRTVAGLSTIPTTLKHHVGSLAPTVSFLAYCTPTQQVQRMRPADVAATLPFRPVQPVQLLCSTPDPAHTDVFDDHLPQAIQPVATRTLPVQPLGPVYWGTPKYVEFVALSAHPQALAYAASSIRASACSWCGEPVSTKPCPFCAANSTRTSSRTTTPRPARATGHGPATRNGRAVDGPAGGGHTTAAPPAAQAPNEHRPTPGPPPNGHRPTAGPPPSGPWPTPDPAPSGQWPAPTPTPLAEPAPDPEPLPGLPGPSYGTVGAPPAHPPRPLDRSRESSPFSGSAPQPEFPRTYSR

Solvent-accessible surface area (backbone atoms only — not comparable to full-atom values): 27425 Å² total; per-residue (Å²): 132,85,80,69,72,76,74,41,52,24,48,37,34,33,45,40,57,52,67,79,67,62,80,73,49,90,47,56,35,49,72,34,56,60,60,62,97,44,73,62,58,30,23,44,68,55,33,54,49,50,50,55,39,45,76,69,71,23,27,40,41,35,35,30,40,50,96,63,35,70,67,44,52,49,31,51,52,47,41,29,62,77,66,74,49,46,51,56,22,69,44,72,39,80,52,48,53,67,51,44,26,43,52,41,21,54,45,31,60,44,20,65,82,38,56,51,33,49,50,58,39,40,69,76,44,53,48,66,55,29,44,24,32,31,44,25,55,47,49,82,53,39,74,78,48,76,78,53,73,67,51,49,64,50,36,73,42,92,88,38,36,31,43,35,29,45,28,68,57,66,40,67,42,82,51,51,81,90,46,50,63,78,64,51,93,68,79,53,55,76,52,24,33,33,39,35,31,41,80,45,77,94,70,39,67,76,49,65,73,33,54,51,69,51,69,57,47,81,43,79,44,84,48,76,57,44,77,50,36,38,71,52,48,30,37,69,58,38,40,35,37,34,34,30,43,65,38,93,56,49,66,56,51,51,60,68,69,59,67,64,44,57,30,68,78,83,54,46,42,29,59,59,78,49,30,62,42,74,58,47,66,52,61,82,73,74,79,68,77,74,71,81,74,78,82,78,80,87,81,85,85,84,90,82,90,81,86,80,90,85,83,85,83,88,88,84,83,84,89,86,88,82,86,84,84,82,86,78,82,92,75,86,79,84,78,86,77,83,83,82,84,84,82,77,84,79,83,74,82,82,84,91,69,87,78,83,78,79,77,82,75,81,84,75,81,73,79,77,82,76,81,77,79,82,78,7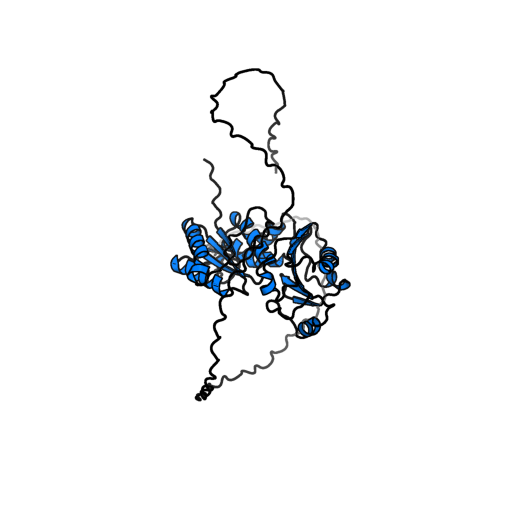6,81,79,79,81,82,79,81,80,88,86,75,91,77,84,86,82,78,87,80,82,86,82,86,91,81,83,87,81,90,79,90,80,84,86,88,88,86,87,83,92,73,86,82,84,80,86,84,77,85,82,81,84,81,133